Protein AF-A0AA39M6M9-F1 (afdb_monomer)

Structure (mmCIF, N/CA/C/O backbone):
data_AF-A0AA39M6M9-F1
#
_entry.id   AF-A0AA39M6M9-F1
#
loop_
_atom_site.group_PDB
_atom_site.id
_atom_site.type_symbol
_atom_site.label_atom_id
_atom_site.label_alt_id
_atom_site.label_comp_id
_atom_site.label_asym_id
_atom_site.label_entity_id
_atom_site.label_seq_id
_atom_site.pdbx_PDB_ins_code
_atom_site.Cartn_x
_atom_site.Cartn_y
_atom_site.Cartn_z
_atom_site.occupancy
_atom_site.B_iso_or_equiv
_atom_site.auth_seq_id
_atom_site.auth_comp_id
_atom_site.auth_asym_id
_atom_site.auth_atom_id
_atom_site.pdbx_PDB_model_num
ATOM 1 N N . MET A 1 1 ? -30.645 7.997 18.398 1.00 46.84 1 MET A N 1
ATOM 2 C CA . MET A 1 1 ? -29.418 7.509 17.734 1.00 46.84 1 MET A CA 1
ATOM 3 C C . MET A 1 1 ? -28.433 7.085 18.810 1.00 46.84 1 MET A C 1
ATOM 5 O O . MET A 1 1 ? -28.444 7.696 19.871 1.00 46.84 1 MET A O 1
ATOM 9 N N . ALA A 1 2 ? -27.658 6.026 18.577 1.00 54.53 2 ALA A N 1
ATOM 10 C CA . ALA A 1 2 ? -26.625 5.578 19.513 1.00 54.53 2 ALA A CA 1
ATOM 11 C C . ALA A 1 2 ? -25.405 6.506 19.424 1.00 54.53 2 ALA A C 1
ATOM 13 O O . ALA A 1 2 ? -25.050 6.920 18.324 1.00 54.53 2 ALA A O 1
ATOM 14 N N . ALA A 1 3 ? -24.766 6.817 20.552 1.00 62.41 3 ALA A N 1
ATOM 15 C CA . ALA A 1 3 ? -23.574 7.665 20.552 1.00 62.41 3 ALA A CA 1
ATOM 16 C C . ALA A 1 3 ? -22.362 6.908 19.978 1.00 62.41 3 ALA A C 1
ATOM 18 O O . ALA A 1 3 ? -22.183 5.717 20.239 1.00 62.41 3 ALA A O 1
ATOM 19 N N . PHE A 1 4 ? -21.514 7.584 19.208 1.00 70.25 4 PHE A N 1
ATOM 20 C CA . PHE A 1 4 ? -20.233 7.033 18.774 1.00 70.25 4 PHE A CA 1
ATOM 21 C C . PHE A 1 4 ? -19.168 7.297 19.842 1.00 70.25 4 PHE A C 1
ATOM 23 O O . PHE A 1 4 ? -19.018 8.433 20.293 1.00 70.25 4 PHE A O 1
ATOM 30 N N . ARG A 1 5 ? -18.420 6.264 20.245 1.00 69.81 5 ARG A N 1
ATOM 31 C CA . ARG A 1 5 ? -17.223 6.422 21.079 1.00 69.81 5 ARG A CA 1
ATOM 32 C C . ARG A 1 5 ? -15.985 6.026 20.282 1.00 69.81 5 ARG A C 1
ATOM 34 O O . ARG A 1 5 ? -15.976 5.004 19.589 1.00 69.81 5 ARG A O 1
ATOM 41 N N . GLU A 1 6 ? -14.960 6.863 20.366 1.00 63.03 6 GLU A N 1
ATOM 42 C CA . GLU A 1 6 ? -13.622 6.542 19.872 1.00 63.03 6 GLU A CA 1
ATOM 43 C C . GLU A 1 6 ? -12.970 5.532 20.814 1.00 63.03 6 GLU A C 1
ATOM 45 O O . GLU A 1 6 ? -13.107 5.631 22.040 1.00 63.03 6 GLU A O 1
ATOM 50 N N . ALA A 1 7 ? -12.284 4.537 20.254 1.00 59.06 7 ALA A N 1
ATOM 51 C CA . ALA A 1 7 ? -11.544 3.587 21.062 1.00 59.06 7 ALA A CA 1
ATOM 52 C C . ALA A 1 7 ? -10.442 4.299 21.858 1.00 59.06 7 ALA A C 1
ATOM 54 O O . ALA A 1 7 ? -9.588 4.983 21.302 1.00 59.06 7 ALA A O 1
ATOM 55 N N . LYS A 1 8 ? -10.410 4.073 23.176 1.00 61.91 8 LYS A N 1
ATOM 56 C CA . LYS A 1 8 ? -9.169 4.240 23.939 1.00 61.91 8 LYS A CA 1
ATOM 57 C C . LYS A 1 8 ? -8.275 3.035 23.615 1.00 61.91 8 LYS A C 1
ATOM 59 O O . LYS A 1 8 ? -8.735 1.915 23.882 1.00 61.91 8 LYS A O 1
ATOM 64 N N . PRO A 1 9 ? -7.062 3.230 23.058 1.00 58.12 9 PRO A N 1
ATOM 65 C CA . PRO A 1 9 ? -6.158 2.130 22.735 1.00 58.12 9 PRO A CA 1
ATOM 66 C C . PRO A 1 9 ? -5.887 1.260 23.963 1.00 58.12 9 PRO A C 1
ATOM 68 O O . PRO A 1 9 ? -5.897 1.744 25.100 1.00 58.12 9 PRO A O 1
ATOM 71 N N . LEU A 1 10 ? -5.640 -0.034 23.753 1.00 59.16 10 LEU A N 1
ATOM 72 C CA . LEU A 1 10 ? -5.148 -0.880 24.838 1.00 59.16 10 LEU A CA 1
ATOM 73 C C . LEU A 1 10 ? -3.744 -0.417 25.252 1.00 59.16 10 LEU A C 1
ATOM 75 O O . LEU A 1 10 ? -2.959 -0.029 24.386 1.00 59.16 10 LEU A O 1
ATOM 79 N N . PRO A 1 11 ? -3.379 -0.529 26.542 1.00 53.31 11 PRO A N 1
ATOM 80 C CA . PRO A 1 11 ? -2.034 -0.194 26.997 1.00 53.31 11 PRO A CA 1
ATOM 81 C C . PRO A 1 11 ? -0.955 -0.923 26.176 1.00 53.31 11 PRO A C 1
ATOM 83 O O . PRO A 1 11 ? -0.965 -2.161 26.078 1.00 53.31 11 PRO A O 1
ATOM 86 N N . GLY A 1 12 ? -0.032 -0.150 25.596 1.00 48.53 12 GLY A N 1
ATOM 87 C CA . GLY A 1 12 ? 1.031 -0.637 24.705 1.00 48.53 12 GLY A CA 1
ATOM 88 C C . GLY A 1 12 ? 0.678 -0.704 23.211 1.00 48.53 12 GLY A C 1
ATOM 89 O O . GLY A 1 12 ? 1.476 -1.232 22.447 1.00 48.53 12 GLY A O 1
ATOM 90 N N . LEU A 1 13 ? -0.492 -0.198 22.803 1.00 48.78 13 LEU A N 1
ATOM 91 C CA . LEU A 1 13 ? -0.882 0.077 21.406 1.00 48.78 13 LEU A CA 1
ATOM 92 C C . LEU A 1 13 ? -1.163 1.580 21.195 1.00 48.78 13 LEU A C 1
ATOM 94 O O . LEU A 1 13 ? -1.935 1.970 20.326 1.00 48.78 13 LEU A O 1
ATOM 98 N N . GLU A 1 14 ? -0.600 2.425 22.058 1.00 50.50 14 GLU A N 1
ATOM 99 C CA . GLU A 1 14 ? -0.768 3.877 22.012 1.00 50.50 14 GLU A CA 1
ATOM 100 C C . GLU A 1 14 ? 0.097 4.449 20.881 1.00 50.50 14 GLU A C 1
ATOM 102 O O . GLU A 1 14 ? 1.300 4.198 20.838 1.00 50.50 14 GLU A O 1
ATOM 107 N N . THR A 1 15 ? -0.508 5.200 19.962 1.00 42.78 15 THR A N 1
ATOM 108 C CA . THR A 1 15 ? 0.210 5.930 18.910 1.00 42.78 15 THR A CA 1
ATOM 109 C C . THR A 1 15 ? 0.715 7.271 19.443 1.00 42.78 15 THR A C 1
ATOM 111 O O . THR A 1 15 ? 0.054 7.899 20.279 1.00 42.78 15 THR A O 1
ATOM 114 N N . GLU A 1 16 ? 1.854 7.755 18.939 1.00 37.41 16 GLU A N 1
ATOM 115 C CA . GLU A 1 16 ? 2.239 9.154 19.148 1.00 37.41 16 GLU A CA 1
ATOM 116 C C . GLU A 1 16 ? 1.153 10.086 18.591 1.00 37.41 16 GLU A C 1
ATOM 118 O O . GLU A 1 16 ? 0.504 9.798 17.583 1.00 37.41 16 GLU A O 1
ATOM 123 N N . LYS A 1 17 ? 0.896 11.191 19.297 1.00 33.91 17 LYS A N 1
ATOM 124 C CA . LYS A 1 17 ? -0.148 12.148 18.926 1.00 33.91 17 LYS A CA 1
ATOM 125 C C . LYS A 1 17 ? 0.262 12.880 17.651 1.00 33.91 17 LYS A C 1
ATOM 127 O O . LYS A 1 17 ? 1.176 13.696 17.686 1.00 33.91 17 LYS A O 1
ATOM 132 N N . THR A 1 18 ? -0.446 12.626 16.558 1.00 37.22 18 THR A N 1
ATOM 133 C CA . THR A 1 18 ? -0.378 13.442 15.344 1.00 37.22 18 THR A CA 1
ATOM 134 C C . THR A 1 18 ? -1.276 14.675 15.489 1.00 37.22 18 THR A C 1
ATOM 136 O O . THR A 1 18 ? -2.366 14.586 16.053 1.00 37.22 18 THR A O 1
ATOM 139 N N . ASP A 1 19 ? -0.854 15.823 14.949 1.00 34.81 19 ASP A N 1
ATOM 140 C CA . ASP A 1 19 ? -1.623 17.085 14.985 1.00 34.81 19 ASP A CA 1
ATOM 141 C C . ASP A 1 19 ? -2.893 17.066 14.103 1.00 34.81 19 ASP A C 1
ATOM 143 O O . ASP A 1 19 ? -3.706 17.990 14.149 1.00 34.81 19 ASP A O 1
ATOM 147 N N . VAL A 1 20 ? -3.092 16.004 13.313 1.00 42.47 20 VAL A N 1
ATOM 148 C CA . VAL A 1 20 ? -4.277 15.781 12.473 1.00 42.47 20 VAL A CA 1
ATOM 149 C C . VAL A 1 20 ? -5.074 14.606 13.034 1.00 42.47 20 VAL A C 1
ATOM 151 O O . VAL A 1 20 ? -4.523 13.523 13.244 1.00 42.47 20 VAL A O 1
ATOM 154 N N . ALA A 1 21 ? -6.372 14.817 13.270 1.00 51.56 21 ALA A N 1
ATOM 155 C CA . ALA A 1 21 ? -7.277 13.753 13.690 1.00 51.56 21 ALA A CA 1
ATOM 156 C C . ALA A 1 21 ? -7.468 12.750 12.532 1.00 51.56 21 ALA A C 1
ATOM 158 O O . ALA A 1 21 ? -7.847 13.173 11.437 1.00 51.56 21 ALA A O 1
ATOM 159 N N . PRO A 1 22 ? -7.205 11.446 12.732 1.00 64.25 22 PRO A N 1
ATOM 160 C CA . PRO A 1 22 ? -7.399 10.447 11.687 1.00 64.25 22 PRO A CA 1
ATOM 161 C C . PRO A 1 22 ? -8.881 10.333 11.315 1.00 64.25 22 PRO A C 1
ATOM 163 O O . PRO A 1 22 ? -9.758 10.522 12.164 1.00 64.25 22 PRO A O 1
ATOM 166 N N . TYR A 1 23 ? -9.173 9.995 10.054 1.00 76.69 23 TYR A N 1
ATOM 167 C CA . TYR A 1 23 ? -10.543 9.674 9.660 1.00 76.69 23 TYR A CA 1
ATOM 168 C C . TYR A 1 23 ? -11.053 8.503 10.502 1.00 76.69 23 TYR A C 1
ATOM 170 O O . TYR A 1 23 ? -10.357 7.509 10.722 1.00 76.69 23 TYR A O 1
ATOM 178 N N . THR A 1 24 ? -12.295 8.615 10.959 1.00 81.06 24 THR A N 1
ATOM 179 C CA . THR A 1 24 ? -12.979 7.542 11.671 1.00 81.06 24 THR A CA 1
ATOM 180 C C . THR A 1 24 ? -14.303 7.260 10.987 1.00 81.06 24 THR A C 1
ATOM 182 O O . THR A 1 24 ? -14.925 8.139 10.394 1.00 81.06 24 THR A O 1
ATOM 185 N N . TRP A 1 25 ? -14.816 6.047 11.167 1.00 86.94 25 TRP A N 1
ATOM 186 C CA . TRP A 1 25 ? -16.152 5.672 10.703 1.00 86.94 25 TRP A CA 1
ATOM 187 C C . TRP A 1 25 ? -17.294 6.390 11.455 1.00 86.94 25 TRP A C 1
ATOM 189 O O . TRP A 1 25 ? -18.446 5.968 11.373 1.00 86.94 25 TRP A O 1
ATOM 199 N N . LYS A 1 26 ? -17.012 7.455 12.219 1.00 84.19 26 LYS A N 1
ATOM 200 C CA . LYS A 1 26 ? -17.992 8.185 13.030 1.00 84.19 26 LYS A CA 1
ATOM 201 C C . LYS A 1 26 ? -19.167 8.680 12.216 1.00 84.19 26 LYS A C 1
ATOM 203 O O . LYS A 1 26 ? -20.296 8.284 12.495 1.00 84.19 26 LYS A O 1
ATOM 208 N N . GLU A 1 27 ? -18.894 9.473 11.189 1.00 82.38 27 GLU A N 1
ATOM 209 C CA . GLU A 1 27 ? -19.933 10.044 10.334 1.00 82.38 27 GLU A CA 1
ATOM 210 C C . GLU A 1 27 ? -20.755 8.947 9.661 1.00 82.38 27 GLU A C 1
ATOM 212 O O . GLU A 1 27 ? -21.980 9.037 9.605 1.00 82.38 27 GLU A O 1
ATOM 217 N N . TYR A 1 28 ? -20.104 7.859 9.237 1.00 84.81 28 TYR A N 1
ATOM 218 C CA . TYR A 1 28 ? -20.789 6.690 8.698 1.00 84.81 28 TYR A CA 1
ATOM 219 C C . TYR A 1 28 ? -21.781 6.099 9.704 1.00 84.81 28 TYR A C 1
ATOM 221 O O . TYR A 1 28 ? -22.942 5.916 9.365 1.00 84.81 28 TYR A O 1
ATOM 229 N N . PHE A 1 29 ? -21.377 5.839 10.953 1.00 81.88 29 PHE A N 1
ATOM 230 C CA . PHE A 1 29 ? -22.269 5.265 11.970 1.00 81.88 29 PHE A CA 1
ATOM 231 C C . PHE A 1 29 ? -23.341 6.234 12.485 1.00 81.88 29 PHE A C 1
ATOM 233 O O . PHE A 1 29 ? -24.403 5.771 12.906 1.00 81.88 29 PHE A O 1
ATOM 240 N N . GLU A 1 30 ? -23.071 7.540 12.483 1.00 77.06 30 GLU A N 1
ATOM 241 C CA . GLU A 1 30 ? -24.024 8.582 12.887 1.00 77.06 30 GLU A CA 1
ATOM 242 C C . GLU A 1 30 ? -25.083 8.840 11.808 1.00 77.06 30 GLU A C 1
ATOM 244 O O . GLU A 1 30 ? -26.256 9.021 12.133 1.00 77.06 30 GLU A O 1
ATOM 249 N N . SER A 1 31 ? -24.687 8.807 10.532 1.00 73.75 31 SER A N 1
ATOM 250 C CA . SER A 1 31 ? -25.584 8.969 9.378 1.00 73.75 31 SER A CA 1
ATOM 251 C C . SER A 1 31 ? -26.276 7.674 8.955 1.00 73.75 31 SER A C 1
ATOM 253 O O . SER A 1 31 ? -27.260 7.718 8.211 1.00 73.75 31 SER A O 1
ATOM 255 N N . ARG A 1 32 ? -25.793 6.519 9.435 1.00 71.44 32 ARG A N 1
ATOM 256 C CA . ARG A 1 32 ? -26.362 5.212 9.117 1.00 71.44 32 ARG A CA 1
ATOM 257 C C . ARG A 1 32 ? -27.853 5.212 9.464 1.00 71.44 32 ARG A C 1
ATOM 259 O O . ARG A 1 32 ? -28.199 5.437 10.631 1.00 71.44 32 ARG A O 1
ATOM 266 N N . PRO A 1 33 ? -28.747 4.914 8.501 1.00 55.19 33 PRO A N 1
ATOM 267 C CA . PRO A 1 33 ? -30.138 4.638 8.820 1.00 55.19 33 PRO A CA 1
ATOM 268 C C . PRO A 1 33 ? -30.155 3.586 9.922 1.00 55.19 33 PRO A C 1
ATOM 270 O O . PRO A 1 33 ? -29.320 2.676 9.910 1.00 55.19 33 PRO A O 1
ATOM 273 N N . SER A 1 34 ? -31.072 3.682 10.885 1.00 53.53 34 SER A N 1
ATOM 274 C CA . SER A 1 34 ? -31.293 2.549 11.773 1.00 53.53 34 SER A CA 1
ATOM 275 C C . SER A 1 34 ? -31.643 1.365 10.877 1.00 53.53 34 SER A C 1
ATOM 277 O O . SER A 1 34 ? -32.762 1.293 10.366 1.00 53.53 34 SER A O 1
ATOM 279 N N . THR A 1 35 ? -30.686 0.459 10.656 1.00 52.62 35 THR A N 1
ATOM 280 C CA . THR A 1 35 ? -30.984 -0.885 10.171 1.00 52.62 35 THR A CA 1
ATOM 281 C C . THR A 1 35 ? -32.138 -1.397 11.008 1.00 52.62 35 THR A C 1
ATOM 283 O O . THR A 1 35 ? -32.253 -0.990 12.176 1.00 52.62 35 THR A O 1
ATOM 286 N N . SER A 1 36 ? -32.995 -2.240 10.427 1.00 47.84 36 SER A N 1
ATOM 287 C CA . SER A 1 36 ? -34.090 -2.846 11.182 1.00 47.84 36 SER A CA 1
ATOM 288 C C . SER A 1 36 ? -33.550 -3.240 12.563 1.00 47.84 36 SER A C 1
ATOM 290 O O . SER A 1 36 ? -32.442 -3.777 12.675 1.00 47.84 36 SER A O 1
ATOM 292 N N . SER A 1 37 ? -34.245 -2.873 13.640 1.00 52.94 37 SER A N 1
ATOM 293 C CA . SER A 1 37 ? -33.765 -3.110 15.011 1.00 52.94 37 SER A CA 1
ATOM 294 C C . SER A 1 37 ? -33.568 -4.602 15.339 1.00 52.94 37 SER A C 1
ATOM 296 O O . SER A 1 37 ? -33.252 -4.942 16.478 1.00 52.94 37 SER A O 1
ATOM 298 N N . GLU A 1 38 ? -33.793 -5.474 14.357 1.00 59.00 38 GLU A N 1
ATOM 299 C CA . GLU A 1 38 ? -33.753 -6.926 14.403 1.00 59.00 38 GLU A CA 1
ATOM 300 C C . GLU A 1 38 ? -32.433 -7.506 13.856 1.00 59.00 38 GLU A C 1
ATOM 302 O O . GLU A 1 38 ? -32.040 -8.596 14.275 1.00 59.00 38 GLU A O 1
ATOM 307 N N . ASP A 1 39 ? -31.692 -6.781 13.005 1.00 77.62 39 ASP A N 1
ATOM 308 C CA . ASP A 1 39 ? -30.465 -7.301 12.386 1.00 77.62 39 ASP A CA 1
ATOM 309 C C . ASP A 1 39 ? -29.252 -7.192 13.321 1.00 77.62 39 ASP A C 1
ATOM 311 O O . ASP A 1 39 ? -28.638 -6.132 13.485 1.00 77.62 39 ASP A O 1
ATOM 315 N N . PHE A 1 40 ? -28.866 -8.322 13.922 1.00 86.50 40 PHE A N 1
ATOM 316 C CA . PHE A 1 40 ? -27.695 -8.402 14.804 1.00 86.50 40 PHE A CA 1
ATOM 317 C C . PHE A 1 40 ? -26.377 -8.103 14.076 1.00 86.50 40 PHE A C 1
ATOM 319 O O . PHE A 1 40 ? -25.459 -7.543 14.671 1.00 86.50 40 PHE A O 1
ATOM 326 N N . CYS A 1 41 ? -26.266 -8.444 12.793 1.00 87.88 41 CYS A N 1
ATOM 327 C CA . CYS A 1 41 ? -25.110 -8.116 11.963 1.00 87.88 41 CYS A CA 1
ATOM 328 C C . CYS A 1 41 ? -25.506 -7.078 10.918 1.00 87.88 41 CYS A C 1
ATOM 330 O O . CYS A 1 41 ? -26.504 -7.241 10.229 1.00 87.88 41 CYS A O 1
ATOM 332 N N . ALA A 1 42 ? -24.705 -6.023 10.804 1.00 87.81 42 ALA A N 1
ATOM 333 C CA . ALA A 1 42 ? -24.836 -5.001 9.780 1.00 87.81 42 ALA A CA 1
ATOM 334 C C . ALA A 1 42 ? -24.763 -5.615 8.365 1.00 87.81 42 ALA A C 1
ATOM 336 O O . ALA A 1 42 ? -23.695 -6.105 8.005 1.00 87.81 42 ALA A O 1
ATOM 337 N N . PRO A 1 43 ? -25.844 -5.594 7.560 1.00 87.12 43 PRO A N 1
ATOM 338 C CA . PRO A 1 43 ? -25.828 -6.175 6.211 1.00 87.12 43 PRO A CA 1
ATOM 339 C C . PRO A 1 43 ? -24.959 -5.376 5.223 1.00 87.12 43 PRO A C 1
ATOM 341 O O . PRO A 1 43 ? -24.510 -5.896 4.210 1.00 87.12 43 PRO A O 1
ATOM 344 N N . ASP A 1 44 ? -24.714 -4.110 5.540 1.00 91.06 44 ASP A N 1
ATOM 345 C CA . ASP A 1 44 ? -23.916 -3.127 4.813 1.00 91.06 44 ASP A CA 1
ATOM 346 C C . ASP A 1 44 ? -22.439 -3.105 5.239 1.00 91.06 44 ASP A C 1
ATOM 348 O O . ASP A 1 44 ? -21.693 -2.239 4.797 1.00 91.06 44 ASP A O 1
ATOM 352 N N . VAL A 1 45 ? -21.987 -4.032 6.090 1.00 94.62 45 VAL A N 1
ATOM 353 C CA . VAL A 1 45 ? -20.581 -4.135 6.512 1.00 94.62 45 VAL A CA 1
ATOM 354 C C . VAL A 1 45 ? -20.117 -5.577 6.386 1.00 94.62 45 VAL A C 1
ATOM 356 O O . VAL A 1 45 ? -20.799 -6.498 6.834 1.00 94.62 45 VAL A O 1
ATOM 359 N N . VAL A 1 46 ? -18.932 -5.783 5.813 1.00 97.12 46 VAL A N 1
ATOM 360 C CA . VAL A 1 46 ? -18.372 -7.128 5.662 1.00 97.12 46 VAL A CA 1
ATOM 361 C C . VAL A 1 46 ? -18.050 -7.718 7.049 1.00 97.12 46 VAL A C 1
ATOM 363 O O . VAL A 1 46 ? -17.324 -7.094 7.833 1.00 97.12 46 VAL A O 1
ATOM 366 N N . PRO A 1 47 ? -18.570 -8.913 7.396 1.00 95.38 47 PRO A N 1
ATOM 367 C CA . PRO A 1 47 ? -18.283 -9.558 8.676 1.00 95.38 47 PRO A CA 1
ATOM 368 C C . PRO A 1 47 ? -16.797 -9.892 8.849 1.00 95.38 47 PRO A C 1
ATOM 370 O O . PRO A 1 47 ? -16.144 -10.340 7.911 1.00 95.38 47 PRO A O 1
ATOM 373 N N . VAL A 1 48 ? -16.262 -9.771 10.071 1.00 95.50 48 VAL A N 1
ATOM 374 C CA . VAL A 1 48 ? -14.852 -10.115 10.371 1.00 95.50 48 VAL A CA 1
ATOM 375 C C . VAL A 1 48 ? -14.521 -11.563 9.997 1.00 95.50 48 VAL A C 1
ATOM 377 O O . VAL A 1 48 ? -13.399 -11.871 9.597 1.00 95.50 48 VAL A O 1
ATOM 380 N N . ASP A 1 49 ? -15.494 -12.471 10.082 1.00 93.69 49 ASP A N 1
ATOM 381 C CA . ASP A 1 49 ? -15.298 -13.879 9.755 1.00 93.69 49 ASP A CA 1
ATOM 382 C C . ASP A 1 49 ? -15.335 -14.228 8.261 1.00 93.69 49 ASP A C 1
ATOM 384 O O . ASP A 1 49 ? -15.168 -15.394 7.891 1.00 93.69 49 ASP A O 1
ATOM 388 N N . SER A 1 50 ? -15.476 -13.217 7.406 1.00 95.19 50 SER A N 1
ATOM 389 C CA . SER A 1 50 ? -15.262 -13.322 5.963 1.00 95.19 50 SER A CA 1
ATOM 390 C C . SER A 1 50 ? -13.782 -13.263 5.571 1.00 95.19 50 SER A C 1
ATOM 392 O O . SER A 1 50 ? -13.417 -13.813 4.532 1.00 95.19 50 SER A O 1
ATOM 394 N N . PHE A 1 51 ? -12.943 -12.655 6.414 1.00 94.31 51 PHE A N 1
ATOM 395 C CA . PHE A 1 51 ? -11.515 -12.415 6.187 1.00 94.31 51 PHE A CA 1
ATOM 396 C C . PHE A 1 51 ? -10.631 -13.537 6.765 1.00 94.31 51 PHE A C 1
ATOM 398 O O . PHE A 1 51 ? -11.130 -14.564 7.239 1.00 94.31 51 PHE A O 1
ATOM 405 N N . SER A 1 52 ? -9.304 -13.350 6.714 1.00 88.00 52 SER A N 1
ATOM 406 C CA . SER A 1 52 ? -8.317 -14.325 7.197 1.00 88.00 52 SER A CA 1
ATOM 407 C C . SER A 1 52 ? -8.611 -14.788 8.634 1.00 88.00 52 SER A C 1
ATOM 409 O O . SER A 1 52 ? -8.838 -13.958 9.518 1.00 88.00 52 SER A O 1
ATOM 411 N N . PRO A 1 53 ? -8.546 -16.105 8.915 1.00 87.56 53 PRO A N 1
ATOM 412 C CA . PRO A 1 53 ? -8.767 -16.630 10.257 1.00 87.56 53 PRO A CA 1
ATOM 413 C C . PRO A 1 53 ? -7.647 -16.287 11.246 1.00 87.56 53 PRO A C 1
ATOM 415 O O . PRO A 1 53 ? -7.796 -16.561 12.436 1.00 87.56 53 PRO A O 1
ATOM 418 N N . ALA A 1 54 ? -6.537 -15.720 10.761 1.00 84.69 54 ALA A N 1
ATOM 419 C CA . ALA A 1 54 ? -5.438 -15.219 11.581 1.00 84.69 54 ALA A CA 1
ATOM 420 C C . ALA A 1 54 ? -5.740 -13.853 12.221 1.00 84.69 54 ALA A C 1
ATOM 422 O O . ALA A 1 54 ? -5.007 -13.420 13.107 1.00 84.69 54 ALA A O 1
ATOM 423 N N . LEU A 1 55 ? -6.803 -13.172 11.780 1.00 88.94 55 LEU A N 1
ATOM 424 C CA . LEU A 1 55 ? -7.206 -11.894 12.348 1.00 88.94 55 LEU A CA 1
ATOM 425 C C . LEU A 1 55 ? -7.735 -12.048 13.789 1.00 88.94 55 LEU A C 1
ATOM 427 O O . LEU A 1 55 ? -8.404 -13.041 14.102 1.00 88.94 55 LEU A O 1
ATOM 431 N N . PRO A 1 56 ? -7.481 -11.061 14.668 1.00 89.62 56 PRO A N 1
ATOM 432 C CA . PRO A 1 56 ? -7.952 -11.097 16.048 1.00 89.62 56 PRO A CA 1
ATOM 433 C C . PRO A 1 56 ? -9.484 -11.104 16.106 1.00 89.62 56 PRO A C 1
ATOM 435 O O . PRO A 1 56 ? -10.174 -10.590 15.230 1.00 89.62 56 PRO A O 1
ATOM 438 N N . PHE A 1 57 ? -10.036 -11.710 17.150 1.00 91.19 57 PHE A N 1
ATOM 439 C CA . PHE A 1 57 ? -11.469 -11.877 17.409 1.00 91.19 57 PHE A CA 1
ATOM 440 C C . PHE A 1 57 ? -12.253 -12.665 16.346 1.00 91.19 57 PHE A C 1
ATOM 442 O O . PHE A 1 57 ? -13.467 -12.842 16.499 1.00 91.19 57 PHE A O 1
ATOM 449 N N . HIS A 1 58 ? -11.600 -13.216 15.317 1.00 91.94 58 HIS A N 1
ATOM 450 C CA . HIS A 1 58 ? -12.252 -13.947 14.227 1.00 91.94 58 HIS A CA 1
ATOM 451 C C . HIS A 1 58 ? -13.183 -15.062 14.736 1.00 91.94 58 HIS A C 1
ATOM 453 O O . HIS A 1 58 ? -14.353 -15.156 14.349 1.00 91.94 58 HIS A O 1
ATOM 459 N N . ARG A 1 59 ? -12.699 -15.896 15.668 1.00 89.69 59 ARG A N 1
ATOM 460 C CA . ARG A 1 59 ? -13.470 -17.032 16.209 1.00 89.69 59 ARG A CA 1
ATOM 461 C C . ARG A 1 59 ? -14.615 -16.581 17.111 1.00 89.69 59 ARG A C 1
ATOM 463 O O . ARG A 1 59 ? -15.680 -17.204 17.090 1.00 89.69 59 ARG A O 1
ATOM 470 N N . VAL A 1 60 ? -14.400 -15.538 17.911 1.00 90.06 60 VAL A N 1
ATOM 471 C CA . VAL A 1 60 ? -15.417 -14.975 18.812 1.00 90.06 60 VAL A CA 1
ATOM 472 C C . VAL A 1 60 ? -16.563 -14.385 17.996 1.00 90.06 60 VAL A C 1
ATOM 474 O O . VAL A 1 60 ? -17.720 -14.748 18.212 1.00 90.06 60 VAL A O 1
ATOM 477 N N . LEU A 1 61 ? -16.247 -13.548 17.007 1.00 92.38 61 LEU A N 1
ATOM 478 C CA . LEU A 1 61 ? -17.249 -12.857 16.198 1.00 92.38 61 LEU A CA 1
ATOM 479 C C . LEU A 1 61 ? -18.038 -13.809 15.311 1.00 92.38 61 LEU A C 1
ATOM 481 O O . LEU A 1 61 ? -19.262 -13.694 15.244 1.00 92.38 61 LEU A O 1
ATOM 485 N N . ARG A 1 62 ? -17.381 -14.826 14.746 1.00 92.44 62 ARG A N 1
ATOM 486 C CA . ARG A 1 62 ? -18.066 -15.910 14.036 1.00 92.44 62 ARG A CA 1
ATOM 487 C C . ARG A 1 62 ? -19.114 -16.601 14.907 1.00 92.44 62 ARG A C 1
ATOM 489 O O . ARG A 1 62 ? -20.244 -16.804 14.468 1.00 92.44 62 ARG A O 1
ATOM 496 N N . LYS A 1 63 ? -18.767 -16.961 16.149 1.00 90.56 63 LYS A N 1
ATOM 497 C CA . LYS A 1 63 ? -19.703 -17.635 17.068 1.00 90.56 63 LYS A CA 1
ATOM 498 C C . LYS A 1 63 ? -20.899 -16.755 17.426 1.00 90.56 63 LYS A C 1
ATOM 500 O O . LYS A 1 63 ? -22.011 -17.274 17.506 1.00 90.56 63 LYS A O 1
ATOM 505 N N . LEU A 1 64 ? -20.674 -15.455 17.633 1.00 90.00 64 LEU A N 1
ATOM 506 C CA . LEU A 1 64 ? -21.741 -14.492 17.918 1.00 90.00 64 LEU A CA 1
ATOM 507 C C . LEU A 1 64 ? -22.659 -14.293 16.714 1.00 90.00 64 LEU A C 1
ATOM 509 O O . LEU A 1 64 ? -23.873 -14.316 16.882 1.00 90.00 64 LEU A O 1
ATOM 513 N N . ARG A 1 65 ? -22.094 -14.172 15.507 1.00 89.31 65 ARG A N 1
ATOM 514 C CA . ARG A 1 65 ? -22.864 -14.091 14.259 1.00 89.31 65 ARG A CA 1
ATOM 515 C C . ARG A 1 65 ? -23.741 -15.325 14.051 1.00 89.31 65 ARG A C 1
ATOM 517 O O . ARG A 1 65 ? -24.905 -15.192 13.702 1.00 89.31 65 ARG A O 1
ATOM 524 N N . GLN A 1 66 ? -23.202 -16.517 14.310 1.00 90.00 66 GLN A N 1
ATOM 525 C CA . GLN A 1 66 ? -23.937 -17.780 14.181 1.00 90.00 66 GLN A CA 1
ATOM 526 C C . GLN A 1 66 ? -25.008 -17.980 15.263 1.00 90.00 66 GLN A C 1
ATOM 528 O O . GLN A 1 66 ? -25.940 -18.750 15.055 1.00 90.00 66 GLN A O 1
ATOM 533 N N . ASN A 1 67 ? -24.885 -17.314 16.416 1.00 88.25 67 ASN A N 1
ATOM 534 C CA . ASN A 1 67 ? -25.821 -17.445 17.532 1.00 88.25 67 ASN A CA 1
ATOM 535 C C . ASN A 1 67 ? -26.120 -16.079 18.188 1.00 88.25 67 ASN A C 1
ATOM 537 O O . ASN A 1 67 ? -25.733 -15.856 19.341 1.00 88.25 67 ASN A O 1
ATOM 541 N N . PRO A 1 68 ? -26.844 -15.166 17.510 1.00 83.56 68 PRO A N 1
ATOM 542 C CA . PRO A 1 68 ? -27.139 -13.822 18.027 1.00 83.56 68 PRO A CA 1
ATOM 543 C C . PRO A 1 68 ? -27.847 -13.815 19.391 1.00 83.56 68 PRO A C 1
ATOM 545 O O . PRO A 1 68 ? -27.676 -12.908 20.210 1.00 83.56 68 PRO A O 1
ATOM 548 N N . SER A 1 69 ? -28.625 -14.866 19.669 1.00 79.50 69 SER A N 1
ATOM 549 C CA . SER A 1 69 ? -29.365 -15.053 20.920 1.00 79.50 69 SER A CA 1
ATOM 550 C C . SER A 1 69 ? -28.471 -15.250 22.150 1.00 79.50 69 SER A C 1
ATOM 552 O O . SER A 1 69 ? -28.945 -14.999 23.262 1.00 79.50 69 SER A O 1
ATOM 554 N N . LEU A 1 70 ? -27.188 -15.618 21.976 1.00 76.62 70 LEU A N 1
ATOM 555 C CA . LEU A 1 70 ? -26.203 -15.713 23.067 1.00 76.62 70 LEU A CA 1
ATOM 556 C C . LEU A 1 70 ? -26.145 -14.418 23.876 1.00 76.62 70 LEU A C 1
ATOM 558 O O . LEU A 1 70 ? -26.054 -14.467 25.102 1.00 76.62 70 LEU A O 1
ATOM 562 N N . GLY A 1 71 ? -26.228 -13.271 23.188 1.00 73.00 71 GLY A N 1
ATOM 563 C CA . GLY A 1 71 ? -26.331 -11.968 23.826 1.00 73.00 71 GLY A CA 1
ATOM 564 C C . GLY A 1 71 ? -25.184 -11.680 24.791 1.00 73.00 71 GLY A C 1
ATOM 565 O O . GLY A 1 71 ? -25.444 -11.469 25.974 1.00 73.00 71 GLY A O 1
ATOM 566 N N . LEU A 1 72 ? -23.948 -11.708 24.277 1.00 89.56 72 LEU A N 1
ATOM 567 C CA . LEU A 1 72 ? -22.719 -11.609 25.065 1.00 89.56 72 LEU A CA 1
ATOM 568 C C . LEU A 1 72 ? -22.726 -10.382 25.980 1.00 89.56 72 LEU A C 1
ATOM 570 O O . LEU A 1 72 ? -22.951 -9.259 25.521 1.00 89.56 72 LEU A O 1
ATOM 574 N N . ILE A 1 73 ? -22.451 -10.614 27.260 1.00 90.88 73 ILE A N 1
ATOM 575 C CA . ILE A 1 73 ? -22.303 -9.563 28.262 1.00 90.88 73 ILE A CA 1
ATOM 576 C C . ILE A 1 73 ? -20.820 -9.272 28.477 1.00 90.88 73 ILE A C 1
ATOM 578 O O . ILE A 1 73 ? -20.002 -10.185 28.627 1.00 90.88 73 ILE A O 1
ATOM 582 N N . VAL A 1 74 ? -20.502 -7.982 28.503 1.00 91.75 74 VAL A N 1
ATOM 583 C CA . VAL A 1 74 ? -19.161 -7.438 28.725 1.00 91.75 74 VAL A CA 1
ATOM 584 C C . VAL A 1 74 ? -19.204 -6.370 29.810 1.00 91.75 74 VAL A C 1
ATOM 586 O O . VAL A 1 74 ? -20.264 -5.817 30.126 1.00 91.75 74 VAL A O 1
ATOM 589 N N . GLU A 1 75 ? -18.046 -6.076 30.383 1.00 89.44 75 GLU A N 1
ATOM 590 C CA . GLU A 1 75 ? -17.852 -4.926 31.258 1.00 89.44 75 GLU A CA 1
ATOM 591 C C . GLU A 1 75 ? -17.365 -3.730 30.429 1.00 89.44 75 GLU A C 1
ATOM 593 O O . GLU A 1 75 ? -16.447 -3.864 29.621 1.00 89.44 75 GLU A O 1
ATOM 598 N N . THR A 1 76 ? -17.994 -2.569 30.617 1.00 88.12 76 THR A N 1
ATOM 599 C CA . THR A 1 76 ? -17.764 -1.354 29.822 1.00 88.12 76 THR A CA 1
ATOM 600 C C . THR A 1 76 ? -17.598 -0.118 30.703 1.00 88.12 76 THR A C 1
ATOM 602 O O . THR A 1 76 ? -18.061 -0.098 31.851 1.00 88.12 76 THR A O 1
ATOM 605 N N . SER A 1 77 ? -16.951 0.927 30.182 1.00 81.75 77 SER A N 1
ATOM 606 C CA . SER A 1 77 ? -16.765 2.185 30.900 1.00 81.75 77 SER A CA 1
ATOM 607 C C . SER A 1 77 ? -18.005 3.080 30.802 1.00 81.75 77 SER A C 1
ATOM 609 O O . SER A 1 77 ? -18.644 3.211 29.757 1.00 81.75 77 SER A O 1
ATOM 611 N N . LEU A 1 78 ? -18.351 3.751 31.901 1.00 76.69 78 LEU A N 1
ATOM 612 C CA . LEU A 1 78 ? -19.465 4.708 31.971 1.00 76.69 78 LEU A CA 1
ATOM 613 C C . LEU A 1 78 ? -19.013 6.173 31.841 1.00 76.69 78 LEU A C 1
ATOM 615 O O . LEU A 1 78 ? -19.746 7.077 32.239 1.00 76.69 78 LEU A O 1
ATOM 619 N N . ASP A 1 79 ? -17.789 6.419 31.376 1.00 62.41 79 ASP A N 1
ATOM 620 C CA . ASP A 1 79 ? -17.082 7.674 31.637 1.00 62.41 79 ASP A CA 1
ATOM 621 C C . ASP A 1 79 ? -17.542 8.854 30.760 1.00 62.41 79 ASP A C 1
ATOM 623 O O . ASP A 1 79 ? -16.873 9.254 29.815 1.00 62.41 79 ASP A O 1
ATOM 627 N N . GLU A 1 80 ? -18.684 9.443 31.119 1.00 52.53 80 GLU A N 1
ATOM 628 C CA . GLU A 1 80 ? -19.131 10.761 30.640 1.00 52.53 80 GLU A CA 1
ATOM 629 C C . GLU A 1 80 ? -18.620 11.913 31.538 1.00 52.53 80 GLU A C 1
ATOM 631 O O . GLU A 1 80 ? -18.884 13.077 31.254 1.00 52.53 80 GLU A O 1
ATOM 636 N N . ALA A 1 81 ? -17.887 11.627 32.633 1.00 41.22 81 ALA A N 1
ATOM 637 C CA . ALA A 1 81 ? -17.469 12.653 33.606 1.00 41.22 81 ALA A CA 1
ATOM 638 C C . ALA A 1 81 ? -16.239 12.309 34.494 1.00 41.22 81 ALA A C 1
ATOM 640 O O . ALA A 1 81 ? -16.186 12.744 35.648 1.00 41.22 81 ALA A O 1
ATOM 641 N N . GLY A 1 82 ? -15.272 11.517 34.016 1.00 46.56 82 GLY A N 1
ATOM 642 C CA . GLY A 1 82 ? -13.962 11.326 34.671 1.00 46.56 82 GLY A CA 1
ATOM 643 C C . GLY A 1 82 ? -13.986 10.650 36.050 1.00 46.56 82 GLY A C 1
ATOM 644 O O . GLY A 1 82 ? -13.254 11.058 36.950 1.00 46.56 82 GLY A O 1
ATOM 645 N N . LYS A 1 83 ? -14.846 9.643 36.263 1.00 52.84 83 LYS A N 1
ATOM 646 C CA . LYS A 1 83 ? -15.011 8.963 37.571 1.00 52.84 83 LYS A CA 1
ATOM 647 C C . LYS A 1 83 ? -14.661 7.473 37.577 1.00 52.84 83 LYS A C 1
ATOM 649 O O . LYS A 1 83 ? -14.987 6.812 38.563 1.00 52.84 83 LYS A O 1
ATOM 654 N N . ASN A 1 84 ? -14.016 6.937 36.534 1.00 69.50 84 ASN A N 1
ATOM 655 C CA . ASN A 1 84 ? -13.514 5.550 36.510 1.00 69.50 84 ASN A CA 1
ATOM 656 C C . ASN A 1 84 ? -14.581 4.507 36.931 1.00 69.50 84 ASN A C 1
ATOM 658 O O . ASN A 1 84 ? -14.316 3.556 37.673 1.00 69.50 84 ASN A O 1
ATOM 662 N N . LYS A 1 85 ? -15.831 4.709 36.492 1.00 78.88 85 LYS A N 1
ATOM 663 C CA . LYS A 1 85 ? -16.960 3.813 36.787 1.00 78.88 85 LYS A CA 1
ATOM 664 C C . LYS A 1 85 ? -17.198 2.848 35.640 1.00 78.88 85 LYS A C 1
ATOM 666 O O . LYS A 1 85 ? -17.100 3.232 34.478 1.00 78.88 85 LYS A O 1
ATOM 671 N N . ARG A 1 86 ? -17.591 1.625 35.984 1.00 83.44 86 ARG A N 1
ATOM 672 C CA . ARG A 1 86 ? -17.899 0.570 35.016 1.00 83.44 86 ARG A CA 1
ATOM 673 C C . ARG A 1 86 ? -19.262 -0.038 35.263 1.00 83.44 86 ARG A C 1
ATOM 675 O O . ARG A 1 86 ? -19.771 -0.005 36.389 1.00 83.44 86 ARG A O 1
ATOM 682 N N . TRP A 1 87 ? -19.823 -0.609 34.208 1.00 88.44 87 TRP A N 1
ATOM 683 C CA . TRP A 1 87 ? -21.080 -1.339 34.258 1.00 88.44 87 TRP A CA 1
ATOM 684 C C . TRP A 1 87 ? -21.136 -2.442 33.209 1.00 88.44 87 TRP A C 1
ATOM 686 O O . TRP A 1 87 ? -20.246 -2.570 32.374 1.00 88.44 87 TRP A O 1
ATOM 696 N N . PHE A 1 88 ? -22.195 -3.242 33.260 1.00 89.75 88 PHE A N 1
ATOM 697 C CA . PHE A 1 88 ? -22.421 -4.313 32.306 1.00 89.75 88 PHE A CA 1
ATOM 698 C C . PHE A 1 88 ? -23.193 -3.815 31.091 1.00 89.75 88 PHE A C 1
ATOM 700 O O . PHE A 1 88 ? -24.188 -3.090 31.213 1.00 89.75 88 PHE A O 1
ATOM 707 N N . ALA A 1 89 ? -22.762 -4.268 29.922 1.00 90.81 89 ALA A N 1
ATOM 708 C CA . ALA A 1 89 ? -23.449 -4.037 28.669 1.00 90.81 89 ALA A CA 1
ATOM 709 C C . ALA A 1 89 ? -23.619 -5.336 27.891 1.00 90.81 89 ALA A C 1
ATOM 711 O O . ALA A 1 89 ? -22.794 -6.244 27.968 1.00 90.81 89 ALA A O 1
ATOM 712 N N . LYS A 1 90 ? -24.702 -5.404 27.123 1.00 91.31 90 LYS A N 1
ATOM 713 C CA . LYS A 1 90 ? -24.960 -6.470 26.163 1.00 91.31 90 LYS A CA 1
ATOM 714 C C . LYS A 1 90 ? -24.506 -6.022 24.779 1.00 91.31 90 LYS A C 1
ATOM 716 O O . LYS A 1 90 ? -24.850 -4.918 24.358 1.00 91.31 90 LYS A O 1
ATOM 721 N N . VAL A 1 91 ? -23.817 -6.895 24.052 1.00 91.94 91 VAL A N 1
ATOM 722 C CA . VAL A 1 91 ? -23.595 -6.722 22.612 1.00 91.94 91 VAL A CA 1
ATOM 723 C C . VAL A 1 91 ? -24.923 -6.940 21.889 1.00 91.94 91 VAL A C 1
ATOM 725 O O . VAL A 1 91 ? -25.514 -8.019 21.985 1.00 91.94 91 VAL A O 1
ATOM 728 N N . VAL A 1 92 ? -25.411 -5.913 21.194 1.00 89.38 92 VAL A N 1
ATOM 729 C CA . VAL A 1 92 ? -26.708 -5.952 20.494 1.00 89.38 92 VAL A CA 1
ATOM 730 C C . VAL A 1 92 ? -26.588 -5.858 18.979 1.00 89.38 92 VAL A C 1
ATOM 732 O O . VAL A 1 92 ? -27.533 -6.229 18.293 1.00 89.38 92 VAL A O 1
ATOM 735 N N . GLN A 1 93 ? -25.448 -5.396 18.458 1.00 90.06 93 GLN A N 1
ATOM 736 C CA . GLN A 1 93 ? -25.197 -5.332 17.020 1.00 90.06 93 GLN A CA 1
ATOM 737 C C . GLN A 1 93 ? -23.696 -5.425 16.713 1.00 90.06 93 GLN A C 1
ATOM 739 O O . GLN A 1 93 ? -22.879 -4.957 17.510 1.00 90.06 93 GLN A O 1
ATOM 744 N N . LEU A 1 94 ? -23.340 -5.984 15.555 1.00 91.81 94 LEU A N 1
ATOM 745 C CA . LEU A 1 94 ? -21.980 -6.105 15.021 1.00 91.81 94 LEU A CA 1
ATOM 746 C C . LEU A 1 94 ? -21.852 -5.395 13.667 1.00 91.81 94 LEU A C 1
ATOM 748 O O . LEU A 1 94 ? -22.755 -5.483 12.835 1.00 91.81 94 LEU A O 1
ATOM 752 N N . ALA A 1 95 ? -20.718 -4.734 13.444 1.00 92.94 95 ALA A N 1
ATOM 753 C CA . ALA A 1 95 ? -20.339 -4.088 12.190 1.00 92.94 95 ALA A CA 1
ATOM 754 C C . ALA A 1 95 ? -18.803 -4.066 12.079 1.00 92.94 95 ALA A C 1
ATOM 756 O O . ALA A 1 95 ? -18.154 -3.199 12.663 1.00 92.94 95 ALA A O 1
ATOM 757 N N . GLY A 1 96 ? -18.215 -5.046 11.384 1.00 94.31 96 GLY A N 1
ATOM 758 C CA . GLY A 1 96 ? -16.760 -5.239 11.380 1.00 94.31 96 GLY A CA 1
ATOM 759 C C . GLY A 1 96 ? -16.221 -5.444 12.804 1.00 94.31 96 GLY A C 1
ATOM 760 O O . GLY A 1 96 ? -16.787 -6.217 13.582 1.00 94.31 96 GLY A O 1
ATOM 761 N N . TYR A 1 97 ? -15.165 -4.715 13.164 1.00 94.00 97 TYR A N 1
ATOM 762 C CA . TYR A 1 97 ? -14.619 -4.649 14.524 1.00 94.00 97 TYR A CA 1
ATOM 763 C C . TYR A 1 97 ? -15.378 -3.719 15.465 1.00 94.00 97 TYR A C 1
ATOM 765 O O . TYR A 1 97 ? -15.004 -3.598 16.632 1.00 94.00 97 TYR A O 1
ATOM 773 N N . ARG A 1 98 ? -16.468 -3.093 15.023 1.00 92.25 98 ARG A N 1
ATOM 774 C CA . ARG A 1 98 ? -17.333 -2.320 15.910 1.00 92.25 98 ARG A CA 1
ATOM 775 C C . ARG A 1 98 ? -18.518 -3.138 16.393 1.00 92.25 98 ARG A C 1
ATOM 777 O O . ARG A 1 98 ? -19.114 -3.933 15.664 1.00 92.25 98 ARG A O 1
ATOM 784 N N . CYS A 1 99 ? -18.885 -2.920 17.648 1.00 91.44 99 CYS A N 1
ATOM 785 C CA . CYS A 1 99 ? -20.100 -3.456 18.231 1.00 91.44 99 CYS A CA 1
ATOM 786 C C . CYS A 1 99 ? -20.907 -2.360 18.916 1.00 91.44 99 CYS A C 1
ATOM 788 O O . CYS A 1 99 ? -20.367 -1.409 19.483 1.00 91.44 99 CYS A O 1
ATOM 790 N N . LYS A 1 100 ? -22.230 -2.492 18.843 1.00 89.56 100 LYS A N 1
ATOM 791 C CA . LYS A 1 100 ? -23.142 -1.649 19.602 1.00 89.56 100 LYS A CA 1
ATOM 792 C C . LYS A 1 100 ? -23.375 -2.306 20.951 1.00 89.56 100 LYS A C 1
ATOM 794 O O . LYS A 1 100 ? -23.859 -3.441 21.024 1.00 89.56 100 LYS A O 1
ATOM 799 N N . LEU A 1 101 ? -23.041 -1.580 22.006 1.00 90.31 101 LEU A N 1
ATOM 800 C CA . LEU A 1 101 ? -23.293 -1.972 23.381 1.00 90.31 101 LEU A CA 1
ATOM 801 C C . LEU A 1 101 ? -24.585 -1.327 23.868 1.00 90.31 101 LEU A C 1
ATOM 803 O O . LEU A 1 101 ? -24.812 -0.144 23.634 1.00 90.31 101 LEU A O 1
ATOM 807 N N . ARG A 1 102 ? -25.412 -2.101 24.575 1.00 88.88 102 ARG A N 1
ATOM 808 C CA . ARG A 1 102 ? -26.579 -1.616 25.321 1.00 88.88 102 ARG A CA 1
ATOM 809 C C . ARG A 1 102 ? -26.350 -1.844 26.808 1.00 88.88 102 ARG A C 1
ATOM 811 O O . ARG A 1 102 ? -26.188 -2.991 27.229 1.00 88.88 102 ARG A O 1
ATOM 818 N N . LEU A 1 103 ? -26.360 -0.778 27.605 1.00 87.88 103 LEU A N 1
ATOM 819 C CA . LEU A 1 103 ? -26.218 -0.895 29.061 1.00 87.88 103 LEU A CA 1
ATOM 820 C C . LEU A 1 103 ? -27.374 -1.709 29.665 1.00 87.88 103 LEU A C 1
ATOM 822 O O . LEU A 1 103 ? -28.533 -1.553 29.277 1.00 87.88 103 LEU A O 1
ATOM 826 N N . LEU A 1 104 ? -27.065 -2.576 30.631 1.00 87.06 104 LEU A N 1
ATOM 827 C CA . LEU A 1 104 ? -28.069 -3.416 31.286 1.00 87.06 104 LEU A CA 1
ATOM 828 C C . LEU A 1 104 ? -28.861 -2.649 32.361 1.00 87.06 104 LEU A C 1
ATOM 830 O O . LEU A 1 104 ? -28.268 -2.001 33.225 1.00 87.06 104 LEU A O 1
ATOM 834 N N . LEU A 1 105 ? -30.195 -2.803 32.330 1.00 76.56 105 LEU A N 1
ATOM 835 C CA . LEU A 1 105 ? -31.180 -2.305 33.312 1.00 76.56 105 LEU A CA 1
ATOM 836 C C . LEU A 1 105 ? -31.085 -0.800 33.623 1.00 76.56 105 LEU A C 1
ATOM 838 O O . LEU A 1 105 ? -30.960 -0.390 34.778 1.00 76.56 105 LEU A O 1
ATOM 842 N N . VAL A 1 106 ? -31.192 0.032 32.584 1.00 65.81 106 VAL A N 1
ATOM 843 C CA . VAL A 1 106 ? -31.229 1.502 32.722 1.00 65.81 106 VAL A CA 1
ATOM 844 C C . VAL A 1 106 ? -32.657 2.049 32.925 1.00 65.81 106 VAL A C 1
ATOM 846 O O . VAL A 1 106 ? -32.844 3.254 33.046 1.00 65.81 106 VAL A O 1
ATOM 849 N N . GLU A 1 107 ? -33.678 1.197 33.035 1.00 67.31 107 GLU A N 1
ATOM 850 C CA . GLU A 1 107 ? -35.067 1.632 33.250 1.00 67.31 107 GLU A CA 1
ATOM 851 C C . GLU A 1 107 ? -35.207 2.511 34.515 1.00 67.31 107 GLU A C 1
ATOM 853 O O . GLU A 1 107 ? -34.549 2.247 35.533 1.00 67.31 107 GLU A O 1
ATOM 858 N N . PRO A 1 108 ? -36.027 3.582 34.489 1.00 57.69 108 PRO A N 1
ATOM 859 C CA . PRO A 1 108 ? -36.968 3.993 33.437 1.00 57.69 108 PRO A CA 1
ATOM 860 C C . PRO A 1 108 ? -36.360 4.874 32.323 1.00 57.69 108 PRO A C 1
ATOM 862 O O . PRO A 1 108 ? -37.105 5.510 31.580 1.00 57.69 108 PRO A O 1
ATOM 865 N N . LEU A 1 109 ? -35.031 4.972 32.207 1.00 64.25 109 LEU A N 1
ATOM 866 C CA . LEU A 1 109 ? -34.400 5.742 31.132 1.00 64.25 109 LEU A CA 1
ATOM 867 C C . LEU A 1 109 ? -34.515 4.995 29.799 1.00 64.25 109 LEU A C 1
ATOM 869 O O . LEU A 1 109 ? -34.559 3.763 29.758 1.00 64.25 109 LEU A O 1
ATOM 873 N N . ALA A 1 110 ? -34.530 5.757 28.703 1.00 72.38 110 ALA A N 1
ATOM 874 C CA . ALA A 1 110 ? -34.390 5.192 27.368 1.00 72.38 110 ALA A CA 1
ATOM 875 C C . ALA A 1 110 ? -33.125 4.309 27.295 1.00 72.38 110 ALA A C 1
ATOM 877 O O . ALA A 1 110 ? -32.131 4.620 27.965 1.00 72.38 110 ALA A O 1
ATOM 878 N N . PRO A 1 111 ? -33.133 3.218 26.504 1.00 79.44 111 PRO A N 1
ATOM 879 C CA . PRO A 1 111 ? -31.961 2.371 26.333 1.00 79.44 111 PRO A CA 1
ATOM 880 C C . PRO A 1 111 ? -30.732 3.201 25.956 1.00 79.44 111 PRO A C 1
ATOM 882 O O . PRO A 1 111 ? -30.744 3.930 24.965 1.00 79.44 111 PRO A O 1
ATOM 885 N N . VAL A 1 112 ? -29.672 3.084 26.754 1.00 83.81 112 VAL A N 1
ATOM 886 C CA . VAL A 1 112 ? -28.395 3.740 26.469 1.00 83.81 112 VAL A CA 1
ATOM 887 C C . VAL A 1 112 ? -27.579 2.803 25.595 1.00 83.81 112 VAL A C 1
ATOM 889 O O . VAL A 1 112 ? -27.154 1.733 26.045 1.00 83.81 112 VAL A O 1
ATOM 892 N N . GLU A 1 113 ? -27.393 3.214 24.344 1.00 86.12 113 GLU A N 1
ATOM 893 C CA . GLU A 1 113 ? -26.652 2.474 23.330 1.00 86.12 113 GLU A CA 1
ATOM 894 C C . GLU A 1 113 ? -25.527 3.313 22.744 1.00 86.12 113 GLU A C 1
ATOM 896 O O . GLU A 1 113 ? -25.703 4.503 22.467 1.00 86.12 113 GLU A O 1
ATOM 901 N N . PHE A 1 114 ? -24.384 2.680 22.508 1.00 85.06 114 PHE A N 1
ATOM 902 C CA . PHE A 1 114 ? -23.237 3.335 21.894 1.00 85.06 114 PHE A CA 1
ATOM 903 C C . PHE A 1 114 ? -22.369 2.338 21.123 1.00 85.06 114 PHE A C 1
ATOM 905 O O . PHE A 1 114 ? -22.320 1.151 21.453 1.00 85.06 114 PHE A O 1
ATOM 912 N N . TRP A 1 115 ? -21.722 2.819 20.063 1.00 87.69 115 TRP A N 1
ATOM 913 C CA . TRP A 1 115 ? -20.788 2.035 19.255 1.00 87.69 115 TRP A CA 1
ATOM 914 C C . TRP A 1 115 ? -19.377 2.133 19.825 1.00 87.69 115 TRP A C 1
ATOM 916 O O . TRP A 1 115 ? -18.898 3.237 20.083 1.00 87.69 115 TRP A O 1
ATOM 926 N N . VAL A 1 116 ? -18.715 0.985 19.960 1.00 89.50 116 VAL A N 1
ATOM 927 C CA . VAL A 1 116 ? -17.317 0.863 20.398 1.00 89.50 116 VAL A CA 1
ATOM 928 C C . VAL A 1 116 ? -16.564 -0.116 19.509 1.00 89.50 116 VAL A C 1
ATOM 930 O O . VAL A 1 116 ? -17.176 -0.956 18.847 1.00 89.50 116 VAL A O 1
ATOM 933 N N . ASN A 1 117 ? -15.238 -0.038 19.524 1.00 90.50 117 ASN A N 1
ATOM 934 C CA . ASN A 1 117 ? -14.376 -1.045 18.915 1.00 90.50 117 ASN A CA 1
ATOM 935 C C . ASN A 1 117 ? -14.190 -2.254 19.858 1.00 90.50 117 ASN A C 1
ATOM 937 O O . ASN A 1 117 ? -14.105 -2.089 21.079 1.00 90.50 117 ASN A O 1
ATOM 941 N N . TRP A 1 118 ? -14.106 -3.465 19.305 1.00 88.06 118 TRP A N 1
ATOM 942 C CA . TRP A 1 118 ? -13.894 -4.713 20.048 1.00 88.06 118 TRP A CA 1
ATOM 943 C C . TRP A 1 118 ? -12.596 -4.738 20.851 1.00 88.06 118 TRP A C 1
ATOM 945 O O . TRP A 1 118 ? -12.573 -5.290 21.948 1.00 88.06 118 TRP A O 1
ATOM 955 N N . ALA A 1 119 ? -11.538 -4.114 20.339 1.00 83.88 119 ALA A N 1
ATOM 956 C CA . ALA A 1 119 ? -10.249 -4.038 21.014 1.00 83.88 119 ALA A CA 1
ATOM 957 C C . ALA A 1 119 ? -10.134 -2.826 21.955 1.00 83.88 119 ALA A C 1
ATOM 959 O O . ALA A 1 119 ? -9.030 -2.389 22.258 1.00 83.88 119 ALA A O 1
ATOM 960 N N . SER A 1 120 ? -11.249 -2.252 22.412 1.00 84.81 120 SER A N 1
ATOM 961 C CA . SER A 1 120 ? -11.237 -1.079 23.292 1.00 84.81 120 SER A CA 1
ATOM 962 C C . SER A 1 120 ? -11.365 -1.437 24.775 1.00 84.81 120 SER A C 1
ATOM 964 O O . SER A 1 120 ? -11.827 -2.512 25.171 1.00 84.81 120 SER A O 1
ATOM 966 N N . MET A 1 121 ? -11.043 -0.466 25.631 1.00 79.94 121 MET A N 1
ATOM 967 C CA . MET A 1 121 ? -11.291 -0.547 27.077 1.00 79.94 121 MET A CA 1
ATOM 968 C C . MET A 1 121 ? -12.781 -0.649 27.456 1.00 79.94 121 MET A C 1
ATOM 970 O O . MET A 1 121 ? -13.088 -0.935 28.614 1.00 79.94 121 MET A O 1
ATOM 974 N N . ASP A 1 122 ? -13.697 -0.443 26.506 1.00 85.50 122 ASP A N 1
ATOM 975 C CA . ASP A 1 122 ? -15.143 -0.574 26.700 1.00 85.50 122 ASP A CA 1
ATOM 976 C C . ASP A 1 122 ? -15.664 -2.004 26.499 1.00 85.50 122 ASP A C 1
ATOM 978 O O . ASP A 1 122 ? -16.820 -2.273 26.828 1.00 85.50 122 ASP A O 1
ATOM 982 N N . VAL A 1 123 ? -14.834 -2.916 25.986 1.00 88.69 123 VAL A N 1
ATOM 983 C CA . VAL A 1 123 ? -15.169 -4.332 25.799 1.00 88.69 123 VAL A CA 1
ATOM 984 C C . VAL A 1 123 ? -14.208 -5.170 26.625 1.00 88.69 123 VAL A C 1
ATOM 986 O O . VAL A 1 123 ? -13.129 -5.541 26.173 1.00 88.69 123 VAL A O 1
ATOM 989 N N . GLN A 1 124 ? -14.577 -5.445 27.874 1.00 87.62 124 GLN A N 1
ATOM 990 C CA . GLN A 1 124 ? -13.725 -6.191 28.797 1.00 87.62 124 GLN A CA 1
ATOM 991 C C . GLN A 1 124 ? -14.427 -7.442 29.341 1.00 87.62 124 GLN A C 1
ATOM 993 O O . GLN A 1 124 ? -15.657 -7.461 29.470 1.00 87.62 124 GLN A O 1
ATOM 998 N N . PRO A 1 125 ? -13.664 -8.501 29.670 1.00 88.94 125 PRO A N 1
ATOM 999 C CA . PRO A 1 125 ? -14.210 -9.668 30.345 1.00 88.94 125 PRO A CA 1
ATOM 1000 C C . PRO A 1 125 ? -14.689 -9.308 31.756 1.00 88.94 125 PRO A C 1
ATOM 1002 O O . PRO A 1 125 ? -14.168 -8.396 32.402 1.00 88.94 125 PRO A O 1
ATOM 1005 N N . ILE A 1 126 ? -15.694 -10.042 32.230 1.00 84.19 126 ILE A N 1
ATOM 1006 C CA . ILE A 1 126 ? -16.297 -9.817 33.548 1.00 84.19 126 ILE A CA 1
ATOM 1007 C C . ILE A 1 126 ? -15.270 -10.128 34.645 1.00 84.19 126 ILE A C 1
ATOM 1009 O O . ILE A 1 126 ? -14.717 -11.227 34.668 1.00 84.19 126 ILE A O 1
ATOM 1013 N N . GLY A 1 127 ? -15.050 -9.188 35.572 1.00 73.75 127 GLY A N 1
ATOM 1014 C CA . GLY A 1 127 ? -14.227 -9.410 36.773 1.00 73.75 127 GLY A CA 1
ATOM 1015 C C . GLY A 1 127 ? -12.737 -9.077 36.634 1.00 73.75 127 GLY A C 1
ATOM 1016 O O . GLY A 1 127 ? -11.985 -9.253 37.586 1.00 73.75 127 GLY A O 1
ATOM 1017 N N . LYS A 1 128 ? -12.291 -8.546 35.490 1.00 66.25 128 LYS A N 1
ATOM 1018 C CA . LYS A 1 128 ? -10.871 -8.233 35.227 1.00 66.25 128 LYS A CA 1
ATOM 1019 C C . LYS A 1 128 ? -10.265 -7.141 36.119 1.00 66.25 128 LYS A C 1
ATOM 1021 O O . LYS A 1 128 ? -9.049 -7.057 36.243 1.00 66.25 128 LYS A O 1
ATOM 1026 N N . PHE A 1 129 ? -11.080 -6.265 36.706 1.00 58.97 129 PHE A N 1
ATOM 1027 C CA . PHE A 1 129 ? -10.603 -5.017 37.319 1.00 58.97 129 PHE A CA 1
ATOM 1028 C C . PHE A 1 129 ? -10.727 -4.954 38.840 1.00 58.97 129 PHE A C 1
ATOM 1030 O O . PHE A 1 129 ? -10.735 -3.860 39.402 1.00 58.97 129 PHE A O 1
ATOM 1037 N N . GLU A 1 130 ? -10.755 -6.098 39.525 1.00 52.75 130 GLU A N 1
ATOM 1038 C CA . GLU A 1 130 ? -10.723 -6.120 40.994 1.00 52.75 130 GLU A CA 1
ATOM 1039 C C . GLU A 1 130 ? -9.436 -5.491 41.592 1.00 52.75 130 GLU A C 1
ATOM 1041 O O . GLU A 1 130 ? -9.421 -5.169 42.778 1.00 52.75 130 GLU A O 1
ATOM 1046 N N . GLU A 1 131 ? -8.395 -5.209 40.788 1.00 50.91 131 GLU A N 1
ATOM 1047 C CA . GLU A 1 131 ? -7.056 -4.814 41.270 1.00 50.91 131 GLU A CA 1
ATOM 1048 C C . GLU A 1 131 ? -6.613 -3.341 41.037 1.00 50.91 131 GLU A C 1
ATOM 1050 O O . GLU A 1 131 ? -5.547 -2.959 41.518 1.00 50.91 131 GLU A O 1
ATOM 1055 N N . ARG A 1 132 ? -7.381 -2.453 40.369 1.00 49.91 132 ARG A N 1
ATOM 1056 C CA . ARG A 1 132 ? -7.032 -1.003 40.243 1.00 49.91 132 ARG A CA 1
ATOM 1057 C C . ARG A 1 132 ? -8.257 -0.081 40.237 1.00 49.91 132 ARG A C 1
ATOM 1059 O O . ARG A 1 132 ? -9.152 -0.340 39.442 1.00 49.91 132 ARG A O 1
ATOM 1066 N N . GLU A 1 133 ? -8.228 0.985 41.064 1.00 57.50 133 GLU A N 1
ATOM 1067 C CA . GLU A 1 133 ? -8.995 2.272 41.171 1.00 57.50 133 GLU A CA 1
ATOM 1068 C C . GLU A 1 133 ? -10.379 2.480 40.492 1.00 57.50 133 GLU A C 1
ATOM 1070 O O . GLU A 1 133 ? -10.944 3.573 40.539 1.00 57.50 133 GLU A O 1
ATOM 1075 N N . THR A 1 134 ? -10.979 1.466 39.881 1.00 63.34 134 THR A N 1
ATOM 1076 C CA . THR A 1 134 ? -12.231 1.533 39.129 1.00 63.34 134 THR A CA 1
ATOM 1077 C C . THR A 1 134 ? -13.333 0.836 39.911 1.00 63.34 134 THR A C 1
ATOM 1079 O O . THR A 1 134 ? -13.112 -0.183 40.561 1.00 63.34 134 THR A O 1
ATOM 1082 N N . LYS A 1 135 ? -14.536 1.415 39.902 1.00 75.25 135 LYS A N 1
ATOM 1083 C CA . LYS A 1 135 ? -15.648 0.951 40.741 1.00 75.25 135 LYS A CA 1
ATOM 1084 C C . LYS A 1 135 ? -16.832 0.537 39.882 1.00 75.25 135 LYS A C 1
ATOM 1086 O O . LYS A 1 135 ? -17.392 1.364 39.159 1.00 75.25 135 LYS A O 1
ATOM 1091 N N . LEU A 1 136 ? -17.262 -0.717 40.028 1.00 80.38 136 LEU A N 1
ATOM 1092 C CA . LEU A 1 136 ? -18.527 -1.188 39.471 1.00 80.38 136 LEU A CA 1
ATOM 1093 C C . LEU A 1 136 ? -19.678 -0.390 40.100 1.00 80.38 136 LEU A C 1
ATOM 1095 O O . LEU A 1 136 ? -19.853 -0.385 41.325 1.00 80.38 136 LEU A O 1
ATOM 1099 N N . ALA A 1 137 ? -20.438 0.328 39.276 1.00 81.62 137 ALA A N 1
ATOM 1100 C CA . ALA A 1 137 ? -21.499 1.209 39.743 1.00 81.62 137 ALA A CA 1
ATOM 1101 C C . ALA A 1 137 ? -22.631 1.301 38.711 1.00 81.62 137 ALA A C 1
ATOM 1103 O O . ALA A 1 137 ? -22.340 1.497 37.531 1.00 81.62 137 ALA A O 1
ATOM 1104 N N . PRO A 1 138 ? -23.908 1.230 39.136 1.00 82.06 138 PRO A N 1
ATOM 1105 C CA . PRO A 1 138 ? -25.030 1.435 38.229 1.00 82.06 138 PRO A CA 1
ATOM 1106 C C . PRO A 1 138 ? -24.954 2.797 37.515 1.00 82.06 138 PRO A C 1
ATOM 1108 O O . PRO A 1 138 ? -24.485 3.770 38.125 1.00 82.06 138 PRO A O 1
ATOM 1111 N N . PRO A 1 139 ? -25.459 2.906 36.270 1.00 80.88 139 PRO A N 1
ATOM 1112 C CA . PRO A 1 139 ? -25.541 4.173 35.553 1.00 80.88 139 PRO A CA 1
ATOM 1113 C C . PRO A 1 139 ? -26.306 5.223 36.362 1.00 80.88 139 PRO A C 1
ATOM 1115 O O . PRO A 1 139 ? -27.321 4.917 37.001 1.00 80.88 139 PRO A O 1
ATOM 1118 N N . VAL A 1 140 ? -25.820 6.467 36.346 1.00 78.31 140 VAL A N 1
ATOM 1119 C CA . VAL A 1 140 ? -26.451 7.580 37.070 1.00 78.31 140 VAL A CA 1
ATOM 1120 C C . VAL A 1 140 ? -27.876 7.780 36.545 1.00 78.31 140 VAL A C 1
ATOM 1122 O O . VAL A 1 140 ? -28.106 7.757 35.344 1.00 78.31 140 VAL A O 1
ATOM 1125 N N . GLY A 1 141 ? -28.844 7.939 37.450 1.00 76.06 141 GLY A N 1
ATOM 1126 C CA . GLY A 1 141 ? -30.256 8.124 37.091 1.00 76.06 141 GLY A CA 1
ATOM 1127 C C . GLY A 1 141 ? -31.053 6.833 36.859 1.00 76.06 141 GLY A C 1
ATOM 1128 O O . GLY A 1 141 ? -32.280 6.898 36.826 1.00 76.06 141 GLY A O 1
ATOM 1129 N N . SER A 1 142 ? -30.404 5.664 36.781 1.00 79.25 142 SER A N 1
ATOM 1130 C CA . SER A 1 142 ? -31.100 4.367 36.694 1.00 79.25 142 SER A CA 1
ATOM 1131 C C . SER A 1 142 ? -31.866 4.025 37.981 1.00 79.25 142 SER A C 1
ATOM 1133 O O . SER A 1 142 ? -31.503 4.472 39.076 1.00 79.25 142 SER A O 1
ATOM 1135 N N . ALA A 1 143 ? -32.893 3.168 37.893 1.00 80.38 143 ALA A N 1
ATOM 1136 C CA . ALA A 1 143 ? -33.579 2.649 39.082 1.00 80.38 143 ALA A CA 1
ATOM 1137 C C . ALA A 1 143 ? -32.621 1.914 40.041 1.00 80.38 143 ALA A C 1
ATOM 1139 O O . ALA A 1 143 ? -32.777 1.994 41.259 1.00 80.38 143 ALA A O 1
ATOM 1140 N N . LEU A 1 144 ? -31.591 1.249 39.505 1.00 82.69 144 LEU A N 1
ATOM 1141 C CA . LEU A 1 144 ? -30.563 0.552 40.284 1.00 82.69 144 LEU A CA 1
ATOM 1142 C C . LEU A 1 144 ? -29.682 1.498 41.105 1.00 82.69 144 LEU A C 1
ATOM 1144 O O . LEU A 1 144 ? -29.263 1.128 42.199 1.00 82.69 144 LEU A O 1
ATOM 1148 N N . ALA A 1 145 ? -29.435 2.722 40.631 1.00 82.50 145 ALA A N 1
ATOM 1149 C CA . ALA A 1 145 ? -28.645 3.709 41.368 1.00 82.50 145 ALA A CA 1
ATOM 1150 C C . ALA A 1 145 ? -29.311 4.167 42.682 1.00 82.50 145 ALA A C 1
ATOM 1152 O O . ALA A 1 145 ? -28.631 4.717 43.545 1.00 82.50 145 ALA A O 1
ATOM 1153 N N . LYS A 1 146 ? -30.623 3.930 42.842 1.00 84.00 146 LYS A N 1
ATOM 1154 C CA . LYS A 1 146 ? -31.399 4.241 44.056 1.00 84.00 146 LYS A CA 1
ATOM 1155 C C . LYS A 1 146 ? -31.461 3.077 45.057 1.00 84.00 146 LYS A C 1
ATOM 1157 O O . LYS A 1 146 ? -31.967 3.267 46.158 1.00 84.00 146 LYS A O 1
ATOM 1162 N N . LYS A 1 147 ? -30.985 1.883 44.682 1.00 85.44 147 LYS A N 1
ATOM 1163 C CA . LYS A 1 147 ? -31.037 0.675 45.519 1.00 85.44 147 LYS A CA 1
ATOM 1164 C C . LYS A 1 147 ? -29.828 0.564 46.453 1.00 85.44 147 LYS A C 1
ATOM 1166 O O . LYS A 1 147 ? -28.768 1.147 46.219 1.00 85.44 147 LYS A O 1
ATOM 1171 N N . THR A 1 148 ? -29.966 -0.233 47.509 1.00 87.94 148 THR A N 1
ATOM 1172 C CA . THR A 1 148 ? -28.864 -0.583 48.415 1.00 87.94 148 THR A CA 1
ATOM 1173 C C . THR A 1 148 ? -27.823 -1.469 47.720 1.00 87.94 148 THR A C 1
ATOM 1175 O O . THR A 1 148 ? -28.106 -2.154 46.737 1.00 87.94 148 THR A O 1
ATOM 1178 N N . LYS A 1 149 ? -26.595 -1.526 48.259 1.00 83.81 149 LYS A N 1
ATOM 1179 C CA . LYS A 1 149 ? -25.521 -2.381 47.711 1.00 83.81 149 LYS A CA 1
ATOM 1180 C C . LYS A 1 149 ? -25.927 -3.857 47.603 1.00 83.81 149 LYS A C 1
ATOM 1182 O O . LYS A 1 149 ? -25.542 -4.519 46.644 1.00 83.81 149 LYS A O 1
ATOM 1187 N N . THR A 1 150 ? -26.675 -4.374 48.577 1.00 86.06 150 THR A N 1
ATOM 1188 C CA . THR A 1 150 ? -27.114 -5.778 48.613 1.00 86.06 150 THR A CA 1
ATOM 1189 C C . THR A 1 150 ? -28.133 -6.070 47.516 1.00 86.06 150 THR A C 1
ATOM 1191 O O . THR A 1 150 ? -28.018 -7.076 46.819 1.00 86.06 150 THR A O 1
ATOM 1194 N N . GLU A 1 151 ? -29.084 -5.163 47.303 1.00 87.06 151 GLU A N 1
ATOM 1195 C CA . GLU A 1 151 ? -30.065 -5.282 46.223 1.00 87.06 151 GLU A CA 1
ATOM 1196 C C . GLU A 1 151 ? -29.398 -5.189 44.849 1.00 87.06 151 GLU A C 1
ATOM 1198 O O . GLU A 1 151 ? -29.681 -6.009 43.983 1.00 87.06 151 GLU A O 1
ATOM 1203 N N . VAL A 1 152 ? -28.456 -4.256 44.658 1.00 84.38 152 VAL A N 1
ATOM 1204 C CA . VAL A 1 152 ? -27.681 -4.153 43.409 1.00 84.38 152 VAL A CA 1
ATOM 1205 C C . VAL A 1 152 ? -26.919 -5.450 43.129 1.00 84.38 152 VAL A C 1
ATOM 1207 O O . VAL A 1 152 ? -26.964 -5.943 42.007 1.00 84.38 152 VAL A O 1
ATOM 1210 N N . LYS A 1 153 ? -26.275 -6.052 44.140 1.00 84.44 153 LYS A N 1
ATOM 1211 C CA . LYS A 1 153 ? -25.619 -7.363 43.992 1.00 84.44 153 LYS A CA 1
ATOM 1212 C C . LYS A 1 153 ? -26.601 -8.454 43.556 1.00 84.44 153 LYS A C 1
ATOM 1214 O O . LYS A 1 153 ? -26.279 -9.221 42.655 1.00 84.44 153 LYS A O 1
ATOM 1219 N N . SER A 1 154 ? -27.789 -8.513 44.161 1.00 86.75 154 SER A N 1
ATOM 1220 C CA . SER A 1 154 ? -28.825 -9.482 43.779 1.00 86.75 154 SER A CA 1
ATOM 1221 C C . SER A 1 154 ? -29.268 -9.304 42.323 1.00 86.75 154 SER A C 1
ATOM 1223 O O . SER A 1 154 ? -29.376 -10.283 41.589 1.00 86.75 154 SER A O 1
ATOM 1225 N N . GLU A 1 155 ? -29.462 -8.062 41.876 1.00 86.44 155 GLU A N 1
ATOM 1226 C CA . GLU A 1 155 ? -29.828 -7.765 40.486 1.00 86.44 155 GLU A CA 1
ATOM 1227 C C . GLU A 1 155 ? -28.703 -8.099 39.497 1.00 86.44 155 GLU A C 1
ATOM 1229 O O . GLU A 1 155 ? -28.973 -8.647 38.432 1.00 86.44 155 GLU A O 1
ATOM 1234 N N . ILE A 1 156 ? -27.437 -7.865 39.857 1.00 85.94 156 ILE A N 1
ATOM 1235 C CA . ILE A 1 156 ? -26.285 -8.274 39.036 1.00 85.94 156 ILE A CA 1
ATOM 1236 C C . ILE A 1 156 ? -26.255 -9.795 38.847 1.00 85.94 156 ILE A C 1
ATOM 1238 O O . ILE A 1 156 ? -26.049 -10.269 37.732 1.00 85.94 156 ILE A O 1
ATOM 1242 N N . VAL A 1 157 ? -26.507 -10.577 39.901 1.00 86.38 157 VAL A N 1
ATOM 1243 C CA . VAL A 1 157 ? -26.571 -12.044 39.778 1.00 86.38 157 VAL A CA 1
ATOM 1244 C C . VAL A 1 157 ? -27.666 -12.453 38.793 1.00 86.38 157 VAL A C 1
ATOM 1246 O O . VAL A 1 157 ? -27.414 -13.270 37.912 1.00 86.38 157 VAL A O 1
ATOM 1249 N N . LYS A 1 158 ? -28.856 -11.842 38.873 1.00 85.12 158 LYS A N 1
ATOM 1250 C CA . LYS A 1 158 ? -29.951 -12.098 37.918 1.00 85.12 158 LYS A CA 1
ATOM 1251 C C . LYS A 1 158 ? -29.588 -11.700 36.485 1.00 85.12 158 LYS A C 1
ATOM 1253 O O . LYS A 1 158 ? -30.036 -12.350 35.545 1.00 85.12 158 LYS A O 1
ATOM 1258 N N . LEU A 1 159 ? -28.791 -10.645 36.315 1.00 82.38 159 LEU A N 1
ATOM 1259 C CA . LEU A 1 159 ? -28.326 -10.188 35.008 1.00 82.38 159 LEU A CA 1
ATOM 1260 C C . LEU A 1 159 ? -27.346 -11.155 34.344 1.00 82.38 159 LEU A C 1
ATOM 1262 O O . LEU A 1 159 ? -27.367 -11.275 33.122 1.00 82.38 159 LEU A O 1
ATOM 1266 N N . LEU A 1 160 ? -26.486 -11.806 35.128 1.00 85.25 160 LEU A N 1
ATOM 1267 C CA . LEU A 1 160 ? -25.385 -12.623 34.612 1.00 85.25 160 LEU A CA 1
ATOM 1268 C C . LEU A 1 160 ? -25.699 -14.125 34.590 1.00 85.25 160 LEU A C 1
ATOM 1270 O O . LEU A 1 160 ? -25.102 -14.861 33.803 1.00 85.25 160 LEU A O 1
ATOM 1274 N N . ILE A 1 161 ? -26.628 -14.601 35.425 1.00 85.19 161 ILE A N 1
ATOM 1275 C CA . ILE A 1 161 ? -26.945 -16.029 35.518 1.00 85.19 161 ILE A CA 1
ATOM 1276 C C . ILE A 1 161 ? -27.454 -16.576 34.176 1.00 85.19 161 ILE A C 1
ATOM 1278 O O . ILE A 1 161 ? -28.333 -15.996 33.538 1.00 85.19 161 ILE A O 1
ATOM 1282 N N . ASN A 1 162 ? -26.893 -17.709 33.741 1.00 83.25 162 ASN A N 1
ATOM 1283 C CA . ASN A 1 162 ? -27.210 -18.372 32.468 1.00 83.25 162 ASN A CA 1
ATOM 1284 C C . ASN A 1 162 ? -27.036 -17.487 31.215 1.00 83.25 162 ASN A C 1
ATOM 1286 O O . ASN A 1 162 ? -27.652 -17.753 30.181 1.00 83.25 162 ASN A O 1
ATOM 1290 N N . ARG A 1 163 ? -26.213 -16.432 31.283 1.00 84.56 163 ARG A N 1
ATOM 1291 C CA . ARG A 1 163 ? -25.865 -15.589 30.131 1.00 84.56 163 ARG A CA 1
ATOM 1292 C C . ARG A 1 163 ? -24.453 -15.882 29.645 1.00 84.56 163 ARG A C 1
ATOM 1294 O O . ARG A 1 163 ? -23.570 -16.224 30.427 1.00 84.56 163 ARG A O 1
ATOM 1301 N N . ALA A 1 164 ? -24.238 -15.722 28.343 1.00 87.75 164 ALA A N 1
ATOM 1302 C CA . ALA A 1 164 ? -22.902 -15.787 27.775 1.00 87.75 164 ALA A CA 1
ATOM 1303 C C . ALA A 1 164 ? -22.103 -14.543 28.190 1.00 87.75 164 ALA A C 1
ATOM 1305 O O . ALA A 1 164 ? -22.573 -13.416 28.029 1.00 87.75 164 ALA A O 1
ATOM 1306 N N . VAL A 1 165 ? -20.886 -14.749 28.688 1.00 87.69 165 VAL A N 1
ATOM 1307 C CA . VAL A 1 165 ? -19.961 -13.680 29.085 1.00 87.69 165 VAL A CA 1
ATOM 1308 C C . VAL A 1 165 ? -18.641 -13.824 28.341 1.00 87.69 165 VAL A C 1
ATOM 1310 O O . VAL A 1 165 ? -18.235 -14.937 27.994 1.00 87.69 165 VAL A O 1
ATOM 1313 N N . LEU A 1 166 ? -17.960 -12.705 28.102 1.00 86.44 166 LEU A N 1
ATOM 1314 C CA . LEU A 1 166 ? -16.588 -12.730 27.607 1.00 86.44 166 LEU A CA 1
ATOM 1315 C C . LEU A 1 166 ? -15.667 -13.198 28.739 1.00 86.44 166 LEU A C 1
ATOM 1317 O O . LEU A 1 166 ? -15.578 -12.539 29.775 1.00 86.44 166 LEU A O 1
ATOM 1321 N N . SER A 1 167 ? -15.024 -14.354 28.571 1.00 84.62 167 SER A N 1
ATOM 1322 C CA . SER A 1 167 ? -14.104 -14.889 29.576 1.00 84.62 167 SER A CA 1
ATOM 1323 C C . SER A 1 167 ? -12.715 -14.269 29.442 1.00 84.62 167 SER A C 1
ATOM 1325 O O . SER A 1 167 ? -12.285 -13.907 28.347 1.00 84.62 167 SER A O 1
ATOM 1327 N N . GLN A 1 168 ? -11.998 -14.191 30.565 1.00 86.88 16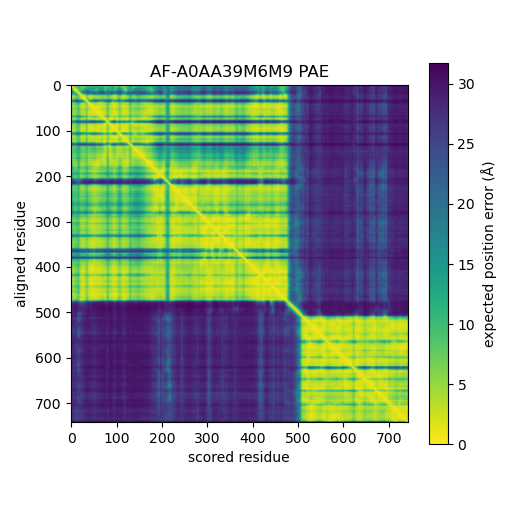8 GLN A N 1
ATOM 1328 C CA . GLN A 1 168 ? -10.636 -13.658 30.615 1.00 86.88 168 GLN A CA 1
ATOM 1329 C C . GLN A 1 168 ? -9.686 -14.427 29.683 1.00 86.88 168 GLN A C 1
ATOM 1331 O O . GLN A 1 168 ? -9.000 -13.812 28.879 1.00 86.88 168 GLN A O 1
ATOM 1336 N N . ALA A 1 169 ? -9.727 -15.764 29.710 1.00 87.44 169 ALA A N 1
ATOM 1337 C CA . ALA A 1 169 ? -8.865 -16.605 28.877 1.00 87.44 169 ALA A CA 1
ATOM 1338 C C . ALA A 1 169 ? -9.070 -16.371 27.370 1.00 87.44 169 ALA A C 1
ATOM 1340 O O . ALA A 1 169 ? -8.101 -16.222 26.635 1.00 87.44 169 ALA A O 1
ATOM 1341 N N . VAL A 1 170 ? -10.328 -16.289 26.914 1.00 85.88 170 VAL A N 1
ATOM 1342 C CA . VAL A 1 170 ? -10.626 -16.011 25.498 1.00 85.88 170 VAL A CA 1
ATOM 1343 C C . VAL A 1 170 ? -10.142 -14.615 25.121 1.00 85.88 170 VAL A C 1
ATOM 1345 O O . VAL A 1 170 ? -9.553 -14.444 24.063 1.00 85.88 170 VAL A O 1
ATOM 1348 N N . TYR A 1 171 ? -10.366 -13.622 25.982 1.00 86.50 171 TYR A N 1
ATOM 1349 C CA . TYR A 1 171 ? -9.892 -12.265 25.737 1.00 86.50 171 TYR A CA 1
ATOM 1350 C C . TYR A 1 171 ? -8.361 -12.208 25.624 1.00 86.50 171 TYR A C 1
ATOM 1352 O O . TYR A 1 171 ? -7.844 -11.610 24.686 1.00 86.50 171 TYR A O 1
ATOM 1360 N N . ASP A 1 172 ? -7.635 -12.850 26.540 1.00 87.25 172 ASP A N 1
ATOM 1361 C CA . ASP A 1 172 ? -6.169 -12.836 26.556 1.00 87.25 172 ASP A CA 1
ATOM 1362 C C . ASP A 1 172 ? -5.561 -13.519 25.325 1.00 87.25 172 ASP A C 1
ATOM 1364 O O . ASP A 1 172 ? -4.581 -13.011 24.775 1.00 87.25 172 ASP A O 1
ATOM 1368 N N . ASP A 1 173 ? -6.167 -14.610 24.847 1.00 88.44 173 ASP A N 1
ATOM 1369 C CA . ASP A 1 173 ? -5.770 -15.259 23.595 1.00 88.44 173 ASP A CA 1
ATOM 1370 C C . ASP A 1 173 ? -5.924 -14.309 22.394 1.00 88.44 173 ASP A C 1
ATOM 1372 O O . ASP A 1 173 ? -5.005 -14.184 21.585 1.00 88.44 173 ASP A O 1
ATOM 1376 N N . GLU A 1 174 ? -7.043 -13.586 22.292 1.00 88.88 174 GLU A N 1
ATOM 1377 C CA . GLU A 1 174 ? -7.283 -12.643 21.189 1.00 88.88 174 GLU A CA 1
ATOM 1378 C C . GLU A 1 174 ? -6.360 -11.412 21.268 1.00 88.88 174 GLU A C 1
ATOM 1380 O O . GLU A 1 174 ? -5.835 -10.955 20.251 1.00 88.88 174 GLU A O 1
ATOM 1385 N N . ILE A 1 175 ? -6.068 -10.908 22.475 1.00 84.75 175 ILE A N 1
ATOM 1386 C CA . ILE A 1 175 ? -5.072 -9.840 22.665 1.00 84.75 175 ILE A CA 1
ATOM 1387 C C . ILE A 1 175 ? -3.666 -10.318 22.304 1.00 84.75 175 ILE A C 1
ATOM 1389 O O . ILE A 1 175 ? -2.872 -9.549 21.757 1.00 84.75 175 ILE A O 1
ATOM 1393 N N . LYS A 1 176 ? -3.336 -11.581 22.581 1.00 87.00 176 LYS A N 1
ATOM 1394 C CA . LYS A 1 176 ? -2.064 -12.165 22.157 1.00 87.00 176 LYS A CA 1
ATOM 1395 C C . LYS A 1 176 ? -1.966 -12.216 20.634 1.00 87.00 176 LYS A C 1
ATOM 1397 O O . LYS A 1 176 ? -0.913 -11.859 20.112 1.00 87.00 176 LYS A O 1
ATOM 1402 N N . VAL A 1 177 ? -3.033 -12.606 19.931 1.00 86.62 177 VAL A N 1
ATOM 1403 C CA . VAL A 1 177 ? -3.084 -12.565 18.457 1.00 86.62 177 VAL A CA 1
ATOM 1404 C C . VAL A 1 177 ? -2.841 -11.141 17.958 1.00 86.62 177 VAL A C 1
ATOM 1406 O O . VAL A 1 177 ? -1.937 -10.939 17.156 1.00 86.62 177 VAL A O 1
ATOM 1409 N N . LEU A 1 178 ? -3.550 -10.148 18.508 1.00 83.50 178 LEU A N 1
ATOM 1410 C CA . LEU A 1 178 ? -3.398 -8.733 18.143 1.00 83.50 178 LEU A CA 1
ATOM 1411 C C . LEU A 1 178 ? -1.959 -8.210 18.318 1.00 83.50 178 LEU A C 1
ATOM 1413 O O . LEU A 1 178 ? -1.488 -7.413 17.514 1.00 83.50 178 LEU A O 1
ATOM 1417 N N . LYS A 1 179 ? -1.249 -8.656 19.362 1.00 80.81 179 LYS A N 1
ATOM 1418 C CA . LYS A 1 179 ? 0.135 -8.236 19.654 1.00 80.81 179 LYS A CA 1
ATOM 1419 C C . LYS A 1 179 ? 1.203 -9.035 18.905 1.00 80.81 179 LYS A C 1
ATOM 1421 O O . LYS A 1 179 ? 2.370 -8.647 18.913 1.00 80.81 179 LYS A O 1
ATOM 1426 N N . THR A 1 180 ? 0.846 -10.168 18.306 1.00 82.38 180 THR A N 1
ATOM 1427 C CA . THR A 1 180 ? 1.814 -11.042 17.640 1.00 82.38 180 THR A CA 1
ATOM 1428 C C . THR A 1 180 ? 2.027 -10.566 16.209 1.00 82.38 180 THR A C 1
ATOM 1430 O O . THR A 1 180 ? 1.150 -10.712 15.364 1.00 82.38 180 THR A O 1
ATOM 1433 N N . ARG A 1 181 ? 3.218 -10.035 15.914 1.00 77.25 181 ARG A N 1
ATOM 1434 C CA . ARG A 1 181 ? 3.636 -9.762 14.534 1.00 77.25 181 ARG A CA 1
ATOM 1435 C C . ARG A 1 181 ? 4.224 -11.021 13.891 1.00 77.25 181 ARG A C 1
ATOM 1437 O O . ARG A 1 181 ? 4.893 -11.815 14.553 1.00 77.25 181 ARG A O 1
ATOM 1444 N N . ARG A 1 182 ? 3.982 -11.189 12.588 1.00 82.31 182 ARG A N 1
ATOM 1445 C CA . ARG A 1 182 ? 4.534 -12.294 11.785 1.00 82.31 182 ARG A CA 1
ATOM 1446 C C . ARG A 1 182 ? 6.039 -12.136 11.549 1.00 82.31 182 ARG A C 1
ATOM 1448 O O . ARG A 1 182 ? 6.793 -13.099 11.698 1.00 82.31 182 ARG A O 1
ATOM 1455 N N . LEU A 1 183 ? 6.449 -10.912 11.227 1.00 86.88 183 LEU A N 1
ATOM 1456 C CA . LEU A 1 183 ? 7.838 -10.470 11.175 1.00 86.88 183 LEU A CA 1
ATOM 1457 C C . LEU A 1 183 ? 8.120 -9.554 12.365 1.00 86.88 183 LEU A C 1
ATOM 1459 O O . LEU A 1 183 ? 7.234 -8.843 12.840 1.00 86.88 183 LEU A O 1
ATOM 1463 N N . ARG A 1 184 ? 9.335 -9.643 12.904 1.00 85.75 184 ARG A N 1
ATOM 1464 C CA . ARG A 1 184 ? 9.794 -8.734 13.958 1.00 85.75 184 ARG A CA 1
ATOM 1465 C C . ARG A 1 184 ? 10.477 -7.532 13.320 1.00 85.75 184 ARG A C 1
ATOM 1467 O O . ARG A 1 184 ? 11.207 -7.700 12.352 1.00 85.75 184 ARG A O 1
ATOM 1474 N N . ILE A 1 185 ? 10.367 -6.375 13.966 1.00 83.19 185 ILE A N 1
ATOM 1475 C CA . ILE A 1 185 ? 11.185 -5.210 13.620 1.00 83.19 185 ILE A CA 1
ATOM 1476 C C . ILE A 1 185 ? 12.669 -5.618 13.638 1.00 83.19 185 ILE A C 1
ATOM 1478 O O . ILE A 1 185 ? 13.109 -6.380 14.506 1.00 83.19 185 ILE A O 1
ATOM 1482 N N . ASN A 1 186 ? 13.422 -5.112 12.669 1.00 84.50 186 ASN A N 1
ATOM 1483 C CA . ASN A 1 186 ? 14.797 -5.449 12.319 1.00 84.50 186 ASN A CA 1
ATOM 1484 C C . ASN A 1 186 ? 15.011 -6.863 11.755 1.00 84.50 186 ASN A C 1
ATOM 1486 O O . ASN A 1 186 ? 16.158 -7.296 11.607 1.00 84.50 186 ASN A O 1
ATOM 1490 N N . GLN A 1 187 ? 13.944 -7.598 11.423 1.00 90.00 187 GLN A N 1
ATOM 1491 C CA . GLN A 1 187 ? 14.070 -8.907 10.792 1.00 90.00 187 GLN A CA 1
ATOM 1492 C C . GLN A 1 187 ? 14.383 -8.762 9.295 1.00 90.00 187 GLN A C 1
ATOM 1494 O O . GLN A 1 187 ? 13.734 -8.024 8.562 1.00 90.00 187 GLN A O 1
ATOM 1499 N N . ARG A 1 188 ? 15.402 -9.483 8.837 1.00 93.19 188 ARG A N 1
ATOM 1500 C CA . ARG A 1 188 ? 15.908 -9.516 7.470 1.00 93.19 188 ARG A CA 1
ATOM 1501 C C . ARG A 1 188 ? 15.115 -10.504 6.621 1.00 93.19 188 ARG A C 1
ATOM 1503 O O . ARG A 1 188 ? 14.950 -11.661 7.003 1.00 93.19 188 ARG A O 1
ATOM 1510 N N . VAL A 1 189 ? 14.684 -10.056 5.451 1.00 94.38 189 VAL A N 1
ATOM 1511 C CA . VAL A 1 189 ? 13.971 -10.825 4.420 1.00 94.38 189 VAL A CA 1
ATOM 1512 C C . VAL A 1 189 ? 14.661 -10.632 3.068 1.00 94.38 189 VAL A C 1
ATOM 1514 O O . VAL A 1 189 ? 15.485 -9.732 2.909 1.00 94.38 189 VAL A O 1
ATOM 1517 N N . GLU A 1 190 ? 14.316 -11.446 2.079 1.00 94.81 190 GLU A N 1
ATOM 1518 C CA . GLU A 1 190 ? 14.601 -11.171 0.669 1.00 94.81 190 GLU A CA 1
ATOM 1519 C C . GLU A 1 190 ? 13.323 -10.641 0.004 1.00 94.81 190 GLU A C 1
ATOM 1521 O O . GLU A 1 190 ? 12.240 -11.165 0.245 1.00 94.81 190 GLU A O 1
ATOM 1526 N N . ILE A 1 191 ? 13.418 -9.610 -0.832 1.00 92.69 191 ILE A N 1
ATOM 1527 C CA . ILE A 1 191 ? 12.278 -9.070 -1.588 1.00 92.69 191 ILE A CA 1
ATOM 1528 C C . ILE A 1 191 ? 12.604 -8.994 -3.072 1.00 92.69 191 ILE A C 1
ATOM 1530 O O . ILE A 1 191 ? 13.760 -8.774 -3.442 1.00 92.69 191 ILE A O 1
ATOM 1534 N N . LEU A 1 192 ? 11.596 -9.149 -3.932 1.00 91.38 192 LEU A N 1
ATOM 1535 C CA . LEU A 1 192 ? 11.781 -8.968 -5.373 1.00 91.38 192 LEU A CA 1
ATOM 1536 C C . LEU A 1 192 ? 12.325 -7.564 -5.673 1.00 91.38 192 LEU A C 1
ATOM 1538 O O . LEU A 1 192 ? 11.799 -6.567 -5.176 1.00 91.38 192 LEU A O 1
ATOM 1542 N N . ASN A 1 193 ? 13.379 -7.474 -6.486 1.00 85.12 193 ASN A N 1
ATOM 1543 C CA . ASN A 1 193 ? 13.897 -6.183 -6.910 1.00 85.12 193 ASN A CA 1
ATOM 1544 C C . ASN A 1 193 ? 12.975 -5.601 -7.992 1.00 85.12 193 ASN A C 1
ATOM 1546 O O . ASN A 1 193 ? 12.988 -6.038 -9.139 1.00 85.12 193 ASN A O 1
ATOM 1550 N N . THR A 1 194 ? 12.184 -4.587 -7.650 1.00 75.25 194 THR A N 1
ATOM 1551 C CA . THR A 1 194 ? 11.268 -3.939 -8.602 1.00 75.25 194 THR A CA 1
ATOM 1552 C C . THR A 1 194 ? 11.999 -3.218 -9.739 1.00 75.25 194 THR A C 1
ATOM 1554 O O . THR A 1 194 ? 11.448 -3.086 -10.826 1.00 75.25 194 THR A O 1
ATOM 1557 N N . ALA A 1 195 ? 13.267 -2.827 -9.548 1.00 74.69 195 ALA A N 1
ATOM 1558 C CA . ALA A 1 195 ? 14.101 -2.274 -10.619 1.00 74.69 195 ALA A CA 1
ATOM 1559 C C . ALA A 1 195 ? 14.631 -3.349 -11.589 1.00 74.69 195 ALA A C 1
ATOM 1561 O O . ALA A 1 195 ? 15.058 -3.028 -12.698 1.00 74.69 195 ALA A O 1
ATOM 1562 N N . SER A 1 196 ? 14.636 -4.620 -11.175 1.00 83.69 196 SER A N 1
ATOM 1563 C CA . SER A 1 196 ? 15.126 -5.753 -11.961 1.00 83.69 196 SER A CA 1
ATOM 1564 C C . SER A 1 196 ? 14.449 -7.042 -11.499 1.00 83.69 196 SER A C 1
ATOM 1566 O O . SER A 1 196 ? 14.917 -7.729 -10.595 1.00 83.69 196 SER A O 1
ATOM 1568 N N . THR A 1 197 ? 13.333 -7.406 -12.134 1.00 89.25 197 THR A N 1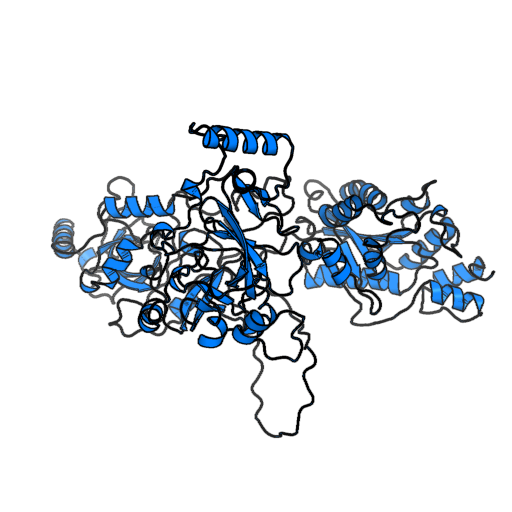
ATOM 1569 C CA . THR A 1 197 ? 12.506 -8.540 -11.674 1.00 89.25 197 THR A CA 1
ATOM 1570 C C . THR A 1 197 ? 13.174 -9.918 -11.808 1.00 89.25 197 THR A C 1
ATOM 1572 O O . THR A 1 197 ? 12.634 -10.922 -11.358 1.00 89.25 197 THR A O 1
ATOM 1575 N N . THR A 1 198 ? 14.374 -9.995 -12.392 1.00 92.25 198 THR A N 1
ATOM 1576 C CA . THR A 1 198 ? 15.183 -11.224 -12.482 1.00 92.25 198 THR A CA 1
ATOM 1577 C C . THR A 1 198 ? 16.000 -11.530 -11.226 1.00 92.25 198 THR A C 1
ATOM 1579 O O . THR A 1 198 ? 16.714 -12.534 -11.194 1.00 92.25 198 THR A O 1
ATOM 1582 N N . GLU A 1 199 ? 15.936 -10.675 -10.208 1.00 93.19 199 GLU A N 1
ATOM 1583 C CA . GLU A 1 199 ? 16.681 -10.834 -8.962 1.00 93.19 199 GLU A CA 1
ATOM 1584 C C . GLU A 1 199 ? 15.877 -10.377 -7.739 1.00 93.19 199 GLU A C 1
ATOM 1586 O O . GLU A 1 199 ? 14.950 -9.573 -7.833 1.00 93.19 199 GLU A O 1
ATOM 1591 N N . VAL A 1 200 ? 16.250 -10.890 -6.570 1.00 93.56 200 VAL A N 1
ATOM 1592 C CA . VAL A 1 200 ? 15.793 -10.386 -5.270 1.00 93.56 200 VAL A CA 1
ATOM 1593 C C . VAL A 1 200 ? 16.920 -9.625 -4.576 1.00 93.56 200 VAL A C 1
ATOM 1595 O O . VAL A 1 200 ? 18.086 -9.724 -4.957 1.00 93.56 200 VAL A O 1
ATOM 1598 N N . ARG A 1 201 ? 16.595 -8.873 -3.530 1.00 91.75 201 ARG A N 1
ATOM 1599 C CA . ARG A 1 201 ? 17.564 -8.159 -2.692 1.00 91.75 201 ARG A CA 1
ATOM 1600 C C . ARG A 1 201 ? 17.213 -8.307 -1.210 1.00 91.75 201 ARG A C 1
ATOM 1602 O O . ARG A 1 201 ? 16.028 -8.429 -0.896 1.00 91.75 201 ARG A O 1
ATOM 1609 N N . PRO A 1 202 ? 18.193 -8.272 -0.293 1.00 91.31 202 PRO A N 1
ATOM 1610 C CA . PRO A 1 202 ? 17.903 -8.218 1.130 1.00 91.31 202 PRO A CA 1
ATOM 1611 C C . PRO A 1 202 ? 17.164 -6.922 1.486 1.00 91.31 202 PRO A C 1
ATOM 1613 O O . PRO A 1 202 ? 17.445 -5.851 0.940 1.00 91.31 202 PRO A O 1
ATOM 1616 N N . ALA A 1 203 ? 16.240 -7.031 2.431 1.00 89.31 203 ALA A N 1
ATOM 1617 C CA . ALA A 1 203 ? 15.535 -5.925 3.061 1.00 89.31 203 ALA A CA 1
ATOM 1618 C C . ALA A 1 203 ? 15.356 -6.209 4.556 1.00 89.31 203 ALA A C 1
ATOM 1620 O O . ALA A 1 203 ? 15.506 -7.347 5.005 1.00 89.31 203 ALA A O 1
ATOM 1621 N N . ILE A 1 204 ? 15.069 -5.166 5.326 1.00 86.12 204 ILE A N 1
ATOM 1622 C CA . ILE A 1 204 ? 14.861 -5.239 6.771 1.00 86.12 204 ILE A CA 1
ATOM 1623 C C . ILE A 1 204 ? 13.447 -4.734 7.056 1.00 86.12 204 ILE A C 1
ATOM 1625 O O . ILE A 1 204 ? 13.056 -3.693 6.533 1.00 86.12 204 ILE A O 1
ATOM 1629 N N . ASP A 1 205 ? 12.689 -5.486 7.851 1.00 81.12 205 ASP A N 1
ATOM 1630 C CA . ASP A 1 205 ? 11.408 -5.049 8.405 1.00 81.12 205 ASP A CA 1
ATOM 1631 C C . ASP A 1 205 ? 11.664 -3.915 9.402 1.00 81.12 205 ASP A C 1
ATOM 1633 O O . ASP A 1 205 ? 12.357 -4.116 10.397 1.00 81.12 205 ASP A O 1
ATOM 1637 N N . MET A 1 206 ? 11.157 -2.719 9.128 1.00 71.50 206 MET A N 1
ATOM 1638 C CA . MET A 1 206 ? 11.370 -1.532 9.963 1.00 71.50 206 MET A CA 1
ATOM 1639 C C . MET A 1 206 ? 10.068 -1.153 10.662 1.00 71.50 206 MET A C 1
ATOM 1641 O O . MET A 1 206 ? 8.984 -1.418 10.144 1.00 71.50 206 MET A O 1
ATOM 1645 N N . ASP A 1 207 ? 10.157 -0.527 11.839 1.00 59.94 207 ASP A N 1
ATOM 1646 C CA . ASP A 1 207 ? 8.952 -0.007 12.481 1.00 59.94 207 ASP A CA 1
ATOM 1647 C C . ASP A 1 207 ? 8.475 1.240 11.724 1.00 59.94 207 ASP A C 1
ATOM 1649 O O . ASP A 1 207 ? 9.252 2.187 11.591 1.00 59.94 207 ASP A O 1
ATOM 1653 N N . PRO A 1 208 ? 7.219 1.295 11.249 1.00 51.41 208 PRO A N 1
ATOM 1654 C CA . PRO A 1 208 ? 6.694 2.472 10.555 1.00 51.41 208 PRO A CA 1
ATOM 1655 C C . PRO A 1 208 ? 6.646 3.756 11.410 1.00 51.41 208 PRO A C 1
ATOM 1657 O O . PRO A 1 208 ? 6.346 4.818 10.873 1.00 51.41 208 PRO A O 1
ATOM 1660 N N . LEU A 1 209 ? 6.927 3.679 12.719 1.00 42.47 209 LEU A N 1
ATOM 1661 C CA . LEU A 1 209 ? 6.885 4.799 13.669 1.00 42.47 209 LEU A CA 1
ATOM 1662 C C . LEU A 1 209 ? 8.261 5.410 13.999 1.00 42.47 209 LEU A C 1
ATOM 1664 O O . LEU A 1 209 ? 8.306 6.468 14.622 1.00 42.47 209 LEU A O 1
ATOM 1668 N N . ASP A 1 210 ? 9.379 4.794 13.597 1.00 39.03 210 ASP A N 1
ATOM 1669 C CA . ASP A 1 210 ? 10.718 5.313 13.917 1.00 39.03 210 ASP A CA 1
ATOM 1670 C C . ASP A 1 210 ? 11.264 6.177 12.767 1.00 39.03 210 ASP A C 1
ATOM 1672 O O . ASP A 1 210 ? 12.002 5.724 11.892 1.00 39.03 210 ASP A O 1
ATOM 1676 N N . ALA A 1 211 ? 10.858 7.449 12.750 1.00 37.22 211 ALA A N 1
ATOM 1677 C CA . ALA A 1 211 ? 11.260 8.442 11.747 1.00 37.22 211 ALA A CA 1
ATOM 1678 C C . ALA A 1 211 ? 12.680 9.018 11.964 1.00 37.22 211 ALA A C 1
ATOM 1680 O O . ALA A 1 211 ? 13.062 9.977 11.292 1.00 37.22 211 ALA A O 1
ATOM 1681 N N . SER A 1 212 ? 13.450 8.489 12.925 1.00 34.41 212 SER A N 1
ATOM 1682 C CA . SER A 1 212 ? 14.709 9.091 13.385 1.00 34.41 212 SER A CA 1
ATOM 1683 C C . SER A 1 212 ? 15.971 8.579 12.679 1.00 34.41 212 SER A C 1
ATOM 1685 O O . SER A 1 212 ? 17.028 9.209 12.788 1.00 34.41 212 SER A O 1
ATOM 1687 N N . ASP A 1 213 ? 15.883 7.483 11.918 1.00 31.58 213 ASP A N 1
ATOM 1688 C CA . ASP A 1 213 ? 17.044 6.926 11.219 1.00 31.58 213 ASP A CA 1
ATOM 1689 C C . ASP A 1 213 ? 17.193 7.494 9.797 1.00 31.58 213 ASP A C 1
ATOM 1691 O O . ASP A 1 213 ? 16.440 7.200 8.870 1.00 31.58 213 ASP A O 1
ATOM 1695 N N . SER A 1 214 ? 18.219 8.321 9.620 1.00 33.50 214 SER A N 1
ATOM 1696 C CA . SER A 1 214 ? 18.553 9.041 8.386 1.00 33.50 214 SER A CA 1
ATOM 1697 C C . SER A 1 214 ? 19.285 8.192 7.330 1.00 33.50 214 SER A C 1
ATOM 1699 O O . SER A 1 214 ? 19.749 8.731 6.326 1.00 33.50 214 SER A O 1
ATOM 1701 N N . GLN A 1 215 ? 19.374 6.865 7.503 1.00 31.38 215 GLN A N 1
ATOM 1702 C CA . GLN A 1 215 ? 19.928 5.933 6.501 1.00 31.38 215 GLN A CA 1
ATOM 1703 C C . GLN A 1 215 ? 18.900 5.449 5.448 1.00 31.38 215 GLN A C 1
ATOM 1705 O O . GLN A 1 215 ? 19.212 4.601 4.607 1.00 31.38 215 GLN A O 1
ATOM 1710 N N . LEU A 1 216 ? 17.677 5.991 5.463 1.00 37.38 216 LEU A N 1
ATOM 1711 C CA . LEU A 1 216 ? 16.541 5.588 4.628 1.00 37.38 216 LEU A CA 1
ATOM 1712 C C . LEU A 1 216 ? 16.636 6.096 3.175 1.00 37.38 216 LEU A C 1
ATOM 1714 O O . LEU A 1 216 ? 16.144 7.168 2.833 1.00 37.38 216 LEU A O 1
ATOM 1718 N N . ILE A 1 217 ? 17.183 5.275 2.277 1.00 34.31 217 ILE A N 1
ATOM 1719 C CA . ILE A 1 217 ? 16.932 5.388 0.831 1.00 34.31 217 ILE A CA 1
ATOM 1720 C C . ILE A 1 217 ? 15.785 4.422 0.471 1.00 34.31 217 ILE A C 1
ATOM 1722 O O . ILE A 1 217 ? 16.023 3.231 0.295 1.00 34.31 217 ILE A O 1
ATOM 1726 N N . GLY A 1 218 ? 14.545 4.915 0.355 1.00 51.78 218 GLY A N 1
ATOM 1727 C CA . GLY A 1 218 ? 13.449 4.244 -0.375 1.00 51.78 218 GLY A CA 1
ATOM 1728 C C . GLY A 1 218 ? 12.933 2.899 0.174 1.00 51.78 218 GLY A C 1
ATOM 1729 O O . GLY A 1 218 ? 13.129 1.852 -0.449 1.00 51.78 218 GLY A O 1
ATOM 1730 N N . GLY A 1 219 ? 12.215 2.921 1.303 1.00 56.31 219 GLY A N 1
ATOM 1731 C CA . GLY A 1 219 ? 11.424 1.773 1.777 1.00 56.31 219 GLY A CA 1
ATOM 1732 C C . GLY A 1 219 ? 10.200 1.481 0.889 1.00 56.31 219 GLY A C 1
ATOM 1733 O O . GLY A 1 219 ? 9.706 2.371 0.202 1.00 56.31 219 GLY A O 1
ATOM 1734 N N . ILE A 1 220 ? 9.714 0.234 0.899 1.00 66.69 220 ILE A N 1
ATOM 1735 C CA . ILE A 1 220 ? 8.468 -0.194 0.232 1.00 66.69 220 ILE A CA 1
ATOM 1736 C C . ILE A 1 220 ? 7.570 -0.821 1.295 1.00 66.69 220 ILE A C 1
ATOM 1738 O O . ILE A 1 220 ? 8.043 -1.640 2.085 1.00 66.69 220 ILE A O 1
ATOM 1742 N N . TYR A 1 221 ? 6.287 -0.469 1.295 1.00 75.19 221 TYR A N 1
ATOM 1743 C CA . TYR A 1 221 ? 5.304 -1.081 2.181 1.00 75.19 221 TYR A CA 1
ATOM 1744 C C . TYR A 1 221 ? 4.773 -2.370 1.560 1.00 75.19 221 TYR A C 1
ATOM 1746 O O . TYR A 1 221 ? 4.383 -2.404 0.393 1.00 75.19 221 TYR A O 1
ATOM 1754 N N . PHE A 1 222 ? 4.751 -3.438 2.350 1.00 79.25 222 PHE A N 1
ATOM 1755 C CA . PHE A 1 222 ? 4.127 -4.701 1.989 1.00 79.25 222 PHE A CA 1
ATOM 1756 C C . PHE A 1 222 ? 3.396 -5.271 3.191 1.00 79.25 222 PHE A C 1
ATOM 1758 O O . PHE A 1 222 ? 3.863 -5.185 4.326 1.00 79.25 222 PHE A O 1
ATOM 1765 N N . ASN A 1 223 ? 2.294 -5.959 2.922 1.00 85.44 223 ASN A N 1
ATOM 1766 C CA . ASN A 1 223 ? 1.777 -6.918 3.876 1.00 85.44 223 ASN A CA 1
ATOM 1767 C C . ASN A 1 223 ? 2.819 -8.030 4.095 1.00 85.44 223 ASN A C 1
ATOM 1769 O O . ASN A 1 223 ? 3.429 -8.503 3.135 1.00 85.44 223 ASN A O 1
ATOM 1773 N N . ALA A 1 224 ? 3.000 -8.498 5.333 1.00 85.06 224 ALA A N 1
ATOM 1774 C CA . ALA A 1 224 ? 3.940 -9.581 5.654 1.00 85.06 224 ALA A CA 1
ATOM 1775 C C . ALA A 1 224 ? 3.605 -10.918 4.952 1.00 85.06 224 ALA A C 1
ATOM 1777 O O . ALA A 1 224 ? 4.404 -11.855 4.967 1.00 85.06 224 ALA A O 1
ATOM 1778 N N . GLU A 1 225 ? 2.415 -11.022 4.357 1.00 87.25 225 GLU A N 1
ATOM 1779 C CA . GLU A 1 225 ? 1.973 -12.154 3.539 1.00 87.25 225 GLU A CA 1
ATOM 1780 C C . GLU A 1 225 ? 2.133 -11.935 2.028 1.00 87.25 225 GLU A C 1
ATOM 1782 O O . GLU A 1 225 ? 1.716 -12.790 1.244 1.00 87.25 225 GLU A O 1
ATOM 1787 N N . SER A 1 226 ? 2.714 -10.805 1.615 1.00 89.75 226 SER A N 1
ATOM 1788 C CA . SER A 1 226 ? 2.933 -10.474 0.209 1.00 89.75 226 SER A CA 1
ATOM 1789 C C . SER A 1 226 ? 3.679 -11.605 -0.509 1.00 89.75 226 SER A C 1
ATOM 1791 O O . SER A 1 226 ? 4.682 -12.110 0.008 1.00 89.75 226 SER A O 1
ATOM 1793 N N . PRO A 1 227 ? 3.257 -11.986 -1.732 1.00 91.56 227 PRO A N 1
ATOM 1794 C CA . PRO A 1 227 ? 3.943 -13.011 -2.515 1.00 91.56 227 PRO A CA 1
ATOM 1795 C C . PRO A 1 227 ? 5.347 -12.585 -2.976 1.00 91.56 227 PRO A C 1
ATOM 1797 O O . PRO A 1 227 ? 6.045 -13.394 -3.579 1.00 91.56 227 PRO A O 1
ATOM 1800 N N . LEU A 1 228 ? 5.742 -11.332 -2.719 1.00 92.12 228 LEU A N 1
ATOM 1801 C CA . LEU A 1 228 ? 7.020 -10.740 -3.115 1.00 92.12 228 LEU A CA 1
ATOM 1802 C C . LEU A 1 228 ? 8.076 -10.747 -1.998 1.00 92.12 228 LEU A C 1
ATOM 1804 O O . LEU A 1 228 ? 9.174 -10.228 -2.214 1.00 92.12 228 LEU A O 1
ATOM 1808 N N . ILE A 1 229 ? 7.749 -11.311 -0.828 1.00 92.81 229 ILE A N 1
ATOM 1809 C CA . ILE A 1 229 ? 8.654 -11.468 0.317 1.00 92.81 229 ILE A CA 1
ATOM 1810 C C . ILE A 1 229 ? 9.079 -12.937 0.434 1.00 92.81 229 ILE A C 1
ATOM 1812 O O . ILE A 1 229 ? 8.250 -13.849 0.438 1.00 92.81 229 ILE A O 1
ATOM 1816 N N . TYR A 1 230 ? 10.380 -13.162 0.582 1.00 94.38 230 TYR A N 1
ATOM 1817 C CA . TYR A 1 230 ? 11.020 -14.472 0.617 1.00 94.38 230 TYR A CA 1
ATOM 1818 C C . TYR A 1 230 ? 11.922 -14.622 1.854 1.00 94.38 230 TYR A C 1
ATOM 1820 O O . TYR A 1 230 ? 12.453 -13.632 2.369 1.00 94.38 230 TYR A O 1
ATOM 1828 N N . PRO A 1 231 ? 12.103 -15.854 2.369 1.00 94.50 231 PRO A N 1
ATOM 1829 C CA . PRO A 1 231 ? 13.007 -16.100 3.488 1.00 94.50 231 PRO A CA 1
ATOM 1830 C C . PRO A 1 231 ? 14.469 -15.928 3.077 1.00 94.50 231 PRO A C 1
ATOM 1832 O O . PRO A 1 231 ? 14.822 -16.055 1.907 1.00 94.50 231 PRO A O 1
ATOM 1835 N N . VAL A 1 232 ? 15.338 -15.685 4.055 1.00 95.88 232 VAL A N 1
ATOM 1836 C CA . VAL A 1 232 ? 16.778 -15.531 3.802 1.00 95.88 232 VAL A CA 1
ATOM 1837 C C . VAL A 1 232 ? 17.364 -16.830 3.241 1.00 95.88 232 VAL A C 1
ATOM 1839 O O . VAL A 1 232 ? 17.114 -17.917 3.767 1.00 95.88 232 VAL A O 1
ATOM 1842 N N . GLY A 1 233 ? 18.143 -16.719 2.163 1.00 94.62 233 GLY A N 1
ATOM 1843 C CA . GLY A 1 233 ? 18.713 -17.844 1.423 1.00 94.62 233 GLY A CA 1
ATOM 1844 C C . GLY A 1 233 ? 17.805 -18.399 0.320 1.00 94.62 233 GLY A C 1
ATOM 1845 O O . GLY A 1 233 ? 18.221 -19.314 -0.400 1.00 94.62 233 GLY A O 1
ATOM 1846 N N . TRP A 1 234 ? 16.591 -17.861 0.149 1.00 95.94 234 TRP A N 1
ATOM 1847 C CA . TRP A 1 234 ? 15.630 -18.340 -0.846 1.00 95.94 234 TRP A CA 1
ATOM 1848 C C . TRP A 1 234 ? 16.179 -18.245 -2.270 1.00 95.94 234 TRP A C 1
ATOM 1850 O O . TRP A 1 234 ? 16.135 -19.238 -3.000 1.00 95.94 234 TRP A O 1
ATOM 1860 N N . ALA A 1 235 ? 16.761 -17.105 -2.656 1.00 94.94 235 ALA A N 1
ATOM 1861 C CA . ALA A 1 235 ? 17.286 -16.907 -4.007 1.00 94.94 235 ALA A CA 1
ATOM 1862 C C . ALA A 1 235 ? 18.328 -17.964 -4.370 1.00 94.94 235 ALA A C 1
ATOM 1864 O O . ALA A 1 235 ? 18.269 -18.580 -5.436 1.00 94.94 235 ALA A O 1
ATOM 1865 N N . PHE A 1 236 ? 19.250 -18.227 -3.442 1.00 91.88 236 PHE A N 1
ATOM 1866 C CA . PHE A 1 236 ? 20.314 -19.202 -3.636 1.00 91.88 236 PHE A CA 1
ATOM 1867 C C . PHE A 1 236 ? 19.748 -20.621 -3.759 1.00 91.88 236 PHE A C 1
ATOM 1869 O O . PHE A 1 236 ? 20.134 -21.361 -4.666 1.00 91.88 236 PHE A O 1
ATOM 1876 N N . LYS A 1 237 ? 18.772 -20.976 -2.909 1.00 92.62 237 LYS A N 1
ATOM 1877 C CA . LYS A 1 237 ? 18.078 -22.270 -2.958 1.00 92.62 237 LYS A CA 1
ATOM 1878 C C . LYS A 1 237 ? 17.334 -22.491 -4.276 1.00 92.62 237 LYS A C 1
ATOM 1880 O O . LYS A 1 237 ? 17.382 -23.587 -4.834 1.00 92.62 237 LYS A O 1
ATOM 1885 N N . MET A 1 238 ? 16.674 -21.456 -4.792 1.00 93.69 238 MET A N 1
ATOM 1886 C CA . MET A 1 238 ? 15.913 -21.521 -6.045 1.00 93.69 238 MET A CA 1
ATOM 1887 C C . MET A 1 238 ? 16.784 -21.378 -7.302 1.00 93.69 238 MET A C 1
ATOM 1889 O O . MET A 1 238 ? 16.314 -21.633 -8.417 1.00 93.69 238 MET A O 1
ATOM 1893 N N . GLY A 1 239 ? 18.052 -20.983 -7.145 1.00 93.44 239 GLY A N 1
ATOM 1894 C CA . GLY A 1 239 ? 18.917 -20.591 -8.256 1.00 93.44 239 GLY A CA 1
ATOM 1895 C C . GLY A 1 239 ? 18.388 -19.353 -8.986 1.00 93.44 239 GLY A C 1
ATOM 1896 O O . GLY A 1 239 ? 18.410 -19.317 -10.218 1.00 93.44 239 GLY A O 1
ATOM 1897 N N . PHE A 1 240 ? 17.849 -18.396 -8.228 1.00 94.56 240 PHE A N 1
ATOM 1898 C CA . PHE A 1 240 ? 17.345 -17.105 -8.687 1.00 94.56 240 PHE A CA 1
ATOM 1899 C C . PHE A 1 240 ? 18.397 -16.004 -8.467 1.00 94.56 240 PHE A C 1
ATOM 1901 O O . PHE A 1 240 ? 19.316 -16.174 -7.663 1.00 94.56 240 PHE A O 1
ATOM 1908 N N . GLY A 1 241 ? 18.297 -14.889 -9.198 1.00 93.62 241 GLY A N 1
ATOM 1909 C CA . GLY A 1 241 ? 19.241 -13.776 -9.064 1.00 93.62 241 GLY A CA 1
ATOM 1910 C C . GLY A 1 241 ? 19.175 -13.126 -7.680 1.00 93.62 241 GLY A C 1
ATOM 1911 O O . GLY A 1 241 ? 18.101 -13.049 -7.083 1.00 93.62 241 GLY A O 1
ATOM 1912 N N . ILE A 1 242 ? 20.312 -12.641 -7.179 1.00 93.12 242 ILE A N 1
ATOM 1913 C CA . ILE A 1 242 ? 20.400 -11.918 -5.907 1.00 93.12 242 ILE A CA 1
ATOM 1914 C C . ILE A 1 242 ? 21.321 -10.700 -6.037 1.00 93.12 242 ILE A C 1
ATOM 1916 O O . ILE A 1 242 ? 22.489 -10.832 -6.401 1.00 93.12 242 ILE A O 1
ATOM 1920 N N . ALA A 1 243 ? 20.800 -9.522 -5.704 1.00 91.44 243 ALA A N 1
ATOM 1921 C CA . ALA A 1 243 ? 21.543 -8.270 -5.627 1.00 91.44 243 ALA A CA 1
ATOM 1922 C C . ALA A 1 243 ? 21.893 -7.967 -4.166 1.00 91.44 243 ALA A C 1
ATOM 1924 O O . ALA A 1 243 ? 21.111 -7.367 -3.428 1.00 91.44 243 ALA A O 1
ATOM 1925 N N . ALA A 1 244 ? 23.071 -8.414 -3.730 1.00 89.56 244 ALA A N 1
ATOM 1926 C CA . ALA A 1 244 ? 23.568 -8.212 -2.373 1.00 89.56 244 ALA A CA 1
ATOM 1927 C C . ALA A 1 244 ? 25.101 -8.142 -2.342 1.00 89.56 244 ALA A C 1
ATOM 1929 O O . ALA A 1 244 ? 25.767 -8.465 -3.323 1.00 89.56 244 ALA A O 1
ATOM 1930 N N . ASN A 1 245 ? 25.665 -7.733 -1.203 1.00 87.56 245 ASN A N 1
ATOM 1931 C CA . ASN A 1 245 ? 27.113 -7.760 -0.997 1.00 87.56 245 ASN A CA 1
ATOM 1932 C C . ASN A 1 245 ? 27.643 -9.196 -0.804 1.00 87.56 245 ASN A C 1
ATOM 1934 O O . ASN A 1 245 ? 26.898 -10.109 -0.440 1.00 87.56 245 ASN A O 1
ATOM 1938 N N . ASP A 1 246 ? 28.952 -9.377 -0.988 1.00 90.44 246 ASP A N 1
ATOM 1939 C CA . ASP A 1 246 ? 29.607 -10.692 -0.922 1.00 90.44 246 ASP A CA 1
ATOM 1940 C C . ASP A 1 246 ? 29.402 -11.409 0.419 1.00 90.44 246 ASP A C 1
ATOM 1942 O O . ASP A 1 246 ? 29.274 -12.632 0.458 1.00 90.44 246 ASP A O 1
ATOM 1946 N N . SER A 1 247 ? 29.334 -10.652 1.519 1.00 91.81 247 SER A N 1
ATOM 1947 C CA . SER A 1 247 ? 29.112 -11.199 2.862 1.00 91.81 247 SER A CA 1
ATOM 1948 C C . SER A 1 247 ? 27.737 -11.865 2.973 1.00 91.81 247 SER A C 1
ATOM 1950 O O . SER A 1 247 ? 27.626 -13.018 3.390 1.00 91.81 247 SER A O 1
ATOM 1952 N N . TYR A 1 248 ? 26.686 -11.180 2.518 1.00 92.69 248 TYR A N 1
ATOM 1953 C CA . TYR A 1 248 ? 25.331 -11.724 2.526 1.00 92.69 248 TYR A CA 1
ATOM 1954 C C . TYR A 1 248 ? 25.181 -12.907 1.564 1.00 92.69 248 TYR A C 1
ATOM 1956 O O . TYR A 1 248 ? 24.547 -13.908 1.901 1.00 92.69 248 TYR A O 1
ATOM 1964 N N . VAL A 1 249 ? 25.810 -12.835 0.387 1.00 92.75 249 VAL A N 1
ATOM 1965 C CA . VAL A 1 249 ? 25.821 -13.949 -0.573 1.00 92.75 249 VAL A CA 1
ATOM 1966 C C . VAL A 1 249 ? 26.517 -15.180 0.022 1.00 92.75 249 VAL A C 1
ATOM 1968 O O . VAL A 1 249 ? 26.020 -16.299 -0.128 1.00 92.75 249 VAL A O 1
ATOM 1971 N N . ALA A 1 250 ? 27.633 -14.999 0.735 1.00 93.44 250 ALA A N 1
ATOM 1972 C CA . ALA A 1 250 ? 28.328 -16.084 1.425 1.00 93.44 250 ALA A CA 1
ATOM 1973 C C . ALA A 1 250 ? 27.461 -16.722 2.524 1.00 93.44 250 ALA A C 1
ATOM 1975 O O . ALA A 1 250 ? 27.413 -17.950 2.618 1.00 93.44 250 ALA A O 1
ATOM 1976 N N . HIS A 1 251 ? 26.732 -15.905 3.291 1.00 95.31 251 HIS A N 1
ATOM 1977 C CA . HIS A 1 251 ? 25.777 -16.366 4.303 1.00 95.31 251 HIS A CA 1
ATOM 1978 C C . HIS A 1 251 ? 24.646 -17.212 3.700 1.00 95.31 251 HIS A C 1
ATOM 1980 O O . HIS A 1 251 ? 24.422 -18.351 4.109 1.00 95.31 251 HIS A O 1
ATOM 1986 N N . CYS A 1 252 ? 24.000 -16.720 2.638 1.00 94.94 252 CYS A N 1
ATOM 1987 C CA . CYS A 1 252 ? 22.950 -17.460 1.927 1.00 94.94 252 CYS A CA 1
ATOM 1988 C C . CYS A 1 252 ? 23.460 -18.802 1.378 1.00 94.94 252 CYS A C 1
ATOM 1990 O O . CYS A 1 252 ? 22.778 -19.827 1.454 1.00 94.94 252 CYS A O 1
ATOM 1992 N N . LYS A 1 253 ? 24.692 -18.814 0.855 1.00 93.69 253 LYS A N 1
ATOM 1993 C CA . LYS A 1 253 ? 25.348 -20.034 0.377 1.00 93.69 253 LYS A CA 1
ATOM 1994 C C . LYS A 1 253 ? 25.609 -21.030 1.508 1.00 93.69 253 LYS A C 1
ATOM 1996 O O . LYS A 1 253 ? 25.442 -22.229 1.293 1.00 93.69 253 LYS A O 1
ATOM 2001 N N . GLN A 1 254 ? 26.014 -20.564 2.690 1.00 94.81 254 GLN A N 1
ATOM 2002 C CA . GLN A 1 254 ? 26.198 -21.426 3.859 1.00 94.81 254 GLN A CA 1
ATOM 2003 C C . GLN A 1 254 ? 24.882 -22.100 4.257 1.00 94.81 254 GLN A C 1
ATOM 2005 O O . GLN A 1 254 ? 24.860 -23.325 4.374 1.00 94.81 254 GLN A O 1
ATOM 2010 N N . ILE A 1 255 ? 23.799 -21.323 4.388 1.00 94.12 255 ILE A N 1
ATOM 2011 C CA . ILE A 1 255 ? 22.456 -21.830 4.718 1.00 94.12 255 ILE A CA 1
ATOM 2012 C C . ILE A 1 255 ? 22.058 -22.953 3.753 1.00 94.12 255 ILE A C 1
ATOM 2014 O O . ILE A 1 255 ? 21.706 -24.056 4.177 1.00 94.12 255 ILE A O 1
ATOM 2018 N N . PHE A 1 256 ? 22.180 -22.701 2.448 1.00 92.44 256 PHE A N 1
ATOM 2019 C CA . PHE A 1 256 ? 21.837 -23.679 1.419 1.00 92.44 256 PHE A CA 1
ATOM 2020 C C . PHE A 1 256 ? 22.698 -24.952 1.481 1.00 92.44 256 PHE A C 1
ATOM 2022 O O . PHE A 1 256 ? 22.186 -26.063 1.344 1.00 92.44 256 PHE A O 1
ATOM 2029 N N . GLU A 1 257 ? 24.011 -24.824 1.690 1.00 92.69 257 GLU A N 1
ATOM 2030 C CA . GLU A 1 257 ? 24.914 -25.978 1.775 1.00 92.69 257 GLU A CA 1
ATOM 2031 C C . GLU A 1 257 ? 24.686 -26.825 3.035 1.00 92.69 257 GLU A C 1
ATOM 2033 O O . GLU A 1 257 ? 24.896 -28.041 3.005 1.00 92.69 257 GLU A O 1
ATOM 2038 N N . GLU A 1 258 ? 24.262 -26.218 4.145 1.00 92.88 258 GLU A N 1
ATOM 2039 C CA . GLU A 1 258 ? 23.859 -26.947 5.350 1.00 92.88 258 GLU A CA 1
ATOM 2040 C C . GLU A 1 258 ? 22.556 -27.717 5.128 1.00 92.88 258 GLU A C 1
ATOM 2042 O O . GLU A 1 258 ? 22.517 -28.922 5.403 1.00 92.88 258 GLU A O 1
ATOM 2047 N N . GLU A 1 259 ? 21.545 -27.071 4.538 1.00 89.75 259 GLU A N 1
ATOM 2048 C CA . GLU A 1 259 ? 20.267 -27.705 4.194 1.00 89.75 259 GLU A CA 1
ATOM 2049 C C . GLU A 1 259 ? 20.474 -28.887 3.236 1.00 89.75 259 GLU A C 1
ATOM 2051 O O . GLU A 1 259 ? 19.989 -29.995 3.474 1.00 89.75 259 GLU A O 1
ATOM 2056 N N . LYS A 1 260 ? 21.289 -28.699 2.191 1.00 90.06 260 LYS A N 1
ATOM 2057 C CA . LYS A 1 260 ? 21.641 -29.744 1.217 1.00 90.06 260 LYS A CA 1
ATOM 2058 C C . LYS A 1 260 ? 22.339 -30.951 1.856 1.00 90.06 260 LYS A C 1
ATOM 2060 O O . LYS A 1 260 ? 22.220 -32.067 1.352 1.00 90.06 260 LYS A O 1
ATOM 2065 N N . LYS A 1 261 ? 23.063 -30.749 2.962 1.00 93.75 261 LYS A N 1
ATOM 2066 C CA . LYS A 1 261 ? 23.705 -31.816 3.754 1.00 93.75 261 LYS A CA 1
ATOM 2067 C C . LYS A 1 261 ? 22.762 -32.448 4.785 1.00 93.75 261 LYS A C 1
ATOM 2069 O O . LYS A 1 261 ? 23.214 -33.292 5.558 1.00 93.75 261 LYS A O 1
ATOM 2074 N N . GLY A 1 262 ? 21.491 -32.043 4.827 1.00 90.19 262 GLY A N 1
ATOM 2075 C CA . GLY A 1 262 ? 20.510 -32.492 5.816 1.00 90.19 262 GLY A CA 1
ATOM 2076 C C . GLY A 1 262 ? 20.792 -31.984 7.232 1.00 90.19 262 GLY A C 1
ATOM 2077 O O . GLY A 1 262 ? 20.338 -32.591 8.200 1.00 90.19 262 GLY A O 1
ATOM 2078 N N . ARG A 1 263 ? 21.584 -30.913 7.373 1.00 91.88 263 ARG A N 1
ATOM 2079 C CA . ARG A 1 263 ? 21.854 -30.258 8.659 1.00 91.88 263 ARG A CA 1
ATOM 2080 C C . ARG A 1 263 ? 20.851 -29.130 8.873 1.00 91.88 263 ARG A C 1
ATOM 2082 O O . ARG A 1 263 ? 20.316 -28.584 7.915 1.00 91.88 263 ARG A O 1
ATOM 2089 N N . VAL A 1 264 ? 20.621 -28.774 10.134 1.00 88.44 264 VAL A N 1
ATOM 2090 C CA . VAL A 1 264 ? 19.833 -27.585 10.479 1.00 88.44 264 VAL A CA 1
ATOM 2091 C C . VAL A 1 264 ? 20.633 -26.350 10.053 1.00 88.44 264 VAL A C 1
ATOM 2093 O O . VAL A 1 264 ? 21.745 -26.191 10.561 1.00 88.44 264 VAL A O 1
ATOM 2096 N N . PRO A 1 265 ? 20.118 -25.505 9.141 1.00 90.44 265 PRO A N 1
ATOM 2097 C CA . PRO A 1 265 ? 20.853 -24.331 8.695 1.00 90.44 265 PRO A CA 1
ATOM 2098 C C . PRO A 1 265 ? 21.046 -23.316 9.824 1.00 90.44 265 PRO A C 1
ATOM 2100 O O . PRO A 1 265 ? 20.133 -23.057 10.617 1.00 90.44 265 PRO A O 1
ATOM 2103 N N . SER A 1 266 ? 22.233 -22.723 9.880 1.00 91.00 266 SER A N 1
ATOM 2104 C CA . SER A 1 266 ? 22.590 -21.671 10.824 1.00 91.00 266 SER A CA 1
ATOM 2105 C C . SER A 1 266 ? 22.151 -20.308 10.292 1.00 91.00 266 SER A C 1
ATOM 2107 O O . SER A 1 266 ? 22.888 -19.634 9.578 1.00 91.00 266 SER A O 1
ATOM 2109 N N . TYR A 1 267 ? 20.941 -19.899 10.662 1.00 93.38 267 TYR A N 1
ATOM 2110 C CA . TYR A 1 267 ? 20.417 -18.556 10.407 1.00 93.38 267 TYR A CA 1
ATOM 2111 C C . TYR A 1 267 ? 20.969 -17.528 11.403 1.00 93.38 267 TYR A C 1
ATOM 2113 O O . TYR A 1 267 ? 21.117 -17.838 12.590 1.00 93.38 267 TYR A O 1
ATOM 2121 N N . ASP A 1 268 ? 21.177 -16.288 10.952 1.00 92.75 268 ASP A N 1
ATOM 2122 C CA . ASP A 1 268 ? 21.458 -15.172 11.858 1.00 92.75 268 ASP A CA 1
ATOM 2123 C C . ASP A 1 268 ? 20.226 -14.871 12.726 1.00 92.75 268 ASP A C 1
ATOM 2125 O O . ASP A 1 268 ? 19.084 -15.178 12.368 1.00 92.75 268 ASP A O 1
ATOM 2129 N N . ALA A 1 269 ? 20.434 -14.227 13.880 1.00 89.88 269 ALA A N 1
ATOM 2130 C CA . ALA A 1 269 ? 19.364 -13.937 14.844 1.00 89.88 269 ALA A CA 1
ATOM 2131 C C . ALA A 1 269 ? 18.182 -13.155 14.235 1.00 89.88 269 ALA A C 1
ATOM 2133 O O . ALA A 1 269 ? 17.027 -13.347 14.633 1.00 89.88 269 ALA A O 1
ATOM 2134 N N . ASN A 1 270 ? 18.484 -12.306 13.253 1.00 92.06 270 ASN A N 1
ATOM 2135 C CA . ASN A 1 270 ? 17.522 -11.458 12.567 1.00 92.06 270 ASN A CA 1
ATOM 2136 C C . ASN A 1 270 ? 17.041 -12.044 11.237 1.00 92.06 270 ASN A C 1
ATOM 2138 O O . ASN A 1 270 ? 16.320 -11.358 10.537 1.00 92.06 270 ASN A O 1
ATOM 2142 N N . ASP A 1 271 ? 17.375 -13.273 10.854 1.00 94.31 271 ASP A N 1
ATOM 2143 C CA . ASP A 1 271 ? 16.875 -13.817 9.587 1.00 94.31 271 ASP A CA 1
ATOM 2144 C C . ASP A 1 271 ? 15.422 -14.271 9.675 1.00 94.31 271 ASP A C 1
ATOM 2146 O O . ASP A 1 271 ? 15.008 -14.955 10.618 1.00 94.31 271 ASP A O 1
ATOM 2150 N N . ALA A 1 272 ? 14.636 -13.918 8.660 1.00 93.69 272 ALA A N 1
ATOM 2151 C CA . ALA A 1 272 ? 13.336 -14.517 8.420 1.00 93.69 272 ALA A CA 1
ATOM 2152 C C . ALA A 1 272 ? 13.497 -15.941 7.896 1.00 93.69 272 ALA A C 1
ATOM 2154 O O . ALA A 1 272 ? 14.162 -16.194 6.887 1.00 93.69 272 ALA A O 1
ATOM 2155 N N . ARG A 1 273 ? 12.845 -16.869 8.596 1.00 91.38 273 ARG A N 1
ATOM 2156 C CA . ARG A 1 273 ? 12.858 -18.294 8.268 1.00 91.38 273 ARG A CA 1
ATOM 2157 C C . ARG A 1 273 ? 11.664 -18.673 7.387 1.00 91.38 273 ARG A C 1
ATOM 2159 O O . ARG A 1 273 ? 10.625 -18.009 7.471 1.00 91.38 273 ARG A O 1
ATOM 2166 N N . PRO A 1 274 ? 11.755 -19.750 6.585 1.00 88.50 274 PRO A N 1
ATOM 2167 C CA . PRO A 1 274 ? 10.656 -20.190 5.722 1.00 88.50 274 PRO A CA 1
ATOM 2168 C C . PRO A 1 274 ? 9.320 -20.395 6.454 1.00 88.50 274 PRO A C 1
ATOM 2170 O O . PRO A 1 274 ? 8.260 -20.039 5.933 1.00 88.50 274 PRO A O 1
ATOM 2173 N N . GLU A 1 275 ? 9.351 -20.897 7.691 1.00 85.69 275 GLU A N 1
ATOM 2174 C CA . GLU A 1 275 ? 8.142 -21.166 8.478 1.00 85.69 275 GLU A CA 1
ATOM 2175 C C . GLU A 1 275 ? 7.398 -19.881 8.867 1.00 85.69 275 GLU A C 1
ATOM 2177 O O . GLU A 1 275 ? 6.188 -19.911 9.073 1.00 85.69 275 GLU A O 1
ATOM 2182 N N . GLN A 1 276 ? 8.100 -18.744 8.939 1.00 86.62 276 GLN A N 1
ATOM 2183 C CA . GLN A 1 276 ? 7.502 -17.446 9.260 1.00 86.62 276 GLN A CA 1
ATOM 2184 C C . GLN A 1 276 ? 6.834 -16.783 8.054 1.00 86.62 276 GLN A C 1
ATOM 2186 O O . GLN A 1 276 ? 5.977 -15.923 8.230 1.00 86.62 276 GLN A O 1
ATOM 2191 N N . LEU A 1 277 ? 7.233 -17.144 6.833 1.00 86.44 277 LEU A N 1
ATOM 2192 C CA . LEU A 1 277 ? 6.802 -16.475 5.602 1.00 86.44 277 LEU A CA 1
ATOM 2193 C C . LEU A 1 277 ? 5.825 -17.300 4.761 1.00 86.44 277 LEU A C 1
ATOM 2195 O O . LEU A 1 277 ? 5.403 -16.849 3.701 1.00 86.44 277 LEU A O 1
ATOM 2199 N N . THR A 1 278 ? 5.381 -18.455 5.249 1.00 75.25 278 THR A N 1
ATOM 2200 C CA . THR A 1 278 ? 4.331 -19.239 4.585 1.00 75.25 278 THR A CA 1
ATOM 2201 C C . THR A 1 278 ? 2.969 -18.534 4.717 1.00 75.25 278 THR A C 1
ATOM 2203 O O . THR A 1 278 ? 2.499 -18.376 5.843 1.00 75.25 278 THR A O 1
ATOM 2206 N N . PRO A 1 279 ? 2.307 -18.098 3.619 1.00 70.31 279 PRO A N 1
ATOM 2207 C CA . PRO A 1 279 ? 1.013 -17.409 3.690 1.00 70.31 279 PRO A CA 1
ATOM 2208 C C . PRO A 1 279 ? -0.065 -18.230 4.405 1.00 70.31 279 PRO A C 1
ATOM 2210 O O . PRO A 1 279 ? -0.134 -19.457 4.243 1.00 70.31 279 PRO A O 1
ATOM 2213 N N . HIS A 1 280 ? -0.939 -17.561 5.160 1.00 65.94 280 HIS A N 1
ATOM 2214 C CA . HIS A 1 280 ? -2.065 -18.223 5.810 1.00 65.94 280 HIS A CA 1
ATOM 2215 C C . HIS A 1 280 ? -2.997 -18.827 4.748 1.00 65.94 280 HIS A C 1
ATOM 2217 O O . HIS A 1 280 ? -3.227 -18.260 3.682 1.00 65.94 280 HIS A O 1
ATOM 2223 N N . GLY A 1 281 ? -3.495 -20.041 4.994 1.00 62.94 281 GLY A N 1
ATOM 2224 C CA . GLY A 1 281 ? -4.303 -20.775 4.014 1.00 62.94 281 GLY A CA 1
ATOM 2225 C C . GLY A 1 281 ? -3.516 -21.354 2.826 1.00 62.94 281 GLY A C 1
ATOM 2226 O O . GLY A 1 281 ? -4.113 -21.940 1.919 1.00 62.94 281 GLY A O 1
ATOM 2227 N N . SER A 1 282 ? -2.178 -21.253 2.808 1.00 63.28 282 SER A N 1
ATOM 2228 C CA . SER A 1 282 ? -1.332 -22.039 1.892 1.00 63.28 282 SER A CA 1
ATOM 2229 C C . SER A 1 282 ? -1.408 -23.541 2.208 1.00 63.28 282 SER A C 1
ATOM 2231 O O . SER A 1 282 ? -1.392 -24.370 1.303 1.00 63.28 282 SER A O 1
ATOM 2233 N N . SER A 1 283 ? -1.596 -23.907 3.481 1.00 62.47 283 SER A N 1
ATOM 2234 C CA . SER A 1 283 ? -1.851 -25.289 3.917 1.00 62.47 283 SER A CA 1
ATOM 2235 C C . SER A 1 283 ? -3.146 -25.882 3.360 1.00 62.47 283 SER A C 1
ATOM 2237 O O . SER A 1 283 ? -3.237 -27.098 3.173 1.00 62.47 283 SER A O 1
ATOM 2239 N N . ASP A 1 284 ? -4.138 -25.027 3.111 1.00 75.19 284 ASP A N 1
ATOM 2240 C CA . ASP A 1 284 ? -5.515 -25.427 2.810 1.00 75.19 284 ASP A CA 1
ATOM 2241 C C . ASP A 1 284 ? -5.695 -25.790 1.334 1.00 75.19 284 ASP A C 1
ATOM 2243 O O . ASP A 1 284 ? -6.664 -26.451 0.958 1.00 75.19 284 ASP A O 1
ATOM 2247 N N . PHE A 1 285 ? -4.742 -25.392 0.490 1.00 87.25 285 PHE A N 1
ATOM 2248 C CA . PHE A 1 285 ? -4.735 -25.704 -0.928 1.00 87.25 285 PHE A CA 1
ATOM 2249 C C . PHE A 1 285 ? -3.442 -26.413 -1.326 1.00 87.25 285 PHE A C 1
ATOM 2251 O O . PHE A 1 285 ? -2.353 -25.852 -1.260 1.00 87.25 285 PHE A O 1
ATOM 2258 N N . LYS A 1 286 ? -3.580 -27.649 -1.813 1.00 89.06 286 LYS A N 1
ATOM 2259 C CA . LYS A 1 286 ? -2.482 -28.427 -2.392 1.00 89.06 286 LYS A CA 1
ATOM 2260 C C . LYS A 1 286 ? -2.779 -28.687 -3.870 1.00 89.06 286 LYS A C 1
ATOM 2262 O O . LYS A 1 286 ? -3.736 -29.413 -4.153 1.00 89.06 286 LYS A O 1
ATOM 2267 N N . PRO A 1 287 ? -1.996 -28.118 -4.806 1.00 90.62 287 PRO A N 1
ATOM 2268 C CA . PRO A 1 287 ? -2.138 -28.393 -6.229 1.00 90.62 287 PRO A CA 1
ATOM 2269 C C . PRO A 1 287 ? -2.076 -29.897 -6.506 1.00 90.62 287 PRO A C 1
ATOM 2271 O O . PRO A 1 287 ? -1.215 -30.600 -5.978 1.00 90.62 287 PRO A O 1
ATOM 2274 N N . VAL A 1 288 ? -2.981 -30.399 -7.349 1.00 91.88 288 VAL A N 1
ATOM 2275 C CA . VAL A 1 288 ? -2.991 -31.812 -7.752 1.00 91.88 288 VAL A CA 1
ATOM 2276 C C . VAL A 1 288 ? -2.447 -31.942 -9.170 1.00 91.88 288 VAL A C 1
ATOM 2278 O O . VAL A 1 288 ? -3.096 -31.545 -10.143 1.00 91.88 288 VAL A O 1
ATOM 2281 N N . GLY A 1 289 ? -1.267 -32.548 -9.275 1.00 91.88 289 GLY A N 1
ATOM 2282 C CA . GLY A 1 289 ? -0.505 -32.698 -10.513 1.00 91.88 289 GLY A CA 1
ATOM 2283 C C . GLY A 1 289 ? 0.872 -32.047 -10.393 1.00 91.88 289 GLY A C 1
ATOM 2284 O O . GLY A 1 289 ? 1.306 -31.706 -9.298 1.00 91.88 289 GLY A O 1
ATOM 2285 N N . ALA A 1 290 ? 1.547 -31.872 -11.526 1.00 94.00 290 ALA A N 1
ATOM 2286 C CA . ALA A 1 290 ? 2.826 -31.179 -11.596 1.00 94.00 290 ALA A CA 1
ATOM 2287 C C . ALA A 1 290 ? 2.752 -30.055 -12.629 1.00 94.00 290 ALA A C 1
ATOM 2289 O O . ALA A 1 290 ? 2.282 -30.269 -13.750 1.00 94.00 290 ALA A O 1
ATOM 2290 N N . TRP A 1 291 ? 3.231 -28.877 -12.238 1.00 96.31 291 TRP A N 1
ATOM 2291 C CA . TRP A 1 291 ? 3.506 -27.786 -13.162 1.00 96.31 291 TRP A CA 1
ATOM 2292 C C . TRP A 1 291 ? 4.645 -28.165 -14.106 1.00 96.31 291 TRP A C 1
ATOM 2294 O O . TRP A 1 291 ? 5.557 -28.908 -13.733 1.00 96.31 291 TRP A O 1
ATOM 2304 N N . LYS A 1 292 ? 4.623 -27.621 -15.321 1.00 95.38 292 LYS A N 1
ATOM 2305 C CA . LYS A 1 292 ? 5.721 -27.734 -16.286 1.00 95.38 292 LYS A CA 1
ATOM 2306 C C . LYS A 1 292 ? 5.970 -26.409 -16.994 1.00 95.38 292 LYS A C 1
ATOM 2308 O O . LYS A 1 292 ? 5.081 -25.572 -17.138 1.00 95.38 292 LYS A O 1
ATOM 2313 N N . ALA A 1 293 ? 7.192 -26.246 -17.493 1.00 95.19 293 ALA A N 1
ATOM 2314 C CA . ALA A 1 293 ? 7.525 -25.118 -18.350 1.00 95.19 293 ALA A CA 1
ATOM 2315 C C . ALA A 1 293 ? 6.587 -25.070 -19.573 1.00 95.19 293 ALA A C 1
ATOM 2317 O O . ALA A 1 293 ? 6.336 -26.082 -20.233 1.00 95.19 293 ALA A O 1
ATOM 2318 N N . GLY A 1 294 ? 6.073 -23.879 -19.866 1.00 94.12 294 GLY A N 1
ATOM 2319 C CA . GLY A 1 294 ? 5.100 -23.621 -20.919 1.00 94.12 294 GLY A CA 1
ATOM 2320 C C . GLY A 1 294 ? 3.636 -23.738 -20.493 1.00 94.12 294 GLY A C 1
ATOM 2321 O O . GLY A 1 294 ? 2.775 -23.425 -21.314 1.00 94.12 294 GLY A O 1
ATOM 2322 N N . ASP A 1 295 ? 3.320 -24.154 -19.263 1.00 95.75 295 ASP A N 1
ATOM 2323 C CA . ASP A 1 295 ? 1.937 -24.103 -18.776 1.00 95.75 295 ASP A CA 1
ATOM 2324 C C . ASP A 1 295 ? 1.432 -22.657 -18.769 1.00 95.75 295 ASP A C 1
ATOM 2326 O O . ASP A 1 295 ? 2.054 -21.770 -18.188 1.00 95.75 295 ASP A O 1
ATOM 2330 N N . CYS A 1 296 ? 0.322 -22.424 -19.461 1.00 95.19 296 CYS A N 1
ATOM 2331 C CA . CYS A 1 296 ? -0.320 -21.125 -19.600 1.00 95.19 296 CYS A CA 1
ATOM 2332 C C . CYS A 1 296 ? -1.204 -20.800 -18.401 1.00 95.19 296 CYS A C 1
ATOM 2334 O O . CYS A 1 296 ? -1.892 -21.674 -17.876 1.00 95.19 296 CYS A O 1
ATOM 2336 N N . LEU A 1 297 ? -1.241 -19.530 -18.018 1.00 96.94 297 LEU A N 1
ATOM 2337 C CA . LEU A 1 297 ? -2.056 -19.038 -16.916 1.00 96.94 297 LEU A CA 1
ATOM 2338 C C . LEU A 1 297 ? -2.350 -17.547 -17.070 1.00 96.94 297 LEU A C 1
ATOM 2340 O O . LEU A 1 297 ? -1.756 -16.860 -17.896 1.00 96.94 297 LEU A O 1
ATOM 2344 N N . GLU A 1 298 ? -3.282 -17.065 -16.266 1.00 97.44 298 GLU A N 1
ATOM 2345 C CA . GLU A 1 298 ? -3.581 -15.649 -16.091 1.00 97.44 298 GLU A CA 1
ATOM 2346 C C . GLU A 1 298 ? -3.143 -15.244 -14.685 1.00 97.44 298 GLU A C 1
ATOM 2348 O O . GLU A 1 298 ? -3.249 -16.038 -13.746 1.00 97.44 298 GLU A O 1
ATOM 2353 N N . VAL A 1 299 ? -2.602 -14.040 -14.539 1.00 97.62 299 VAL A N 1
ATOM 2354 C CA . VAL A 1 299 ? -2.012 -13.581 -13.279 1.00 97.62 299 VAL A CA 1
ATOM 2355 C C . VAL A 1 299 ? -2.596 -12.228 -12.913 1.00 97.62 299 VAL A C 1
ATOM 2357 O O . VAL A 1 299 ? -2.593 -11.328 -13.747 1.00 97.62 299 VAL A O 1
ATOM 2360 N N . LEU A 1 300 ? -3.085 -12.087 -11.680 1.00 97.38 300 LEU A N 1
ATOM 2361 C CA . LEU A 1 300 ? -3.277 -10.764 -11.082 1.00 97.38 300 LEU A CA 1
ATOM 2362 C C . LEU A 1 300 ? -1.889 -10.307 -10.650 1.00 97.38 300 LEU A C 1
ATOM 2364 O O . LEU A 1 300 ? -1.359 -10.838 -9.676 1.00 97.38 300 LEU A O 1
ATOM 2368 N N . ASP A 1 301 ? -1.247 -9.454 -11.435 1.00 94.38 301 ASP A N 1
ATOM 2369 C CA . ASP A 1 301 ? 0.170 -9.156 -11.248 1.00 94.38 301 ASP A CA 1
ATOM 2370 C C . ASP A 1 301 ? 0.382 -8.320 -9.975 1.00 94.38 301 ASP A C 1
ATOM 2372 O O . ASP A 1 301 ? -0.140 -7.215 -9.888 1.00 94.38 301 ASP A O 1
ATOM 2376 N N . PRO A 1 302 ? 1.113 -8.824 -8.959 1.00 92.06 302 PRO A N 1
ATOM 2377 C CA . PRO A 1 302 ? 1.392 -8.064 -7.741 1.00 92.06 302 PRO A CA 1
ATOM 2378 C C . PRO A 1 302 ? 2.306 -6.845 -7.967 1.00 92.06 302 PRO A C 1
ATOM 2380 O O . PRO A 1 302 ? 2.541 -6.097 -7.018 1.00 92.06 302 PRO A O 1
ATOM 2383 N N . LEU A 1 303 ? 2.848 -6.676 -9.179 1.00 88.44 303 LEU A N 1
ATOM 2384 C CA . LEU A 1 303 ? 3.620 -5.514 -9.624 1.00 88.44 303 LEU A CA 1
ATOM 2385 C C . LEU A 1 303 ? 2.833 -4.592 -10.570 1.00 88.44 303 LEU A C 1
ATOM 2387 O O . LEU A 1 303 ? 3.433 -3.682 -11.134 1.00 88.44 303 LEU A O 1
ATOM 2391 N N . ASP A 1 304 ? 1.544 -4.856 -10.804 1.00 89.06 304 ASP A N 1
ATOM 2392 C CA . ASP A 1 304 ? 0.704 -3.988 -11.632 1.00 89.06 304 ASP A CA 1
ATOM 2393 C C . ASP A 1 304 ? 0.577 -2.598 -10.991 1.00 89.06 304 ASP A C 1
ATOM 2395 O O . ASP A 1 304 ? 0.458 -2.481 -9.776 1.00 89.06 304 ASP A O 1
ATOM 2399 N N . ASP A 1 305 ? 0.576 -1.544 -11.802 1.00 82.38 305 ASP A N 1
ATOM 2400 C CA . ASP A 1 305 ? 0.427 -0.170 -11.313 1.00 82.38 305 ASP A CA 1
ATOM 2401 C C . ASP A 1 305 ? -1.047 0.197 -11.085 1.00 82.38 305 ASP A C 1
ATOM 2403 O O . ASP A 1 305 ? -1.332 1.245 -10.510 1.00 82.38 305 ASP A O 1
ATOM 2407 N N . ASP A 1 306 ? -2.007 -0.606 -11.567 1.00 87.19 306 ASP A N 1
ATOM 2408 C CA . ASP A 1 306 ? -3.433 -0.289 -11.423 1.00 87.19 306 ASP A CA 1
ATOM 2409 C C . ASP A 1 306 ? -4.323 -1.408 -10.874 1.00 87.19 306 ASP A C 1
ATOM 2411 O O . ASP A 1 306 ? -5.413 -1.101 -10.390 1.00 87.19 306 ASP A O 1
ATOM 2415 N N . PHE A 1 307 ? -3.881 -2.671 -10.905 1.00 93.31 307 PHE A N 1
ATOM 2416 C CA . PHE A 1 307 ? -4.629 -3.841 -10.427 1.00 93.31 307 PHE A CA 1
ATOM 2417 C C . PHE A 1 307 ? -6.032 -3.984 -11.052 1.00 93.31 307 PHE A C 1
ATOM 2419 O O . PHE A 1 307 ? -6.958 -4.515 -10.426 1.00 93.31 307 PHE A O 1
ATOM 2426 N N . LYS A 1 308 ? -6.218 -3.527 -12.297 1.00 93.94 308 LYS A N 1
ATOM 2427 C CA . LYS A 1 308 ? -7.517 -3.547 -13.007 1.00 93.94 308 LYS A CA 1
ATOM 2428 C C . LYS A 1 308 ? -7.668 -4.690 -13.987 1.00 93.94 308 LYS A C 1
ATOM 2430 O O . LYS A 1 308 ? -8.752 -4.884 -14.544 1.00 93.94 308 LYS A O 1
ATOM 2435 N N . SER A 1 309 ? -6.607 -5.446 -14.226 1.00 94.75 309 SER A N 1
ATOM 2436 C CA . SER A 1 309 ? -6.617 -6.493 -15.235 1.00 94.75 309 SER A CA 1
ATOM 2437 C C . SER A 1 309 ? -5.872 -7.738 -14.774 1.00 94.75 309 SER A C 1
ATOM 2439 O O . SER A 1 309 ? -5.097 -7.727 -13.820 1.00 94.75 309 SER A O 1
ATOM 2441 N N . LEU A 1 310 ? -6.143 -8.852 -15.449 1.00 96.56 310 LEU A N 1
ATOM 2442 C CA . LEU A 1 310 ? -5.263 -10.011 -15.398 1.00 96.56 310 LEU A CA 1
ATOM 2443 C C . LEU A 1 310 ? -4.282 -9.932 -16.561 1.00 96.56 310 LEU A C 1
ATOM 2445 O O . LEU A 1 310 ? -4.625 -9.474 -17.648 1.00 96.56 310 LEU A O 1
ATOM 2449 N N . ARG A 1 311 ? -3.077 -10.455 -16.374 1.00 94.31 311 ARG A N 1
ATOM 2450 C CA . ARG A 1 311 ? -2.060 -10.534 -17.423 1.00 94.31 311 ARG A CA 1
ATOM 2451 C C . ARG A 1 311 ? -1.939 -11.965 -17.928 1.00 94.31 311 ARG A C 1
ATOM 2453 O O . ARG A 1 311 ? -1.872 -12.915 -17.144 1.00 94.31 311 ARG A O 1
ATOM 2460 N N . ALA A 1 312 ? -1.901 -12.138 -19.248 1.00 93.81 312 ALA A N 1
ATOM 2461 C CA . ALA A 1 312 ? -1.654 -13.444 -19.852 1.00 93.81 312 ALA A CA 1
ATOM 2462 C C . ALA A 1 312 ? -0.188 -13.854 -19.639 1.00 93.81 312 ALA A C 1
ATOM 2464 O O . ALA A 1 312 ? 0.729 -13.120 -20.008 1.00 93.81 312 ALA A O 1
ATOM 2465 N N . ALA A 1 313 ? 0.045 -15.040 -19.084 1.00 95.00 313 ALA A N 1
ATOM 2466 C CA . ALA A 1 313 ? 1.368 -15.484 -18.669 1.00 95.00 313 ALA A CA 1
ATOM 2467 C C . ALA A 1 313 ? 1.619 -16.973 -18.957 1.00 95.00 313 ALA A C 1
ATOM 2469 O O . ALA A 1 313 ? 0.748 -17.724 -19.409 1.00 95.00 313 ALA A O 1
ATOM 2470 N N . TYR A 1 314 ? 2.844 -17.419 -18.700 1.00 94.69 314 TYR A N 1
ATOM 2471 C CA . TYR A 1 314 ? 3.230 -18.824 -18.762 1.00 94.69 314 TYR A CA 1
ATOM 2472 C C . TYR A 1 314 ? 4.328 -19.139 -17.747 1.00 94.69 314 TYR A C 1
ATOM 2474 O O . TYR A 1 314 ? 5.146 -18.287 -17.400 1.00 94.69 314 TYR A O 1
ATOM 2482 N N . VAL A 1 315 ? 4.390 -20.395 -17.310 1.00 96.94 315 VAL A N 1
ATOM 2483 C CA . VAL A 1 315 ? 5.494 -20.894 -16.487 1.00 96.94 315 VAL A CA 1
ATOM 2484 C C . VAL A 1 315 ? 6.758 -20.941 -17.344 1.00 96.94 315 VAL A C 1
ATOM 2486 O O . VAL A 1 315 ? 6.868 -21.756 -18.262 1.00 96.94 315 VAL A O 1
ATOM 2489 N N . LYS A 1 316 ? 7.729 -20.073 -17.064 1.00 95.00 316 LYS A N 1
ATOM 2490 C CA . LYS A 1 316 ? 9.045 -20.080 -17.714 1.00 95.00 316 LYS A CA 1
ATOM 2491 C C . LYS A 1 316 ? 9.906 -21.211 -17.159 1.00 95.00 316 LYS A C 1
ATOM 2493 O O . LYS A 1 316 ? 10.518 -21.948 -17.933 1.00 95.00 316 LYS A O 1
ATOM 2498 N N . LYS A 1 317 ? 9.904 -21.380 -15.835 1.00 95.69 317 LYS A N 1
ATOM 2499 C CA . LYS A 1 317 ? 10.653 -22.420 -15.122 1.00 95.69 317 LYS A CA 1
ATOM 2500 C C . LYS A 1 317 ? 9.883 -22.870 -13.880 1.00 95.69 317 LYS A C 1
ATOM 2502 O O . LYS A 1 317 ? 9.276 -22.058 -13.192 1.00 95.69 317 LYS A O 1
ATOM 2507 N N . VAL A 1 318 ? 9.920 -24.170 -13.599 1.00 96.44 318 VAL A N 1
ATOM 2508 C CA . VAL A 1 318 ? 9.462 -24.726 -12.318 1.00 96.44 318 VAL A CA 1
ATOM 2509 C C . VAL A 1 318 ? 10.667 -24.750 -11.383 1.00 96.44 318 VAL A C 1
ATOM 2511 O O . VAL A 1 318 ? 11.705 -25.311 -11.742 1.00 96.44 318 VAL A O 1
ATOM 2514 N N . LEU A 1 319 ? 10.552 -24.087 -10.237 1.00 94.81 319 LEU A N 1
ATOM 2515 C CA . LEU A 1 319 ? 11.596 -23.996 -9.219 1.00 94.81 319 LEU A CA 1
ATOM 2516 C C . LEU A 1 319 ? 11.358 -25.057 -8.130 1.00 94.81 319 LEU A C 1
ATOM 2518 O O . LEU A 1 319 ? 10.401 -25.835 -8.192 1.00 94.81 319 LEU A O 1
ATOM 2522 N N . ALA A 1 320 ? 12.258 -25.127 -7.149 1.00 91.00 320 ALA A N 1
ATOM 2523 C CA . ALA A 1 320 ? 12.083 -26.007 -5.998 1.00 91.00 320 ALA A CA 1
ATOM 2524 C C . ALA A 1 320 ? 10.930 -25.525 -5.094 1.00 91.00 320 ALA A C 1
ATOM 2526 O O . ALA A 1 320 ? 10.406 -24.423 -5.255 1.00 91.00 320 ALA A O 1
ATOM 2527 N N . ASP A 1 321 ? 10.514 -26.381 -4.158 1.00 89.25 321 ASP A N 1
ATOM 2528 C CA . ASP A 1 321 ? 9.532 -26.078 -3.106 1.00 89.25 321 ASP A CA 1
ATOM 2529 C C . ASP A 1 321 ? 8.224 -25.438 -3.597 1.00 89.25 321 ASP A C 1
ATOM 2531 O O . ASP A 1 321 ? 7.627 -24.618 -2.913 1.00 89.25 321 ASP A O 1
ATOM 2535 N N . GLY A 1 322 ? 7.775 -25.797 -4.803 1.00 91.25 322 GLY A N 1
ATOM 2536 C CA . GLY A 1 322 ? 6.519 -25.298 -5.360 1.00 91.25 322 GLY A CA 1
ATOM 2537 C C . GLY A 1 322 ? 6.573 -23.867 -5.903 1.00 91.25 322 GLY A C 1
ATOM 2538 O O . GLY A 1 322 ? 5.528 -23.348 -6.296 1.00 91.25 322 GLY A O 1
ATOM 2539 N N . TYR A 1 323 ? 7.742 -23.226 -5.972 1.00 94.94 323 TYR A N 1
ATOM 2540 C CA . TYR A 1 323 ? 7.892 -21.930 -6.636 1.00 94.94 323 TYR A CA 1
ATOM 2541 C C . TYR A 1 323 ? 7.892 -22.068 -8.164 1.00 94.94 323 TYR A C 1
ATOM 2543 O O . TYR A 1 323 ? 8.352 -23.056 -8.739 1.00 94.94 323 TYR A O 1
ATOM 2551 N N . LEU A 1 324 ? 7.371 -21.049 -8.837 1.00 96.62 324 LEU A N 1
ATOM 2552 C CA . LEU A 1 324 ? 7.305 -20.927 -10.287 1.00 96.62 324 LEU A CA 1
ATOM 2553 C C . LEU A 1 324 ? 7.965 -19.609 -10.688 1.00 96.62 324 LEU A C 1
ATOM 2555 O O . LEU A 1 324 ? 7.707 -18.583 -10.070 1.00 96.62 324 LEU A O 1
ATOM 2559 N N . GLU A 1 325 ? 8.777 -19.624 -11.740 1.00 96.62 325 GLU A N 1
ATOM 2560 C CA . GLU A 1 325 ? 9.192 -18.407 -12.436 1.00 96.62 325 GLU A CA 1
ATOM 2561 C C . GLU A 1 325 ? 8.207 -18.181 -13.583 1.00 96.62 325 GLU A C 1
ATOM 2563 O O . GLU A 1 325 ? 8.186 -18.941 -14.560 1.00 96.62 325 GLU A O 1
ATOM 2568 N N . ILE A 1 326 ? 7.352 -17.174 -13.447 1.00 96.56 326 ILE A N 1
ATOM 2569 C CA . ILE A 1 326 ? 6.353 -16.802 -14.447 1.00 96.56 326 ILE A CA 1
ATOM 2570 C C . ILE A 1 326 ? 6.947 -15.762 -15.391 1.00 96.56 326 ILE A C 1
ATOM 2572 O O . ILE A 1 326 ? 7.690 -14.888 -14.965 1.00 96.56 326 ILE A O 1
ATOM 2576 N N . ALA A 1 327 ? 6.603 -15.842 -16.672 1.00 94.25 327 ALA A N 1
ATOM 2577 C CA . ALA A 1 327 ? 6.859 -14.782 -17.639 1.00 94.25 327 ALA A CA 1
ATOM 2578 C C . ALA A 1 327 ? 5.558 -14.373 -18.336 1.00 94.25 327 ALA A C 1
ATOM 2580 O O . ALA A 1 327 ? 4.668 -15.202 -18.554 1.00 94.25 327 ALA A O 1
ATOM 2581 N N . PHE A 1 328 ? 5.465 -13.105 -18.724 1.00 92.06 328 PHE A N 1
ATOM 2582 C CA . PHE A 1 328 ? 4.263 -12.544 -19.336 1.00 92.06 328 PHE A CA 1
ATOM 2583 C C . PHE A 1 328 ? 4.293 -12.648 -20.862 1.00 92.06 328 PHE A C 1
ATOM 2585 O O . PHE A 1 328 ? 5.336 -12.580 -21.523 1.00 92.06 328 PHE A O 1
ATOM 2592 N N . GLU A 1 329 ? 3.128 -12.857 -21.462 1.00 88.31 329 GLU A N 1
ATOM 2593 C CA . GLU A 1 329 ? 3.000 -12.968 -22.906 1.00 88.31 329 GLU A CA 1
ATOM 2594 C C . GLU A 1 329 ? 3.249 -11.615 -23.582 1.00 88.31 329 GLU A C 1
ATOM 2596 O O . GLU A 1 329 ? 2.506 -10.657 -23.411 1.00 88.31 329 GLU A O 1
ATOM 2601 N N . GLY A 1 330 ? 4.293 -11.544 -24.414 1.00 79.75 330 GLY A N 1
ATOM 2602 C CA . GLY A 1 330 ? 4.697 -10.295 -25.075 1.00 79.75 330 GLY A CA 1
ATOM 2603 C C . GLY A 1 330 ? 5.491 -9.329 -24.191 1.00 79.75 330 GLY A C 1
ATOM 2604 O O . GLY A 1 330 ? 5.840 -8.257 -24.685 1.00 79.75 330 GLY A O 1
ATOM 2605 N N . GLY A 1 331 ? 5.788 -9.722 -22.949 1.00 79.69 331 GLY A N 1
ATOM 2606 C CA . GLY A 1 331 ? 6.730 -9.043 -22.064 1.00 79.69 331 GLY A CA 1
ATOM 2607 C C . GLY A 1 331 ? 8.188 -9.234 -22.490 1.00 79.69 331 GLY A C 1
ATOM 2608 O O . GLY A 1 331 ? 8.500 -10.006 -23.409 1.00 79.69 331 GLY A O 1
ATOM 2609 N N . SER A 1 332 ? 9.092 -8.507 -21.834 1.00 81.56 332 SER A N 1
ATOM 2610 C CA . SER A 1 332 ? 10.533 -8.643 -22.088 1.00 81.56 332 SER A CA 1
ATOM 2611 C C . SER A 1 332 ? 11.083 -9.959 -21.515 1.00 81.56 332 SER A C 1
ATOM 2613 O O . SER A 1 332 ? 10.485 -10.567 -20.632 1.00 81.56 332 SER A O 1
ATOM 2615 N N . ALA A 1 333 ? 12.251 -10.418 -21.980 1.00 75.62 333 ALA A N 1
ATOM 2616 C CA . ALA A 1 333 ? 12.878 -11.633 -21.437 1.00 75.62 333 ALA A CA 1
ATOM 2617 C C . ALA A 1 333 ? 13.257 -11.518 -19.943 1.00 75.62 333 ALA A C 1
ATOM 2619 O O . ALA A 1 333 ? 13.409 -12.544 -19.272 1.00 75.62 333 ALA A O 1
ATOM 2620 N N . ASN A 1 334 ? 13.386 -10.280 -19.455 1.00 81.44 334 ASN A N 1
ATOM 2621 C CA . ASN A 1 334 ? 13.775 -9.929 -18.091 1.00 81.44 334 ASN A CA 1
ATOM 2622 C C . ASN A 1 334 ? 12.573 -9.530 -17.222 1.00 81.44 334 ASN A C 1
ATOM 2624 O O . ASN A 1 334 ? 12.756 -9.083 -16.096 1.00 81.44 334 ASN A O 1
ATOM 2628 N N . GLU A 1 335 ? 11.356 -9.661 -17.748 1.00 88.44 335 GLU A N 1
ATOM 2629 C CA . GLU A 1 335 ? 10.118 -9.422 -17.017 1.00 88.44 335 GLU A CA 1
ATOM 2630 C C . GLU A 1 335 ? 9.595 -10.768 -16.512 1.00 88.44 335 GLU A C 1
ATOM 2632 O O . GLU A 1 335 ? 8.963 -11.533 -17.253 1.00 88.44 335 GLU A O 1
ATOM 2637 N N . VAL A 1 336 ? 9.948 -11.097 -15.269 1.00 93.56 336 VAL A N 1
ATOM 2638 C CA . VAL A 1 336 ? 9.597 -12.370 -14.639 1.00 93.56 336 VAL A CA 1
ATOM 2639 C C . VAL A 1 336 ? 9.022 -12.160 -13.249 1.00 93.56 336 VAL A C 1
ATOM 2641 O O . VAL A 1 336 ? 9.378 -11.223 -12.550 1.00 93.56 336 VAL A O 1
ATOM 2644 N N . LEU A 1 337 ? 8.150 -13.070 -12.832 1.00 95.88 337 LEU A N 1
ATOM 2645 C CA . LEU A 1 337 ? 7.540 -13.061 -11.512 1.00 95.88 337 LEU A CA 1
ATOM 2646 C C . LEU A 1 337 ? 7.805 -14.410 -10.831 1.00 95.88 337 LEU A C 1
ATOM 2648 O O . LEU A 1 337 ? 7.154 -15.404 -11.178 1.00 95.88 337 LEU A O 1
ATOM 2652 N N . PRO A 1 338 ? 8.767 -14.492 -9.897 1.00 96.00 338 PRO A N 1
ATOM 2653 C CA . PRO A 1 338 ? 8.861 -15.641 -9.012 1.00 96.00 338 PRO A CA 1
ATOM 2654 C C . PRO A 1 338 ? 7.662 -15.649 -8.060 1.00 96.00 338 PRO A C 1
ATOM 2656 O O . PRO A 1 338 ? 7.359 -14.644 -7.431 1.00 96.00 338 PRO A O 1
ATOM 2659 N N . ILE A 1 339 ? 6.946 -16.768 -7.966 1.00 95.19 339 ILE A N 1
ATOM 2660 C CA . ILE A 1 339 ? 5.775 -16.874 -7.089 1.00 95.19 339 ILE A CA 1
ATOM 2661 C C . ILE A 1 339 ? 5.468 -18.327 -6.736 1.00 95.19 339 ILE A C 1
ATOM 2663 O O . ILE A 1 339 ? 5.667 -19.239 -7.539 1.00 95.19 339 ILE A O 1
ATOM 2667 N N . HIS A 1 340 ? 4.977 -18.570 -5.524 1.00 94.50 340 HIS A N 1
ATOM 2668 C CA . HIS A 1 340 ? 4.604 -19.917 -5.103 1.00 94.50 340 HIS A CA 1
ATOM 2669 C C . HIS A 1 340 ? 3.320 -20.393 -5.805 1.00 94.50 340 HIS A C 1
ATOM 2671 O O . HIS A 1 340 ? 2.361 -19.636 -5.967 1.00 94.50 340 HIS A O 1
ATOM 2677 N N . CYS A 1 341 ? 3.258 -21.671 -6.180 1.00 93.81 341 CYS A N 1
ATOM 2678 C CA . CYS A 1 341 ? 2.141 -22.260 -6.927 1.00 93.81 341 CYS A CA 1
ATOM 2679 C C . CYS A 1 341 ? 0.792 -22.269 -6.182 1.00 93.81 341 CYS A C 1
ATOM 2681 O O . CYS A 1 341 ? -0.248 -22.487 -6.802 1.00 93.81 341 CYS A O 1
ATOM 2683 N N . THR A 1 342 ? 0.788 -22.034 -4.866 1.00 92.56 342 THR A N 1
ATOM 2684 C CA . THR A 1 342 ? -0.436 -21.868 -4.060 1.00 92.56 342 THR A CA 1
ATOM 2685 C C . THR A 1 342 ? -0.898 -20.416 -3.951 1.00 92.56 342 THR A C 1
ATOM 2687 O O . THR A 1 342 ? -1.878 -20.152 -3.251 1.00 92.56 342 THR A O 1
ATOM 2690 N N . SER A 1 343 ? -0.221 -19.472 -4.609 1.00 93.50 343 SER A N 1
ATOM 2691 C CA . SER A 1 343 ? -0.571 -18.055 -4.551 1.00 93.50 343 SER A CA 1
ATOM 2692 C C . SER A 1 343 ? -1.996 -17.788 -5.044 1.00 93.50 343 SER A C 1
ATOM 2694 O O . SER A 1 343 ? -2.483 -18.394 -6.002 1.00 93.50 343 SER A O 1
ATOM 2696 N N . THR A 1 344 ? -2.664 -16.840 -4.392 1.00 93.81 344 THR A N 1
ATOM 2697 C CA . THR A 1 344 ? -3.962 -16.292 -4.801 1.00 93.81 344 THR A CA 1
ATOM 2698 C C . THR A 1 344 ? -3.864 -15.451 -6.079 1.00 93.81 344 THR A C 1
ATOM 2700 O O . THR A 1 344 ? -4.884 -15.096 -6.657 1.00 93.81 344 THR A O 1
ATOM 2703 N N . HIS A 1 345 ? -2.676 -15.205 -6.620 1.00 96.25 345 HIS A N 1
ATOM 2704 C CA . HIS A 1 345 ? -2.513 -14.427 -7.850 1.00 96.25 345 HIS A CA 1
ATOM 2705 C C . HIS A 1 345 ? -2.629 -15.268 -9.134 1.00 96.25 345 HIS A C 1
ATOM 2707 O O . HIS A 1 345 ? -2.618 -14.706 -10.224 1.00 96.25 345 HIS A O 1
ATOM 2713 N N . LEU A 1 346 ? -2.752 -16.602 -9.040 1.00 97.19 346 LEU A N 1
ATOM 2714 C CA . LEU A 1 346 ? -2.690 -17.507 -10.201 1.00 97.19 346 LEU A CA 1
ATOM 2715 C C . LEU A 1 346 ? -4.068 -18.013 -10.648 1.00 97.19 346 LEU A C 1
ATOM 2717 O O . LEU A 1 346 ? -4.801 -18.638 -9.876 1.00 97.19 346 LEU A O 1
ATOM 2721 N N . PHE A 1 347 ? -4.405 -17.819 -11.921 1.00 97.62 347 PHE A N 1
ATOM 2722 C CA . PHE A 1 347 ? -5.710 -18.155 -12.492 1.00 97.62 347 PHE A CA 1
ATOM 2723 C C . PHE A 1 347 ? -5.578 -19.034 -13.744 1.00 97.62 347 PHE A C 1
ATOM 2725 O O . PHE A 1 347 ? -4.626 -18.888 -14.514 1.00 97.62 347 PHE A O 1
ATOM 2732 N N . PRO A 1 348 ? -6.514 -19.975 -13.972 1.00 96.94 348 PRO A N 1
ATOM 2733 C CA . PRO A 1 348 ? -6.485 -20.795 -15.175 1.00 96.94 348 PRO A CA 1
ATOM 2734 C C . PRO A 1 348 ? -6.759 -19.946 -16.429 1.00 96.94 348 PRO A C 1
ATOM 2736 O O . PRO A 1 348 ? -7.534 -18.992 -16.353 1.00 96.94 348 PRO A O 1
ATOM 2739 N N . PRO A 1 349 ? -6.216 -20.326 -17.600 1.00 95.12 349 PRO A N 1
ATOM 2740 C CA . PRO A 1 349 ? -6.579 -19.713 -18.876 1.00 95.12 349 PRO A CA 1
ATOM 2741 C C . PRO A 1 349 ? -8.100 -19.644 -19.094 1.00 95.12 349 PRO A C 1
ATOM 2743 O O . PRO A 1 349 ? -8.793 -20.654 -18.934 1.00 95.12 349 PRO A O 1
ATOM 2746 N N . GLY A 1 350 ? -8.605 -18.469 -19.475 1.00 94.00 350 GLY A N 1
ATOM 2747 C CA . GLY A 1 350 ? -10.025 -18.181 -19.695 1.00 94.00 350 GLY A CA 1
ATOM 2748 C C . GLY A 1 350 ? -10.768 -17.678 -18.452 1.00 94.00 350 GLY A C 1
ATOM 2749 O O . GLY A 1 350 ? -11.988 -17.518 -18.501 1.00 94.00 350 GLY A O 1
ATOM 2750 N N . TYR A 1 351 ? -10.079 -17.443 -17.330 1.00 97.19 351 TYR A N 1
ATOM 2751 C CA . TYR A 1 351 ? -10.706 -16.918 -16.117 1.00 97.19 351 TYR A CA 1
ATOM 2752 C C . TYR A 1 351 ? -11.233 -15.494 -16.334 1.00 97.19 351 TYR A C 1
ATOM 2754 O O . TYR A 1 351 ? -12.395 -15.223 -16.026 1.00 97.19 351 TYR A O 1
ATOM 2762 N N . ALA A 1 352 ? -10.410 -14.612 -16.902 1.00 96.44 352 ALA A N 1
ATOM 2763 C CA . ALA A 1 352 ? -10.753 -13.225 -17.180 1.00 96.44 352 ALA A CA 1
ATOM 2764 C C . ALA A 1 352 ? -11.991 -13.126 -18.077 1.00 96.44 352 ALA A C 1
ATOM 2766 O O . ALA A 1 352 ? -12.966 -12.468 -17.723 1.00 96.44 352 ALA A O 1
ATOM 2767 N N . GLU A 1 353 ? -11.999 -13.870 -19.187 1.00 94.50 353 GLU A N 1
ATOM 2768 C CA . GLU A 1 353 ? -13.135 -13.937 -20.110 1.00 94.50 353 GLU A CA 1
ATOM 2769 C C . GLU A 1 353 ? -14.406 -14.426 -19.408 1.00 94.50 353 GLU A C 1
ATOM 2771 O O . GLU A 1 353 ? -15.450 -13.782 -19.507 1.00 94.50 353 GLU A O 1
ATOM 2776 N N . LYS A 1 354 ? -14.313 -15.525 -18.643 1.00 96.25 354 LYS A N 1
ATOM 2777 C CA . LYS A 1 354 ? -15.462 -16.115 -17.943 1.00 96.25 354 LYS A CA 1
ATOM 2778 C C . LYS A 1 354 ? -16.153 -15.121 -17.007 1.00 96.25 354 LYS A C 1
ATOM 2780 O O . LYS A 1 354 ? -17.376 -15.157 -16.897 1.00 96.25 354 LYS A O 1
ATOM 2785 N N . TYR A 1 355 ? -15.389 -14.281 -16.312 1.00 97.06 355 TYR A N 1
ATOM 2786 C CA . TYR A 1 355 ? -15.932 -13.341 -15.327 1.00 97.06 355 TYR A CA 1
ATOM 2787 C C . TYR A 1 355 ? -16.027 -11.896 -15.847 1.00 97.06 355 TYR A C 1
ATOM 2789 O O . TYR A 1 355 ? -16.478 -11.005 -15.127 1.00 97.06 355 TYR A O 1
ATOM 2797 N N . GLY A 1 356 ? -15.674 -11.639 -17.108 1.00 95.44 356 GLY A N 1
ATOM 2798 C CA . GLY A 1 356 ? -15.693 -10.292 -17.681 1.00 95.44 356 GLY A CA 1
ATOM 2799 C C . GLY A 1 356 ? -14.702 -9.350 -16.993 1.00 95.44 356 GLY A C 1
ATOM 2800 O O . GLY A 1 356 ? -15.057 -8.217 -16.675 1.00 95.44 356 GLY A O 1
ATOM 2801 N N . ILE A 1 357 ? -13.500 -9.850 -16.710 1.00 96.44 357 ILE A N 1
ATOM 2802 C CA . ILE A 1 357 ? -12.336 -9.067 -16.284 1.00 96.44 357 ILE A CA 1
ATOM 2803 C C . ILE A 1 357 ? -11.503 -8.767 -17.532 1.00 96.44 357 ILE A C 1
ATOM 2805 O O . ILE A 1 357 ? -11.431 -9.587 -18.452 1.00 96.44 357 ILE A O 1
ATOM 2809 N N . GLU A 1 358 ? -10.875 -7.596 -17.582 1.00 92.88 358 GLU A N 1
ATOM 2810 C CA . GLU A 1 358 ? -9.948 -7.283 -18.662 1.00 92.88 358 GLU A CA 1
ATOM 2811 C C . GLU A 1 358 ? -8.710 -8.188 -18.590 1.00 92.88 358 GLU A C 1
ATOM 2813 O O . GLU A 1 358 ? -8.131 -8.397 -17.526 1.00 92.88 358 GLU A O 1
ATOM 2818 N N . LEU A 1 359 ? -8.314 -8.737 -19.738 1.00 92.38 359 LEU A N 1
ATOM 2819 C CA . LEU A 1 359 ? -7.063 -9.469 -19.890 1.00 92.38 359 LEU A CA 1
ATOM 2820 C C . LEU A 1 359 ? -6.097 -8.607 -20.701 1.00 92.38 359 LEU A C 1
ATOM 2822 O O . LEU A 1 359 ? -6.364 -8.338 -21.880 1.00 92.38 359 LEU A O 1
ATOM 2826 N N . GLU A 1 360 ? -4.980 -8.203 -20.098 1.00 88.81 360 GLU A N 1
ATOM 2827 C CA . GLU A 1 360 ? -3.946 -7.437 -20.781 1.00 88.81 360 GLU A CA 1
ATOM 2828 C C . GLU A 1 360 ? -3.416 -8.248 -21.970 1.00 88.81 360 GLU A C 1
ATOM 2830 O O . GLU A 1 360 ? -2.954 -9.391 -21.854 1.00 88.81 360 GLU A O 1
ATOM 2835 N N . LYS A 1 361 ? -3.528 -7.658 -23.162 1.00 73.19 361 LYS A N 1
ATOM 2836 C CA . LYS A 1 361 ? -3.189 -8.334 -24.413 1.00 73.19 361 LYS A CA 1
ATOM 2837 C C . LYS A 1 361 ? -1.702 -8.154 -24.710 1.00 73.19 361 LYS A C 1
ATOM 2839 O O . LYS A 1 361 ? -1.211 -7.026 -24.674 1.00 73.19 361 LYS A O 1
ATOM 2844 N N . PRO A 1 362 ? -0.996 -9.205 -25.162 1.00 70.19 362 PRO A N 1
ATOM 2845 C CA . PRO A 1 362 ? 0.388 -9.062 -25.603 1.00 70.19 362 PRO A CA 1
ATOM 2846 C C . PRO A 1 362 ? 0.481 -8.019 -26.724 1.00 70.19 362 PRO A C 1
ATOM 2848 O O . PRO A 1 362 ? -0.296 -8.088 -27.678 1.00 70.19 362 PRO A O 1
ATOM 2851 N N . LYS A 1 363 ? 1.461 -7.102 -26.677 1.00 65.62 363 LYS A N 1
ATOM 2852 C CA . LYS A 1 363 ? 1.615 -5.975 -27.634 1.00 65.62 363 LYS A CA 1
ATOM 2853 C C . LYS A 1 363 ? 1.532 -6.385 -29.119 1.00 65.62 363 LYS A C 1
ATOM 2855 O O . LYS A 1 363 ? 1.061 -5.614 -29.953 1.00 65.62 363 LYS A O 1
ATOM 2860 N N . LYS A 1 364 ? 1.926 -7.624 -29.444 1.00 65.38 364 LYS A N 1
ATOM 2861 C CA . LYS A 1 364 ? 1.834 -8.252 -30.780 1.00 65.38 364 LYS A CA 1
ATOM 2862 C C . LYS A 1 364 ? 0.404 -8.505 -31.298 1.00 65.38 364 LYS A C 1
ATOM 2864 O O . LYS A 1 364 ? 0.250 -8.796 -32.476 1.00 65.38 364 LYS A O 1
ATOM 2869 N N . TYR A 1 365 ? -0.626 -8.398 -30.457 1.00 62.12 365 TYR A N 1
ATOM 2870 C CA . TYR A 1 365 ? -2.043 -8.573 -30.816 1.00 62.12 365 TYR A CA 1
ATOM 2871 C C . TYR A 1 365 ? -2.796 -7.243 -30.995 1.00 62.12 365 TYR A C 1
ATOM 2873 O O . TYR A 1 365 ? -4.026 -7.225 -30.946 1.00 62.12 365 TYR A O 1
ATOM 2881 N N . ARG A 1 366 ? -2.104 -6.112 -31.207 1.00 57.75 366 ARG A N 1
ATOM 2882 C CA . ARG A 1 366 ? -2.758 -4.812 -31.451 1.00 57.75 366 ARG A CA 1
ATOM 2883 C C . ARG A 1 366 ? -3.736 -4.923 -32.635 1.00 57.75 366 ARG A C 1
ATOM 2885 O O . ARG A 1 366 ? -3.313 -5.137 -33.765 1.00 57.75 366 ARG A O 1
ATOM 2892 N N . GLY A 1 367 ? -5.041 -4.809 -32.366 1.00 61.66 367 GLY A N 1
ATOM 2893 C CA . GLY A 1 367 ? -6.109 -4.938 -33.372 1.00 61.66 367 GLY A CA 1
ATOM 2894 C C . GLY A 1 367 ? -6.599 -6.367 -33.658 1.00 61.66 367 GLY A C 1
ATOM 2895 O O . GLY A 1 367 ? -7.437 -6.552 -34.535 1.00 61.66 367 GLY A O 1
ATOM 2896 N N . MET A 1 368 ? -6.120 -7.381 -32.930 1.00 66.94 368 MET A N 1
ATOM 2897 C CA . MET A 1 368 ? -6.538 -8.781 -33.075 1.00 66.94 368 MET A CA 1
ATOM 2898 C C . MET A 1 368 ? -7.202 -9.291 -31.790 1.00 66.94 368 MET A C 1
ATOM 2900 O O . MET A 1 368 ? -6.814 -8.921 -30.683 1.00 66.94 368 MET A O 1
ATOM 2904 N N . VAL A 1 369 ? -8.191 -10.180 -31.926 1.00 71.94 369 VAL A N 1
ATOM 2905 C CA . VAL A 1 369 ? -8.789 -10.873 -30.775 1.00 71.94 369 VAL A CA 1
ATOM 2906 C C . VAL A 1 369 ? -7.778 -11.887 -30.234 1.00 71.94 369 VAL A C 1
ATOM 2908 O O . VAL A 1 369 ? -7.346 -12.789 -30.961 1.00 71.94 369 VAL A O 1
ATOM 2911 N N . PHE A 1 370 ? -7.377 -11.711 -28.975 1.00 81.88 370 PHE A N 1
ATOM 2912 C CA . PHE A 1 370 ? -6.604 -12.700 -28.231 1.00 81.88 370 PHE A CA 1
ATOM 2913 C C . PHE A 1 370 ? -7.555 -13.791 -27.736 1.00 81.88 370 PHE A C 1
ATOM 2915 O O . PHE A 1 370 ? -8.554 -13.480 -27.096 1.00 81.88 370 PHE A O 1
ATOM 2922 N N . THR A 1 371 ? -7.225 -15.050 -28.013 1.00 84.19 371 THR A N 1
ATOM 2923 C CA . THR A 1 371 ? -7.842 -16.211 -27.363 1.00 84.19 371 THR A CA 1
ATOM 2924 C C . THR A 1 371 ? -6.745 -17.189 -26.979 1.00 84.19 371 THR A C 1
ATOM 2926 O O . THR A 1 371 ? -5.741 -17.320 -27.697 1.00 84.19 371 THR A O 1
ATOM 2929 N N . TRP A 1 372 ? -6.921 -17.888 -25.860 1.00 87.19 372 TRP A N 1
ATOM 2930 C CA . TRP A 1 372 ? -5.956 -18.897 -25.429 1.00 87.19 372 TRP A CA 1
ATOM 2931 C C . TRP A 1 372 ? -5.820 -20.020 -26.455 1.00 87.19 372 TRP A C 1
ATOM 2933 O O . TRP A 1 372 ? -4.710 -20.497 -26.693 1.00 87.19 372 TRP A O 1
ATOM 2943 N N . GLU A 1 373 ? -6.905 -20.362 -27.151 1.00 84.69 373 GLU A N 1
ATOM 2944 C CA . GLU A 1 373 ? -6.916 -21.380 -28.197 1.00 84.69 373 GLU A CA 1
ATOM 2945 C C . GLU A 1 373 ? -5.985 -20.964 -29.330 1.00 84.69 373 GLU A C 1
ATOM 2947 O O . GLU A 1 373 ? -5.114 -21.735 -29.732 1.00 84.69 373 GLU A O 1
ATOM 2952 N N . ARG A 1 374 ? -6.122 -19.728 -29.828 1.00 81.06 374 ARG A N 1
ATOM 2953 C CA . ARG A 1 374 ? -5.285 -19.216 -30.915 1.00 81.06 374 ARG A CA 1
ATOM 2954 C C . ARG A 1 374 ? -3.837 -19.090 -30.475 1.00 81.06 374 ARG A C 1
ATOM 2956 O O . ARG A 1 374 ? -2.945 -19.505 -31.213 1.00 81.06 374 ARG A O 1
ATOM 2963 N N . GLN A 1 375 ? -3.608 -18.543 -29.285 1.00 80.75 375 GLN A N 1
ATOM 2964 C CA . GLN A 1 375 ? -2.278 -18.406 -28.714 1.00 80.75 375 GLN A CA 1
ATOM 2965 C C . GLN A 1 375 ? -1.596 -19.780 -28.669 1.00 80.75 375 GLN A C 1
ATOM 2967 O O . GLN A 1 375 ? -0.579 -19.980 -29.326 1.00 80.75 375 GLN A O 1
ATOM 2972 N N . ILE A 1 376 ? -2.187 -20.769 -28.003 1.00 83.00 376 ILE A N 1
ATOM 2973 C CA . ILE A 1 376 ? -1.614 -22.117 -27.882 1.00 83.00 376 ILE A CA 1
ATOM 2974 C C . ILE A 1 376 ? -1.455 -22.786 -29.256 1.00 83.00 376 ILE A C 1
ATOM 2976 O O . ILE A 1 376 ? -0.430 -23.423 -29.513 1.00 83.00 376 ILE A O 1
ATOM 2980 N N . GLN A 1 377 ? -2.400 -22.583 -30.182 1.00 79.69 377 GLN A N 1
ATOM 2981 C CA . GLN A 1 377 ? -2.287 -23.069 -31.560 1.00 79.69 377 GLN A CA 1
ATOM 2982 C C . GLN A 1 377 ? -1.094 -22.469 -32.316 1.00 79.69 377 GLN A C 1
ATOM 2984 O O . GLN A 1 377 ? -0.400 -23.204 -33.016 1.00 79.69 377 GLN A O 1
ATOM 2989 N N . MET A 1 378 ? -0.810 -21.173 -32.173 1.00 75.75 378 MET A N 1
ATOM 2990 C CA . MET A 1 378 ? 0.361 -20.548 -32.804 1.00 75.75 378 MET A CA 1
ATOM 2991 C C . MET A 1 378 ? 1.680 -21.134 -32.281 1.00 75.75 378 MET A C 1
ATOM 2993 O O . MET A 1 378 ? 2.645 -21.273 -33.031 1.00 75.75 378 MET A O 1
ATOM 2997 N N . TRP A 1 379 ? 1.718 -21.532 -31.007 1.00 73.00 379 TRP A N 1
ATOM 2998 C CA . TRP A 1 379 ? 2.894 -22.122 -30.362 1.00 73.00 379 TRP A CA 1
ATOM 2999 C C . TRP A 1 379 ? 2.956 -23.654 -30.461 1.00 73.00 379 TRP A C 1
ATOM 3001 O O . TRP A 1 379 ? 3.791 -24.264 -29.786 1.00 73.00 379 TRP A O 1
ATOM 3011 N N . LYS A 1 380 ? 2.148 -24.275 -31.344 1.00 55.34 380 LYS A N 1
ATOM 3012 C CA . LYS A 1 380 ? 2.064 -25.732 -31.619 1.00 55.34 380 LYS A CA 1
ATOM 3013 C C . LYS A 1 380 ? 3.393 -26.450 -31.907 1.00 55.34 380 LYS A C 1
ATOM 3015 O O . LYS A 1 380 ? 3.406 -27.673 -31.953 1.00 55.34 380 LYS A O 1
ATOM 3020 N N . LYS A 1 381 ? 4.529 -25.749 -31.984 1.00 61.28 381 LYS A N 1
ATOM 3021 C CA . LYS A 1 381 ? 5.878 -26.334 -31.843 1.00 61.28 381 LYS A CA 1
ATOM 3022 C C . LYS A 1 381 ? 6.233 -26.708 -30.381 1.00 61.28 381 LYS A C 1
ATOM 3024 O O . LYS A 1 381 ? 7.399 -26.638 -30.008 1.00 61.28 381 LYS A O 1
ATOM 3029 N N . GLY A 1 382 ? 5.246 -27.058 -29.546 1.00 61.28 382 GLY A N 1
ATOM 3030 C CA . GLY A 1 382 ? 5.455 -27.626 -28.206 1.00 61.28 382 GLY A CA 1
ATOM 3031 C C . GLY A 1 382 ? 5.953 -26.663 -27.121 1.00 61.28 382 GLY A C 1
ATOM 3032 O O . GLY A 1 382 ? 6.683 -27.099 -26.239 1.00 61.28 382 GLY A O 1
ATOM 3033 N N . LYS A 1 383 ? 5.602 -25.368 -27.171 1.00 80.44 383 LYS A N 1
ATOM 3034 C CA . LYS A 1 383 ? 6.093 -24.369 -26.191 1.00 80.44 383 LYS A CA 1
ATOM 3035 C C . LYS A 1 383 ? 5.056 -23.854 -25.183 1.00 80.44 383 LYS A C 1
ATOM 3037 O O . LYS A 1 383 ? 5.447 -23.194 -24.219 1.00 80.44 383 LYS A O 1
ATOM 3042 N N . ARG A 1 384 ? 3.759 -24.084 -25.416 1.00 88.50 384 ARG A N 1
ATOM 3043 C CA . ARG A 1 384 ? 2.648 -23.602 -24.576 1.00 88.50 384 ARG A CA 1
ATOM 3044 C C . ARG A 1 384 ? 1.573 -24.670 -24.416 1.00 88.50 384 ARG A C 1
ATOM 3046 O O . ARG A 1 384 ? 1.279 -25.365 -25.389 1.00 88.50 384 ARG A O 1
ATOM 3053 N N . PHE A 1 385 ? 0.988 -24.784 -23.225 1.00 89.19 385 PHE A N 1
ATOM 3054 C CA . PHE A 1 385 ? 0.026 -25.837 -22.887 1.00 89.19 385 PHE A CA 1
ATOM 3055 C C . PHE A 1 385 ? -1.078 -25.329 -21.960 1.00 89.19 385 PHE A C 1
ATOM 3057 O O . PHE A 1 385 ? -0.830 -24.465 -21.126 1.00 89.19 385 PHE A O 1
ATOM 3064 N N . TYR A 1 386 ? -2.271 -25.923 -22.053 1.00 92.56 386 TYR A N 1
ATOM 3065 C CA . TYR A 1 386 ? -3.274 -25.786 -20.998 1.00 92.56 386 TYR A CA 1
ATOM 3066 C C . TYR A 1 386 ? -2.876 -26.667 -19.802 1.00 92.56 386 TYR A C 1
ATOM 3068 O O . TYR A 1 386 ? -2.825 -27.894 -19.958 1.00 92.56 386 TYR A O 1
ATOM 3076 N N . PRO A 1 387 ? -2.609 -26.085 -18.621 1.00 94.06 387 PRO A N 1
ATOM 3077 C CA . PRO A 1 387 ? -2.414 -26.857 -17.401 1.00 94.06 387 PRO A CA 1
ATOM 3078 C C . PRO A 1 387 ? -3.708 -27.531 -16.933 1.00 94.06 387 PRO A C 1
ATOM 3080 O O . PRO A 1 387 ? -4.825 -27.148 -17.292 1.00 94.06 387 PRO A O 1
ATOM 3083 N N . SER A 1 388 ? -3.559 -28.530 -16.062 1.00 94.31 388 SER A N 1
ATOM 3084 C CA . SER A 1 388 ? -4.690 -29.102 -15.327 1.00 94.31 388 SER A CA 1
ATOM 3085 C C . SER A 1 388 ? -5.354 -28.032 -14.459 1.00 94.31 388 SER A C 1
ATOM 3087 O O . SER A 1 388 ? -4.685 -27.363 -13.675 1.00 94.31 388 SER A O 1
ATOM 3089 N N . LYS A 1 389 ? -6.690 -27.933 -14.502 1.00 93.06 389 LYS A N 1
ATOM 3090 C CA . LYS A 1 389 ? -7.455 -27.024 -13.624 1.00 93.06 389 LYS A CA 1
ATOM 3091 C C . LYS A 1 389 ? -7.219 -27.291 -12.131 1.00 93.06 389 LYS A C 1
ATOM 3093 O O . LYS A 1 389 ? -7.394 -26.389 -11.326 1.00 93.06 389 LYS A O 1
ATOM 3098 N N . ARG A 1 390 ? -6.801 -28.510 -11.762 1.00 95.12 390 ARG A N 1
ATOM 3099 C CA . ARG A 1 390 ? -6.508 -28.896 -10.369 1.00 95.12 390 ARG A CA 1
ATOM 3100 C C . ARG A 1 390 ? -5.174 -28.351 -9.842 1.00 95.12 390 ARG A C 1
ATOM 3102 O O . ARG A 1 390 ? -4.864 -28.556 -8.672 1.00 95.12 390 ARG A O 1
ATOM 3109 N N . LEU A 1 391 ? -4.390 -27.688 -10.694 1.00 96.25 391 LEU A N 1
ATOM 3110 C CA . LEU A 1 391 ? -3.192 -26.955 -10.284 1.00 96.25 391 LEU A CA 1
ATOM 3111 C C . LEU A 1 391 ? -3.516 -25.565 -9.713 1.00 96.25 391 LEU A C 1
ATOM 3113 O O . LEU A 1 391 ? -2.663 -24.975 -9.060 1.00 96.25 391 LEU A O 1
ATOM 3117 N N . PHE A 1 392 ? -4.738 -25.065 -9.921 1.00 96.06 392 PHE A N 1
ATOM 3118 C CA . PHE A 1 392 ? -5.190 -23.752 -9.458 1.00 96.06 392 PHE A CA 1
ATOM 3119 C C . PHE A 1 392 ? -6.126 -23.872 -8.261 1.00 96.06 392 PHE A C 1
ATOM 3121 O O . PHE A 1 392 ? -6.799 -24.895 -8.085 1.00 96.06 392 PHE A O 1
ATOM 3128 N N . ARG A 1 393 ? -6.213 -22.794 -7.472 1.00 94.00 393 ARG A N 1
ATOM 3129 C CA . ARG A 1 393 ? -7.195 -22.689 -6.391 1.00 94.00 393 ARG A CA 1
ATOM 3130 C C . ARG A 1 393 ? -8.613 -22.880 -6.945 1.00 94.00 393 ARG A C 1
ATOM 3132 O O . ARG A 1 393 ? -8.934 -22.317 -7.998 1.00 94.00 393 ARG A O 1
ATOM 3139 N N . PRO A 1 394 ? -9.468 -23.659 -6.259 1.00 92.94 394 PRO A N 1
ATOM 3140 C CA . PRO A 1 394 ? -10.858 -23.797 -6.662 1.00 92.94 394 PRO A CA 1
ATOM 3141 C C . PRO A 1 394 ? -11.561 -22.443 -6.561 1.00 92.94 394 PRO A C 1
ATOM 3143 O O . PRO A 1 394 ? -11.253 -21.635 -5.688 1.00 92.94 394 PRO A O 1
ATOM 3146 N N . VAL A 1 395 ? -12.522 -22.210 -7.451 1.00 94.81 395 VAL A N 1
ATOM 3147 C CA . VAL A 1 395 ? -13.400 -21.042 -7.368 1.00 94.81 395 VAL A CA 1
ATOM 3148 C C . VAL A 1 395 ? -14.634 -21.453 -6.567 1.00 94.81 395 VAL A C 1
ATOM 3150 O O . VAL A 1 395 ? -15.341 -22.357 -7.024 1.00 94.81 395 VAL A O 1
ATOM 3153 N N . PRO A 1 396 ? -14.882 -20.863 -5.384 1.00 93.19 396 PRO A N 1
ATOM 3154 C CA . PRO A 1 396 ? -16.109 -21.118 -4.638 1.00 93.19 396 PRO A CA 1
ATOM 3155 C C . PRO A 1 396 ? -17.355 -20.723 -5.451 1.00 93.19 396 PRO A C 1
ATOM 3157 O O . PRO A 1 396 ? -17.249 -19.870 -6.337 1.00 93.19 396 PRO A O 1
ATOM 3160 N N . PRO A 1 397 ? -18.533 -21.307 -5.158 1.00 95.50 397 PRO A N 1
ATOM 3161 C CA . PRO A 1 397 ? -19.797 -20.812 -5.696 1.00 95.50 397 PRO A CA 1
ATOM 3162 C C . PRO A 1 397 ? -19.988 -19.329 -5.362 1.00 95.50 397 PRO A C 1
ATOM 3164 O O . PRO A 1 397 ? -19.610 -18.884 -4.274 1.00 95.50 397 PRO A O 1
ATOM 3167 N N . GLU A 1 398 ? -20.564 -18.570 -6.291 1.00 94.19 398 GLU A N 1
ATOM 3168 C CA . GLU A 1 398 ? -20.722 -17.119 -6.153 1.00 94.19 398 GLU A CA 1
ATOM 3169 C C . GLU A 1 398 ? -21.576 -16.761 -4.933 1.00 94.19 398 GLU A C 1
ATOM 3171 O O . GLU A 1 398 ? -21.255 -15.816 -4.222 1.00 94.19 398 GLU A O 1
ATOM 3176 N N . GLU A 1 399 ? -22.581 -17.578 -4.611 1.00 95.44 399 GLU A N 1
ATOM 3177 C CA . GLU A 1 399 ? -23.471 -17.387 -3.463 1.00 95.44 399 GLU A CA 1
ATOM 3178 C C . GLU A 1 399 ? -22.708 -17.445 -2.134 1.00 95.44 399 GLU A C 1
ATOM 3180 O O . GLU A 1 399 ? -22.985 -16.675 -1.218 1.00 95.44 399 GLU A O 1
ATOM 3185 N N . VAL A 1 400 ? -21.697 -18.317 -2.045 1.00 94.38 400 VAL A N 1
ATOM 3186 C CA . VAL A 1 400 ? -20.852 -18.451 -0.848 1.00 94.38 400 VAL A CA 1
ATOM 3187 C C . VAL A 1 400 ? -19.961 -17.222 -0.673 1.00 94.38 400 VAL A C 1
ATOM 3189 O O . VAL A 1 400 ? -19.685 -16.809 0.454 1.00 94.38 400 VAL A O 1
ATOM 3192 N N . ILE A 1 401 ? -19.492 -16.631 -1.776 1.00 95.44 401 ILE A N 1
ATOM 3193 C CA . ILE A 1 401 ? -18.700 -15.399 -1.723 1.00 95.44 401 ILE A CA 1
ATOM 3194 C C . ILE A 1 401 ? -19.610 -14.211 -1.427 1.00 95.44 401 ILE A C 1
ATOM 3196 O O . ILE A 1 401 ? -19.247 -13.400 -0.587 1.00 95.44 401 ILE A O 1
ATOM 3200 N N . ALA A 1 402 ? -20.801 -14.146 -2.020 1.00 95.44 402 ALA A N 1
ATOM 3201 C CA . ALA A 1 402 ? -21.777 -13.086 -1.783 1.00 95.44 402 ALA A CA 1
ATOM 3202 C C . ALA A 1 402 ? -22.292 -13.060 -0.337 1.00 95.44 402 ALA A C 1
ATOM 3204 O O . ALA A 1 402 ? -22.506 -11.984 0.212 1.00 95.44 402 ALA A O 1
ATOM 3205 N N . GLU A 1 403 ? -22.432 -14.219 0.315 1.00 93.38 403 GLU A N 1
ATOM 3206 C CA . GLU A 1 403 ? -22.754 -14.295 1.748 1.00 93.38 403 GLU A CA 1
ATOM 3207 C C . GLU A 1 403 ? -21.632 -13.706 2.622 1.00 93.38 403 GLU A C 1
ATOM 3209 O O . GLU A 1 403 ? -21.885 -13.097 3.664 1.00 93.38 403 GLU A O 1
ATOM 3214 N N . LYS A 1 404 ? -20.372 -13.887 2.208 1.00 94.38 404 LYS A N 1
ATOM 3215 C CA . LYS A 1 404 ? -19.203 -13.368 2.926 1.00 94.38 404 LYS A CA 1
ATOM 3216 C C . LYS A 1 404 ? -18.932 -11.897 2.625 1.00 94.38 404 LYS A C 1
ATOM 3218 O O . LYS A 1 404 ? -18.608 -11.150 3.542 1.00 94.38 404 LYS A O 1
ATOM 3223 N N . PHE A 1 405 ? -19.062 -11.497 1.369 1.00 97.31 405 PHE A N 1
ATOM 3224 C CA . PHE A 1 405 ? -18.749 -10.177 0.835 1.00 97.31 405 PHE A CA 1
ATOM 3225 C C . PHE A 1 405 ? -19.954 -9.653 0.042 1.00 97.31 405 PHE A C 1
ATOM 3227 O O . PHE A 1 405 ? -19.932 -9.676 -1.192 1.00 97.31 405 PHE A O 1
ATOM 3234 N N . PRO A 1 406 ? -21.024 -9.205 0.724 1.00 96.00 406 PRO A N 1
ATOM 3235 C CA . PRO A 1 406 ? -22.190 -8.659 0.043 1.00 96.00 406 PRO A CA 1
ATOM 3236 C C . PRO A 1 406 ? -21.812 -7.435 -0.795 1.00 96.00 406 PRO A C 1
ATOM 3238 O O . PRO A 1 406 ? -21.041 -6.583 -0.354 1.00 96.00 406 PRO A O 1
ATOM 3241 N N . ILE A 1 407 ? -22.373 -7.322 -2.000 1.00 97.38 407 ILE A N 1
ATOM 3242 C CA . ILE A 1 407 ? -22.161 -6.150 -2.859 1.00 97.38 407 ILE A CA 1
ATOM 3243 C C . ILE A 1 407 ? -22.703 -4.899 -2.153 1.00 97.38 407 ILE A C 1
ATOM 3245 O O . ILE A 1 407 ? -23.813 -4.898 -1.625 1.00 97.38 407 ILE A O 1
ATOM 3249 N N . GLY A 1 408 ? -21.908 -3.833 -2.154 1.00 96.31 408 GLY A N 1
ATOM 3250 C CA . GLY A 1 408 ? -22.161 -2.572 -1.463 1.00 96.31 408 GLY A CA 1
ATOM 3251 C C . GLY A 1 408 ? -21.688 -2.544 -0.008 1.00 96.31 408 GLY A C 1
ATOM 3252 O O . GLY A 1 408 ? -21.658 -1.466 0.580 1.00 96.31 408 GLY A O 1
ATOM 3253 N N . ALA A 1 409 ? -21.299 -3.685 0.575 1.00 96.31 409 ALA A N 1
ATOM 3254 C CA . ALA A 1 409 ? -20.855 -3.729 1.963 1.00 96.31 409 ALA A CA 1
ATOM 3255 C C . ALA A 1 409 ? -19.486 -3.058 2.155 1.00 96.31 409 ALA A C 1
ATOM 3257 O O . ALA A 1 409 ? -18.585 -3.202 1.323 1.00 96.31 409 ALA A O 1
ATOM 3258 N N . LYS A 1 410 ? -19.341 -2.353 3.282 1.00 97.06 410 LYS A N 1
ATOM 3259 C CA . LYS A 1 410 ? -18.148 -1.601 3.674 1.00 97.06 410 LYS A CA 1
ATOM 3260 C C . LYS A 1 410 ? -17.055 -2.480 4.267 1.00 97.06 410 LYS A C 1
ATOM 3262 O O . LYS A 1 410 ? -17.330 -3.417 5.025 1.00 97.06 410 LYS A O 1
ATOM 3267 N N . LEU A 1 411 ? -15.818 -2.117 3.954 1.00 98.31 411 LEU A N 1
ATOM 3268 C CA . LEU A 1 411 ? -14.578 -2.679 4.478 1.00 98.31 411 LEU A CA 1
ATOM 3269 C C . LEU A 1 411 ? -13.463 -1.619 4.433 1.00 98.31 411 LEU A C 1
ATOM 3271 O O . LEU A 1 411 ? -13.676 -0.496 3.976 1.00 98.31 411 LEU A O 1
ATOM 3275 N N . GLU A 1 412 ? -12.277 -1.975 4.909 1.00 97.88 412 GLU A N 1
ATOM 3276 C CA . GLU A 1 412 ? -11.048 -1.199 4.719 1.00 97.88 412 GLU A CA 1
ATOM 3277 C C . GLU A 1 412 ? -10.161 -1.941 3.713 1.00 97.88 412 GLU A C 1
ATOM 3279 O O . GLU A 1 412 ? -9.998 -3.156 3.818 1.00 97.88 412 GLU A O 1
ATOM 3284 N N . ALA A 1 413 ? -9.616 -1.243 2.719 1.00 97.50 413 ALA A N 1
ATOM 3285 C CA . ALA A 1 413 ? -8.756 -1.845 1.701 1.00 97.50 413 ALA A CA 1
ATOM 3286 C C . ALA A 1 413 ? -7.490 -1.019 1.510 1.00 97.50 413 ALA A C 1
ATOM 3288 O O . ALA A 1 413 ? -7.544 0.211 1.475 1.00 97.50 413 ALA A O 1
ATOM 3289 N N . THR A 1 414 ? -6.363 -1.700 1.351 1.00 94.50 414 THR A N 1
ATOM 3290 C CA . THR A 1 414 ? -5.118 -1.075 0.903 1.00 94.50 414 THR A CA 1
ATOM 3291 C C . THR A 1 414 ? -5.261 -0.614 -0.545 1.00 94.50 414 THR A C 1
ATOM 3293 O O . THR A 1 414 ? -5.780 -1.356 -1.373 1.00 94.50 414 THR A O 1
ATOM 3296 N N . ASP A 1 415 ? -4.798 0.586 -0.879 1.00 91.06 415 ASP A N 1
ATOM 3297 C CA . ASP A 1 415 ? -4.536 0.981 -2.262 1.00 91.06 415 ASP A CA 1
ATOM 3298 C C . ASP A 1 415 ? -3.264 0.265 -2.736 1.00 91.06 415 ASP A C 1
ATOM 3300 O O . ASP A 1 415 ? -2.159 0.581 -2.296 1.00 91.06 415 ASP A O 1
ATOM 3304 N N . GLN A 1 416 ? -3.417 -0.757 -3.582 1.00 88.56 416 GLN A N 1
ATOM 3305 C CA . GLN A 1 416 ? -2.287 -1.575 -4.034 1.00 88.56 416 GLN A CA 1
ATOM 3306 C C . GLN A 1 416 ? -1.378 -0.830 -5.024 1.00 88.56 416 GLN A C 1
ATOM 3308 O O . GLN A 1 416 ? -0.209 -1.200 -5.149 1.00 88.56 416 GLN A O 1
ATOM 3313 N N . ALA A 1 417 ? -1.920 0.180 -5.712 1.00 82.38 417 ALA A N 1
ATOM 3314 C CA . ALA A 1 417 ? -1.230 1.016 -6.692 1.00 82.38 417 ALA A CA 1
ATOM 3315 C C . ALA A 1 417 ? -0.451 2.167 -6.037 1.00 82.38 417 ALA A C 1
ATOM 3317 O O . ALA A 1 417 ? 0.497 2.700 -6.617 1.00 82.38 417 ALA A O 1
ATOM 3318 N N . ASP A 1 418 ? -0.843 2.563 -4.825 1.00 79.50 418 ASP A N 1
ATOM 3319 C CA . ASP A 1 418 ? -0.144 3.592 -4.071 1.00 79.50 418 ASP A CA 1
ATOM 3320 C C . ASP A 1 418 ? 1.203 3.085 -3.525 1.00 79.50 418 ASP A C 1
ATOM 3322 O O . ASP A 1 418 ? 1.319 1.998 -2.954 1.00 79.50 418 ASP A O 1
ATOM 3326 N N . VAL A 1 419 ? 2.245 3.911 -3.651 1.00 64.75 419 VAL A N 1
ATOM 3327 C CA . VAL A 1 419 ? 3.616 3.562 -3.233 1.00 64.75 419 VAL A CA 1
ATOM 3328 C C . VAL A 1 419 ? 3.722 3.372 -1.715 1.00 64.75 419 VAL A C 1
ATOM 3330 O O . VAL A 1 419 ? 4.526 2.562 -1.246 1.00 64.75 419 VAL A O 1
ATOM 3333 N N . GLN A 1 420 ? 2.918 4.103 -0.939 1.00 65.12 420 GLN A N 1
ATOM 3334 C CA . GLN A 1 420 ? 2.847 3.961 0.516 1.00 65.12 420 GLN A CA 1
ATOM 3335 C C . GLN A 1 420 ? 1.845 2.884 0.944 1.00 65.12 420 GLN A C 1
ATOM 3337 O O . GLN A 1 420 ? 1.772 2.574 2.132 1.00 65.12 420 GLN A O 1
ATOM 3342 N N . ARG A 1 421 ? 1.105 2.290 -0.004 1.00 77.06 421 ARG A N 1
ATOM 3343 C CA . ARG A 1 421 ? 0.054 1.298 0.243 1.00 77.06 421 ARG A CA 1
ATOM 3344 C C . ARG A 1 421 ? -0.917 1.748 1.331 1.00 77.06 421 ARG A C 1
ATOM 3346 O O . ARG A 1 421 ? -1.215 1.006 2.272 1.00 77.06 421 ARG A O 1
ATOM 3353 N N . VAL A 1 422 ? -1.385 2.990 1.216 1.00 81.44 422 VAL A N 1
ATOM 3354 C CA . VAL A 1 422 ? -2.332 3.573 2.172 1.00 81.44 422 VAL A CA 1
ATOM 3355 C C . VAL A 1 422 ? -3.612 2.742 2.288 1.00 81.44 422 VAL A C 1
ATOM 3357 O O . VAL A 1 422 ? -4.018 2.069 1.346 1.00 81.44 422 VAL A O 1
ATOM 3360 N N . ILE A 1 423 ? -4.271 2.788 3.448 1.00 87.88 423 ILE A N 1
ATOM 3361 C CA . ILE A 1 423 ? -5.532 2.075 3.686 1.00 87.88 423 ILE A CA 1
ATOM 3362 C C . ILE A 1 423 ? -6.691 3.065 3.618 1.00 87.88 423 ILE A C 1
ATOM 3364 O O . ILE A 1 423 ? -6.656 4.114 4.265 1.00 87.88 423 ILE A O 1
ATOM 3368 N N . CYS A 1 424 ? -7.731 2.700 2.875 1.00 92.94 424 CYS A N 1
ATOM 3369 C CA . CYS A 1 424 ? -8.872 3.547 2.555 1.00 92.94 424 CYS A CA 1
ATOM 3370 C C . CYS A 1 424 ? -10.208 2.854 2.907 1.00 92.94 424 CYS A C 1
ATOM 3372 O O . CYS A 1 424 ? -10.325 1.628 2.789 1.00 92.94 424 CYS A O 1
ATOM 3374 N N . PRO A 1 425 ? -11.249 3.618 3.288 1.00 95.75 425 PRO A N 1
ATOM 3375 C CA . PRO A 1 425 ? -12.634 3.168 3.287 1.00 95.75 425 PRO A CA 1
ATOM 3376 C C . PRO A 1 425 ? -13.035 2.703 1.890 1.00 95.75 425 PRO A C 1
ATOM 3378 O O . PRO A 1 425 ? -12.826 3.410 0.900 1.00 95.75 425 PRO A O 1
ATOM 3381 N N . ALA A 1 426 ? -13.612 1.510 1.804 1.00 97.69 426 ALA A N 1
ATOM 3382 C CA . ALA A 1 426 ? -13.960 0.919 0.527 1.00 97.69 426 ALA A CA 1
ATOM 3383 C C . ALA A 1 426 ? -15.227 0.066 0.606 1.00 97.69 426 ALA A C 1
ATOM 3385 O O . ALA A 1 426 ? -15.728 -0.285 1.679 1.00 97.69 426 ALA A O 1
ATOM 3386 N N . SER A 1 427 ? -15.742 -0.278 -0.568 1.00 97.88 427 SER A N 1
ATOM 3387 C CA . SER A 1 427 ? -16.980 -1.024 -0.751 1.00 97.88 427 SER A CA 1
ATOM 3388 C C . SER A 1 427 ? -16.785 -2.167 -1.745 1.00 97.88 427 SER A C 1
ATOM 3390 O O . SER A 1 427 ? -16.121 -2.013 -2.773 1.00 97.88 427 SER A O 1
ATOM 3392 N N . VAL A 1 428 ? -17.417 -3.314 -1.486 1.00 98.56 428 VAL A N 1
ATOM 3393 C CA . VAL A 1 428 ? -17.455 -4.425 -2.452 1.00 98.56 428 VAL A CA 1
ATOM 3394 C C . VAL A 1 428 ? -18.312 -4.014 -3.650 1.00 98.56 428 VAL A C 1
ATOM 3396 O O . VAL A 1 428 ? -19.525 -3.879 -3.530 1.00 98.56 428 VAL A O 1
ATOM 3399 N N . LYS A 1 429 ? -17.714 -3.827 -4.826 1.00 98.25 429 LYS A N 1
ATOM 3400 C CA . LYS A 1 429 ? -18.434 -3.388 -6.030 1.00 98.25 429 LYS A CA 1
ATOM 3401 C C . LYS A 1 429 ? -18.961 -4.547 -6.870 1.00 98.25 429 LYS A C 1
ATOM 3403 O O . LYS A 1 429 ? -20.065 -4.462 -7.401 1.00 98.25 429 LYS A O 1
ATOM 3408 N N . ALA A 1 430 ? -18.180 -5.615 -7.022 1.00 98.25 430 ALA A N 1
ATOM 3409 C CA . ALA A 1 430 ? -18.589 -6.793 -7.786 1.00 98.25 430 ALA A CA 1
ATOM 3410 C C . ALA A 1 430 ? -17.842 -8.057 -7.348 1.00 98.25 430 ALA A C 1
ATOM 3412 O O . ALA A 1 430 ? -16.715 -7.987 -6.863 1.00 98.25 430 ALA A O 1
ATOM 3413 N N . ILE A 1 431 ? -18.453 -9.215 -7.604 1.00 98.38 431 ILE A N 1
ATOM 3414 C CA . ILE A 1 431 ? -17.857 -10.538 -7.396 1.00 98.38 431 ILE A CA 1
ATOM 3415 C C . ILE A 1 431 ? -17.556 -11.146 -8.764 1.00 98.38 431 ILE A C 1
ATOM 3417 O O . ILE A 1 431 ? -18.420 -11.212 -9.635 1.00 98.38 431 ILE A O 1
ATOM 3421 N N . LYS A 1 432 ? -16.310 -11.564 -8.972 1.00 97.75 432 LYS A N 1
ATOM 3422 C CA . LYS A 1 432 ? -15.765 -12.043 -10.246 1.00 97.75 432 LYS A CA 1
ATOM 3423 C C . LYS A 1 432 ? -15.071 -13.384 -10.037 1.00 97.75 432 LYS A C 1
ATOM 3425 O O . LYS A 1 432 ? -13.849 -13.511 -10.150 1.00 97.75 432 LYS A O 1
ATOM 3430 N N . GLY A 1 433 ? -15.860 -14.392 -9.666 1.00 96.62 433 GLY A N 1
ATOM 3431 C CA . GLY A 1 433 ? -15.344 -15.657 -9.147 1.00 96.62 433 GLY A CA 1
ATOM 3432 C C . GLY A 1 433 ? -14.723 -15.436 -7.768 1.00 96.62 433 GLY A C 1
ATOM 3433 O O . GLY A 1 433 ? -15.384 -14.900 -6.892 1.00 96.62 433 GLY A O 1
ATOM 3434 N N . ARG A 1 434 ? -13.450 -15.801 -7.581 1.00 96.12 434 ARG A N 1
ATOM 3435 C CA . ARG A 1 434 ? -12.699 -15.539 -6.339 1.00 96.12 434 ARG A CA 1
ATOM 3436 C C . ARG A 1 434 ? -12.109 -14.122 -6.244 1.00 96.12 434 ARG A C 1
ATOM 3438 O O . ARG A 1 434 ? -11.568 -13.772 -5.204 1.00 96.12 434 ARG A O 1
ATOM 3445 N N . LEU A 1 435 ? -12.215 -13.318 -7.303 1.00 98.38 435 LEU A N 1
ATOM 3446 C CA . LEU A 1 435 ? -11.808 -11.915 -7.276 1.00 98.38 435 LEU A CA 1
ATOM 3447 C C . LEU A 1 435 ? -12.982 -11.020 -6.878 1.00 98.38 435 LEU A C 1
ATOM 3449 O O . LEU A 1 435 ? -14.096 -11.199 -7.367 1.00 98.38 435 LEU A O 1
ATOM 3453 N N . LEU A 1 436 ? -12.717 -10.043 -6.024 1.00 98.62 436 LEU A N 1
ATOM 3454 C CA . LEU A 1 436 ? -13.608 -8.949 -5.673 1.00 98.62 436 LEU A CA 1
ATOM 3455 C C . LEU A 1 436 ? -13.120 -7.695 -6.397 1.00 98.62 436 LEU A C 1
ATOM 3457 O O . LEU A 1 436 ? -11.928 -7.398 -6.371 1.00 98.62 436 LEU A O 1
ATOM 3461 N N . LEU A 1 437 ? -14.034 -6.968 -7.038 1.00 98.62 437 LEU A N 1
ATOM 3462 C CA . LEU A 1 437 ? -13.777 -5.595 -7.463 1.00 98.62 437 LEU A CA 1
ATOM 3463 C C . LEU A 1 437 ? -14.123 -4.684 -6.290 1.00 98.62 437 LEU A C 1
ATOM 3465 O O . LEU A 1 437 ? -15.267 -4.699 -5.829 1.00 98.62 437 LEU A O 1
ATOM 3469 N N . ILE A 1 438 ? -13.152 -3.917 -5.815 1.00 98.62 438 ILE A N 1
ATOM 3470 C CA . ILE A 1 438 ? -13.292 -3.027 -4.666 1.00 98.62 438 ILE A CA 1
ATOM 3471 C C . ILE A 1 438 ? -13.286 -1.584 -5.155 1.00 98.62 438 ILE A C 1
ATOM 3473 O O . ILE A 1 438 ? -12.432 -1.212 -5.954 1.00 98.62 438 ILE A O 1
ATOM 3477 N N . ALA A 1 439 ? -14.254 -0.796 -4.692 1.00 97.94 439 ALA A N 1
ATOM 3478 C CA . ALA A 1 439 ? -14.355 0.631 -4.975 1.00 97.94 439 ALA A CA 1
ATOM 3479 C C . ALA A 1 439 ? -13.997 1.443 -3.732 1.00 97.94 439 ALA A C 1
ATOM 3481 O O . ALA A 1 439 ? -14.497 1.145 -2.647 1.00 97.94 439 ALA A O 1
ATOM 3482 N N . TYR A 1 440 ? -13.169 2.470 -3.898 1.00 95.94 440 TYR A N 1
ATOM 3483 C CA . TYR A 1 440 ? -12.768 3.364 -2.814 1.00 95.94 440 TYR A CA 1
ATOM 3484 C C . TYR A 1 440 ? -13.784 4.493 -2.644 1.00 95.94 440 TYR A C 1
ATOM 3486 O O . TYR A 1 440 ? -14.181 5.140 -3.615 1.00 95.94 440 TYR A O 1
ATOM 3494 N N . ASP A 1 441 ? -14.221 4.728 -1.410 1.00 91.19 441 ASP A N 1
ATOM 3495 C CA . ASP A 1 441 ? -15.279 5.695 -1.128 1.00 91.19 441 ASP A CA 1
ATOM 3496 C C . ASP A 1 441 ? -14.833 7.128 -1.488 1.00 91.19 441 ASP A C 1
ATOM 3498 O O . ASP A 1 441 ? -13.716 7.545 -1.184 1.00 91.19 441 ASP A O 1
ATOM 3502 N N . GLY A 1 442 ? -15.706 7.891 -2.153 1.00 86.69 442 GLY A N 1
ATOM 3503 C CA . GLY A 1 442 ? -15.413 9.252 -2.632 1.00 86.69 442 GLY A CA 1
ATOM 3504 C C . GLY A 1 442 ? -14.586 9.315 -3.924 1.00 86.69 442 GLY A C 1
ATOM 3505 O O . GLY A 1 442 ? -14.509 10.368 -4.556 1.00 86.69 442 GLY A O 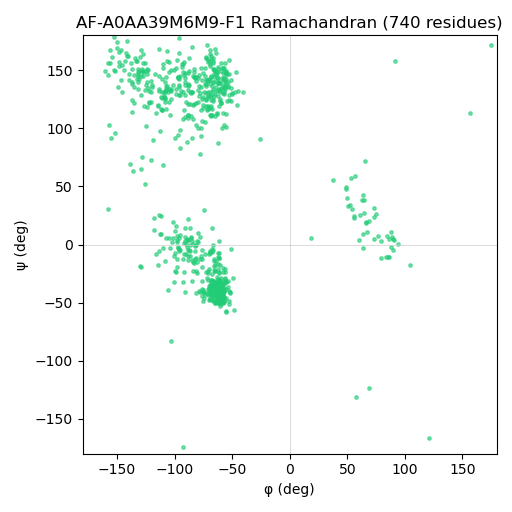1
ATOM 3506 N N . TRP A 1 443 ? -14.014 8.196 -4.376 1.00 86.50 443 TRP A N 1
ATOM 3507 C CA . TRP A 1 443 ? -13.220 8.134 -5.601 1.00 86.50 443 TRP A CA 1
ATOM 3508 C C . TRP A 1 443 ? -14.035 7.610 -6.784 1.00 86.50 443 TRP A C 1
ATOM 3510 O O . TRP A 1 443 ? -14.991 6.847 -6.649 1.00 86.50 443 TRP A O 1
ATOM 3520 N N . THR A 1 444 ? -13.657 8.033 -7.992 1.00 88.06 444 THR A N 1
ATOM 3521 C CA . THR A 1 444 ? -14.320 7.547 -9.209 1.00 88.06 444 THR A CA 1
ATOM 3522 C C . THR A 1 444 ? -13.937 6.095 -9.502 1.00 88.06 444 THR A C 1
ATOM 3524 O O . THR A 1 444 ? -12.874 5.630 -9.097 1.00 88.06 444 THR A O 1
ATOM 3527 N N . SER A 1 445 ? -14.743 5.392 -10.305 1.00 89.94 445 SER A N 1
ATOM 3528 C CA . SER A 1 445 ? -14.489 3.984 -10.650 1.00 89.94 445 SER A CA 1
ATOM 3529 C C . SER A 1 445 ? -13.180 3.723 -11.402 1.00 89.94 445 SER A C 1
ATOM 3531 O O . SER A 1 445 ? -12.828 2.573 -11.644 1.00 89.94 445 SER A O 1
ATOM 3533 N N . SER A 1 446 ? -12.456 4.769 -11.817 1.00 87.69 446 SER A N 1
ATOM 3534 C CA . SER A 1 446 ? -11.104 4.623 -12.356 1.00 87.69 446 SER A CA 1
ATOM 3535 C C . SER A 1 446 ? -10.078 4.216 -11.300 1.00 87.69 446 SER A C 1
ATOM 3537 O O . SER A 1 446 ? -8.939 3.977 -11.677 1.00 87.69 446 SER A O 1
ATOM 3539 N N . TYR A 1 447 ? -10.436 4.177 -10.018 1.00 90.44 447 TYR A N 1
ATOM 3540 C CA . TYR A 1 447 ? -9.574 3.721 -8.925 1.00 90.44 447 TYR A CA 1
ATOM 3541 C C . TYR A 1 447 ? -9.941 2.323 -8.429 1.00 90.44 447 TYR A C 1
ATOM 3543 O O . TYR A 1 447 ? -9.259 1.808 -7.556 1.00 90.44 447 TYR A O 1
ATOM 3551 N N . ASP A 1 448 ? -10.996 1.702 -8.964 1.00 96.44 448 ASP A N 1
ATOM 3552 C CA . ASP A 1 448 ? -11.395 0.371 -8.515 1.00 96.44 448 ASP A CA 1
ATOM 3553 C C . ASP A 1 448 ? -10.288 -0.653 -8.800 1.00 96.44 448 ASP A C 1
ATOM 3555 O O . ASP A 1 448 ? -9.702 -0.648 -9.885 1.00 96.44 448 ASP A O 1
ATOM 3559 N N . GLN A 1 449 ? -10.049 -1.554 -7.849 1.00 98.19 449 GLN A N 1
ATOM 3560 C CA . GLN A 1 449 ? -8.972 -2.546 -7.909 1.00 98.19 449 GLN A CA 1
ATOM 3561 C C . GLN A 1 449 ? -9.502 -3.958 -7.656 1.00 98.19 449 GLN A C 1
ATOM 3563 O O . GLN A 1 449 ? -10.476 -4.157 -6.918 1.00 98.19 449 GLN A O 1
ATOM 3568 N N . TYR A 1 450 ? -8.859 -4.954 -8.268 1.00 98.50 450 TYR A N 1
ATOM 3569 C CA . TYR A 1 450 ? -9.148 -6.363 -8.020 1.00 98.50 450 TYR A CA 1
ATOM 3570 C C . TYR A 1 450 ? -8.329 -6.919 -6.857 1.00 98.50 450 TYR A C 1
ATOM 3572 O O . TYR A 1 450 ? -7.115 -6.749 -6.778 1.00 98.50 450 TYR A O 1
ATOM 3580 N N . PHE A 1 451 ? -9.005 -7.685 -6.004 1.00 97.88 451 PHE A N 1
ATOM 3581 C CA . PHE A 1 451 ? -8.407 -8.426 -4.897 1.00 97.88 451 PHE A CA 1
ATOM 3582 C C . PHE A 1 451 ? -8.917 -9.857 -4.912 1.00 97.88 451 PHE A C 1
ATOM 3584 O O . PHE A 1 451 ? -10.086 -10.094 -5.205 1.00 97.88 451 PHE A O 1
ATOM 3591 N N . ASP A 1 452 ? -8.090 -10.829 -4.538 1.00 96.50 452 ASP A N 1
ATOM 3592 C CA . ASP A 1 452 ? -8.652 -12.113 -4.120 1.00 96.50 452 ASP A CA 1
ATOM 3593 C C . ASP A 1 452 ? -9.461 -11.929 -2.830 1.00 96.50 452 ASP A C 1
ATOM 3595 O O . ASP A 1 452 ? -9.075 -11.152 -1.960 1.00 96.50 452 ASP A O 1
ATOM 3599 N N . TYR A 1 453 ? -10.570 -12.655 -2.674 1.00 95.31 453 TYR A N 1
ATOM 3600 C CA . TYR A 1 453 ? -11.402 -12.554 -1.467 1.00 95.31 453 TYR A CA 1
ATOM 3601 C C . TYR A 1 453 ? -10.666 -12.972 -0.178 1.00 95.31 453 TYR A C 1
ATOM 3603 O O . TYR A 1 453 ? -11.138 -12.679 0.918 1.00 95.31 453 TYR A O 1
ATOM 3611 N N . GLN A 1 454 ? -9.536 -13.681 -0.291 1.00 92.31 454 GLN A N 1
ATOM 3612 C CA . GLN A 1 454 ? -8.648 -14.026 0.822 1.00 92.31 454 GLN A CA 1
ATOM 3613 C C . GLN A 1 454 ? -7.423 -13.105 0.911 1.00 92.31 454 GLN A C 1
ATOM 3615 O O . GLN A 1 454 ? -6.481 -13.440 1.629 1.00 92.31 454 GLN A O 1
ATOM 3620 N N . SER A 1 455 ? -7.397 -11.992 0.172 1.00 93.19 455 SER A N 1
ATOM 3621 C CA . SER A 1 455 ? -6.274 -11.059 0.199 1.00 93.19 455 SER A CA 1
ATOM 3622 C C . SER A 1 455 ? -6.065 -10.505 1.614 1.00 93.19 455 SER A C 1
ATOM 3624 O O . SER A 1 455 ? -7.038 -10.102 2.257 1.00 93.19 455 SER A O 1
ATOM 3626 N N . PRO A 1 456 ? -4.816 -10.461 2.107 1.00 90.62 456 PRO A N 1
ATOM 3627 C CA . PRO A 1 456 ? -4.492 -9.863 3.398 1.00 90.62 456 PRO A CA 1
ATOM 3628 C C . PRO A 1 456 ? -4.559 -8.323 3.360 1.00 90.62 456 PRO A C 1
ATOM 3630 O O . PRO A 1 456 ? -4.482 -7.696 4.410 1.00 90.62 456 PRO A O 1
ATOM 3633 N N . ASP A 1 457 ? -4.718 -7.743 2.165 1.00 93.94 457 ASP A N 1
ATOM 3634 C CA . ASP A 1 457 ? -4.878 -6.307 1.899 1.00 93.94 457 ASP A CA 1
ATOM 3635 C C . ASP A 1 457 ? -6.353 -5.851 1.935 1.00 93.94 457 ASP A C 1
ATOM 3637 O O . ASP A 1 457 ? -6.673 -4.695 1.650 1.00 93.94 457 ASP A O 1
ATOM 3641 N N . LEU A 1 458 ? -7.261 -6.771 2.284 1.00 96.44 458 LEU A N 1
ATOM 3642 C CA . LEU A 1 458 ? -8.644 -6.479 2.645 1.00 96.44 458 LEU A CA 1
ATOM 3643 C C . LEU A 1 458 ? -8.824 -6.688 4.148 1.00 96.44 458 LEU A C 1
ATOM 3645 O O . LEU A 1 458 ? -8.576 -7.776 4.675 1.00 96.44 458 LEU A O 1
ATOM 3649 N N . MET A 1 459 ? -9.322 -5.664 4.831 1.00 96.19 459 MET A N 1
ATOM 3650 C CA . MET A 1 459 ? -9.493 -5.649 6.277 1.00 96.19 459 MET A CA 1
ATOM 3651 C C . MET A 1 459 ? -10.948 -5.351 6.661 1.00 96.19 459 MET A C 1
ATOM 3653 O O . MET A 1 459 ? -11.647 -4.595 5.981 1.00 96.19 459 MET A O 1
ATOM 3657 N N . PRO A 1 460 ? -11.444 -5.920 7.773 1.00 96.94 460 PRO A N 1
ATOM 3658 C CA . PRO A 1 460 ? -12.752 -5.549 8.288 1.00 96.94 460 PRO A CA 1
ATOM 3659 C C . PRO A 1 460 ? -12.792 -4.077 8.701 1.00 96.94 460 PRO A C 1
ATOM 3661 O O . PRO A 1 460 ? -11.821 -3.546 9.233 1.00 96.94 460 PRO A O 1
ATOM 3664 N N . LEU A 1 461 ? -13.963 -3.457 8.558 1.00 96.00 461 LEU A N 1
ATOM 3665 C CA . LEU A 1 461 ? -14.223 -2.111 9.063 1.00 96.00 461 LEU A CA 1
ATOM 3666 C C . LEU A 1 461 ? -13.806 -1.980 10.540 1.00 96.00 461 LEU A C 1
ATOM 3668 O O . LEU A 1 461 ? -14.227 -2.786 11.375 1.00 96.00 461 LEU A O 1
ATOM 3672 N N . GLY A 1 462 ? -13.033 -0.947 10.876 1.00 92.25 462 GLY A N 1
ATOM 3673 C CA . GLY A 1 462 ? -12.519 -0.685 12.222 1.00 92.25 462 GLY A CA 1
ATOM 3674 C C . GLY A 1 462 ? -11.181 -1.364 12.531 1.00 92.25 462 GLY A C 1
ATOM 3675 O O . GLY A 1 462 ? -10.784 -1.384 13.699 1.00 92.25 462 GLY A O 1
ATOM 3676 N N . TRP A 1 463 ? -10.499 -1.933 11.529 1.00 91.94 463 TRP A N 1
ATOM 3677 C CA . TRP A 1 463 ? -9.178 -2.537 11.700 1.00 91.94 463 TRP A CA 1
ATOM 3678 C C . TRP A 1 463 ? -8.114 -1.470 11.955 1.00 91.94 463 TRP A C 1
ATOM 3680 O O . TRP A 1 463 ? -7.393 -1.589 12.944 1.00 91.94 463 TRP A O 1
ATOM 3690 N N . CYS A 1 464 ? -8.081 -0.394 11.159 1.00 87.12 464 CYS A N 1
ATOM 3691 C CA . CYS A 1 464 ? -7.165 0.735 11.349 1.00 87.12 464 CYS A CA 1
ATOM 3692 C C . CYS A 1 464 ? -7.288 1.334 12.757 1.00 87.12 464 CYS A C 1
ATOM 3694 O O . CYS A 1 464 ? -6.286 1.499 13.449 1.00 87.12 464 CYS A O 1
ATOM 3696 N N . GLU A 1 465 ? -8.521 1.552 13.231 1.00 85.44 465 GLU A N 1
ATOM 3697 C CA . GLU A 1 465 ? -8.789 2.001 14.606 1.00 85.44 465 GLU A CA 1
ATOM 3698 C C . GLU A 1 465 ? -8.233 1.027 15.658 1.00 85.44 465 GLU A C 1
ATOM 3700 O O . GLU A 1 465 ? -7.691 1.452 16.674 1.00 85.44 465 GLU A O 1
ATOM 3705 N N . MET A 1 466 ? -8.376 -0.282 15.433 1.00 85.19 466 MET A N 1
ATOM 3706 C CA . MET A 1 466 ? -7.943 -1.315 16.376 1.00 85.19 466 MET A CA 1
ATOM 3707 C C . MET A 1 466 ? -6.416 -1.414 16.489 1.00 85.19 466 MET A C 1
ATOM 3709 O O . MET A 1 466 ? -5.909 -1.642 17.588 1.00 85.19 466 MET A O 1
ATOM 3713 N N . VAL A 1 467 ? -5.692 -1.297 15.372 1.00 79.56 467 VAL A N 1
ATOM 3714 C CA . VAL A 1 467 ? -4.226 -1.454 15.344 1.00 79.56 467 VAL A CA 1
ATOM 3715 C C . VAL A 1 467 ? -3.468 -0.127 15.432 1.00 79.56 467 VAL A C 1
ATOM 3717 O O . VAL A 1 467 ? -2.242 -0.142 15.494 1.00 79.56 467 VAL A O 1
ATOM 3720 N N . GLY A 1 468 ? -4.175 1.008 15.436 1.00 74.38 468 GLY A N 1
ATOM 3721 C CA . GLY A 1 468 ? -3.570 2.342 15.441 1.00 74.38 468 GLY A CA 1
ATOM 3722 C C . GLY A 1 468 ? -2.976 2.755 14.089 1.00 74.38 468 GLY A C 1
ATOM 3723 O O . GLY A 1 468 ? -2.043 3.550 14.054 1.00 74.38 468 GLY A O 1
ATOM 3724 N N . HIS A 1 469 ? -3.483 2.213 12.978 1.00 76.50 469 HIS A N 1
ATOM 3725 C CA . HIS A 1 469 ? -3.063 2.615 11.633 1.00 76.50 469 HIS A CA 1
ATOM 3726 C C . HIS A 1 469 ? -3.905 3.796 11.137 1.00 76.50 469 HIS A C 1
ATOM 3728 O O . HIS A 1 469 ? -5.093 3.903 11.444 1.00 76.50 469 HIS A O 1
ATOM 3734 N N . PHE A 1 470 ? -3.306 4.675 10.333 1.00 76.81 470 PHE A N 1
ATOM 3735 C CA . PHE A 1 470 ? -4.029 5.773 9.700 1.00 76.81 470 PHE A CA 1
ATOM 3736 C C . PHE A 1 470 ? -4.990 5.246 8.623 1.00 76.81 470 PHE A C 1
ATOM 3738 O O . PHE A 1 470 ? -4.599 4.442 7.775 1.00 76.81 470 PHE A O 1
ATOM 3745 N N . LEU A 1 471 ? -6.240 5.705 8.658 1.00 82.62 471 LEU A N 1
ATOM 3746 C CA . LEU A 1 471 ? -7.246 5.455 7.628 1.00 82.62 471 LEU A CA 1
ATOM 3747 C C . LEU A 1 471 ? -7.409 6.739 6.810 1.00 82.62 471 LEU A C 1
ATOM 3749 O O . LEU A 1 471 ? -7.703 7.793 7.376 1.00 82.62 471 LEU A O 1
ATOM 3753 N N . VAL A 1 472 ? -7.194 6.667 5.498 1.00 81.56 472 VAL A N 1
ATOM 3754 C CA . VAL A 1 472 ? -7.297 7.832 4.609 1.00 81.56 472 VAL A CA 1
ATOM 3755 C C . VAL A 1 472 ? -8.771 8.210 4.429 1.00 81.56 472 VAL A C 1
ATOM 3757 O O . VAL A 1 472 ? -9.576 7.327 4.143 1.00 81.56 472 VAL A O 1
ATOM 3760 N N . PRO A 1 473 ? -9.170 9.483 4.599 1.00 80.44 473 PRO A N 1
ATOM 3761 C CA . PRO A 1 473 ? -10.560 9.890 4.404 1.00 80.44 473 PRO A CA 1
ATOM 3762 C C . PRO A 1 473 ? -11.036 9.677 2.953 1.00 80.44 473 PRO A C 1
ATOM 3764 O O . PRO A 1 473 ? -10.226 9.751 2.025 1.00 80.44 473 PRO A O 1
ATOM 3767 N N . PRO A 1 474 ? -12.349 9.472 2.730 1.00 84.31 474 PRO A N 1
ATOM 3768 C CA . PRO A 1 474 ? -12.941 9.521 1.393 1.00 84.31 474 PRO A CA 1
ATOM 3769 C C . PRO A 1 474 ? -12.648 10.857 0.693 1.00 84.31 474 PRO A C 1
ATOM 3771 O O . PRO A 1 474 ? -12.572 11.896 1.351 1.00 84.31 474 PRO A O 1
ATOM 3774 N N . ALA A 1 475 ? -12.524 10.858 -0.637 1.00 76.25 475 ALA A N 1
ATOM 3775 C CA . ALA A 1 475 ? -12.401 12.111 -1.387 1.00 76.25 475 ALA A CA 1
ATOM 3776 C C . ALA A 1 475 ? -13.713 12.927 -1.352 1.00 76.25 475 ALA A C 1
ATOM 3778 O O . ALA A 1 475 ? -14.808 12.363 -1.373 1.00 76.25 475 ALA A O 1
ATOM 3779 N N . GLU A 1 476 ? -13.607 14.260 -1.303 1.00 60.88 476 GLU A N 1
ATOM 3780 C CA . GLU A 1 476 ? -14.769 15.159 -1.328 1.00 60.88 476 GLU A CA 1
ATOM 3781 C C . GLU A 1 476 ? -15.453 15.129 -2.710 1.00 60.88 476 GLU A C 1
ATOM 3783 O O . GLU A 1 476 ? -14.809 15.348 -3.741 1.00 60.88 476 GLU A O 1
ATOM 3788 N N . GLU A 1 477 ? -16.769 14.887 -2.751 1.00 40.81 477 GLU A N 1
ATOM 3789 C CA . GLU A 1 477 ? -17.553 14.961 -3.989 1.00 40.81 477 GLU A CA 1
ATOM 3790 C C . GLU A 1 477 ? -17.537 16.395 -4.537 1.00 40.81 477 GLU A C 1
ATOM 3792 O O . GLU A 1 477 ? -18.145 17.310 -3.977 1.00 40.81 477 GLU A O 1
ATOM 3797 N N . SER A 1 478 ? -16.888 16.616 -5.683 1.00 31.80 478 SER A N 1
ATOM 3798 C CA . SER A 1 478 ? -17.065 17.864 -6.420 1.00 31.80 478 SER A CA 1
ATOM 3799 C C . SER A 1 478 ? -18.501 17.921 -6.956 1.00 31.80 478 SER A C 1
ATOM 3801 O O . SER A 1 478 ? -18.857 17.159 -7.856 1.00 31.80 478 SER A O 1
ATOM 3803 N N . VAL A 1 479 ? -19.320 18.826 -6.416 1.00 30.48 479 VAL A N 1
ATOM 3804 C CA . VAL A 1 479 ? -20.684 19.122 -6.881 1.00 30.48 479 VAL A CA 1
ATOM 3805 C C . VAL A 1 479 ? -20.636 19.648 -8.324 1.00 30.48 479 VAL A C 1
ATOM 3807 O O . VAL A 1 479 ? -20.576 20.854 -8.568 1.00 30.48 479 VAL A O 1
ATOM 3810 N N . GLU A 1 480 ? -20.664 18.757 -9.314 1.00 29.27 480 GLU A N 1
ATOM 3811 C CA . GLU A 1 480 ? -20.975 19.130 -10.695 1.00 29.27 480 GLU A CA 1
ATOM 3812 C C . GLU A 1 480 ? -22.502 19.268 -10.816 1.00 29.27 480 GLU A C 1
ATOM 3814 O O . GLU A 1 480 ? -23.254 18.298 -10.877 1.00 29.27 480 GLU A O 1
ATOM 3819 N N . ASN A 1 481 ? -22.955 20.524 -10.784 1.00 30.58 481 ASN A N 1
ATOM 3820 C CA . ASN A 1 481 ? -24.351 20.932 -10.905 1.00 30.58 481 ASN A CA 1
ATOM 3821 C C . ASN A 1 481 ? -25.085 20.265 -12.080 1.00 30.58 481 ASN A C 1
ATOM 3823 O O . ASN A 1 481 ? -24.683 20.361 -13.240 1.00 30.58 481 ASN A O 1
ATOM 3827 N N . SER A 1 482 ? -26.266 19.741 -11.763 1.00 32.75 482 SER A N 1
ATOM 3828 C CA . SER A 1 482 ? -27.333 19.376 -12.689 1.00 32.75 482 SER A CA 1
ATOM 3829 C C . SER A 1 482 ? -27.602 20.460 -13.745 1.00 32.75 482 SER A C 1
ATOM 3831 O O . SER A 1 482 ? -28.039 21.566 -13.409 1.00 32.75 482 SER A O 1
ATOM 3833 N N . ARG A 1 483 ? -27.452 20.124 -15.033 1.00 29.62 483 ARG A N 1
ATOM 3834 C CA . ARG A 1 483 ? -28.166 20.783 -16.141 1.00 29.62 483 ARG A CA 1
ATOM 3835 C C . ARG A 1 483 ? -28.716 19.739 -17.117 1.00 29.62 483 ARG A C 1
ATOM 3837 O O . ARG A 1 483 ? -28.050 18.765 -17.443 1.00 29.62 483 ARG A O 1
ATOM 3844 N N . ASN A 1 484 ? -29.972 19.966 -17.502 1.00 27.66 484 ASN A N 1
ATOM 3845 C CA . ASN A 1 484 ? -30.883 19.081 -18.234 1.00 27.66 484 ASN A CA 1
ATOM 3846 C C . ASN A 1 484 ? -30.365 18.554 -19.591 1.00 27.66 484 ASN A C 1
ATOM 3848 O O . ASN A 1 484 ? -29.575 19.229 -20.251 1.00 27.66 484 ASN A O 1
ATOM 3852 N N . PRO A 1 485 ? -30.895 17.404 -20.061 1.00 31.41 485 PRO A N 1
ATOM 3853 C CA . PRO A 1 485 ? -30.551 16.803 -21.343 1.00 31.41 485 PRO A CA 1
ATOM 3854 C C . PRO A 1 485 ? -31.446 17.331 -22.478 1.00 31.41 485 PRO A C 1
ATOM 3856 O O . PRO A 1 485 ? -32.612 16.955 -22.578 1.00 31.41 485 PRO A O 1
ATOM 3859 N N . SER A 1 486 ? -30.902 18.143 -23.385 1.00 28.81 486 SER A N 1
ATOM 3860 C CA . SER A 1 486 ? -31.412 18.218 -24.761 1.00 28.81 486 SER A CA 1
ATOM 3861 C C . SER A 1 486 ? -30.343 18.738 -25.721 1.00 28.81 486 SER A C 1
ATOM 3863 O O . SER A 1 486 ? -30.056 19.929 -25.735 1.00 28.81 486 SER A O 1
ATOM 3865 N N . GLU A 1 487 ? -29.756 17.819 -26.485 1.00 28.33 487 GLU A N 1
ATOM 3866 C CA . GLU A 1 487 ? -29.482 17.889 -27.932 1.00 28.33 487 GLU A CA 1
ATOM 3867 C C . GLU A 1 487 ? -28.332 16.935 -28.266 1.00 28.33 487 GLU A C 1
ATOM 3869 O O . GLU A 1 487 ? -27.193 17.097 -27.835 1.00 28.33 487 GLU A O 1
ATOM 3874 N N . ALA A 1 488 ? -28.667 15.888 -29.016 1.00 30.47 488 ALA A N 1
ATOM 3875 C CA . ALA A 1 488 ? -27.732 14.896 -29.515 1.00 30.47 488 ALA A CA 1
ATOM 3876 C C . ALA A 1 488 ? -27.306 15.248 -30.947 1.00 30.47 488 ALA A C 1
ATOM 3878 O O . ALA A 1 488 ? -28.161 15.408 -31.816 1.00 30.47 488 ALA A O 1
ATOM 3879 N N . ALA A 1 489 ? -25.994 15.276 -31.198 1.00 25.97 489 ALA A N 1
ATOM 3880 C CA . ALA A 1 489 ? -25.364 15.074 -32.508 1.00 25.97 489 ALA A CA 1
ATOM 3881 C C . ALA A 1 489 ? -23.885 14.635 -32.315 1.00 25.97 489 ALA A C 1
ATOM 3883 O O . ALA A 1 489 ? -23.334 14.845 -31.235 1.00 25.97 489 ALA A O 1
ATOM 3884 N N . PRO A 1 490 ? -23.262 13.938 -33.289 1.00 32.53 490 PRO A N 1
ATOM 3885 C CA . PRO A 1 490 ? -22.450 12.750 -33.016 1.00 32.53 490 PRO A CA 1
ATOM 3886 C C . PRO A 1 490 ? -20.946 12.988 -32.786 1.00 32.53 490 PRO A C 1
ATOM 3888 O O . PRO A 1 490 ? -20.346 13.953 -33.248 1.00 32.53 490 PRO A O 1
ATOM 3891 N N . SER A 1 491 ? -20.353 12.012 -32.094 1.00 24.78 491 SER A N 1
ATOM 3892 C CA . SER A 1 491 ? -18.936 11.860 -31.737 1.00 24.78 491 SER A CA 1
ATOM 3893 C C . SER A 1 491 ? -17.970 11.795 -32.933 1.00 24.78 491 SER A C 1
ATOM 3895 O O . SER A 1 491 ? -18.271 11.158 -33.944 1.00 24.78 491 SER A O 1
ATOM 3897 N N . PRO A 1 492 ? -16.731 12.288 -32.738 1.00 26.75 492 PRO A N 1
ATOM 3898 C CA . PRO A 1 492 ? -15.518 11.582 -33.122 1.00 26.75 492 PRO A CA 1
ATOM 3899 C C . PRO A 1 492 ? -14.772 11.025 -31.884 1.00 26.75 492 PRO A C 1
ATOM 3901 O O . PRO A 1 492 ? -14.982 11.464 -30.754 1.00 26.75 492 PRO A O 1
ATOM 3904 N N . ALA A 1 493 ? -13.943 10.007 -32.130 1.00 26.34 493 ALA A N 1
ATOM 3905 C CA . ALA A 1 493 ? -13.240 9.117 -31.193 1.00 26.34 493 ALA A CA 1
ATOM 3906 C C . ALA A 1 493 ? -12.398 9.805 -30.079 1.00 26.34 493 ALA A C 1
ATOM 3908 O O . ALA A 1 493 ? -12.000 10.960 -30.234 1.00 26.34 493 ALA A O 1
ATOM 3909 N N . PRO A 1 494 ? -12.083 9.109 -28.960 1.00 26.94 494 PRO A N 1
ATOM 3910 C CA . PRO A 1 494 ? -11.673 9.760 -27.720 1.00 26.94 494 PRO A CA 1
ATOM 3911 C C . PRO A 1 494 ? -10.190 10.154 -27.720 1.00 26.94 494 PRO A C 1
ATOM 3913 O O . PRO A 1 494 ? -9.294 9.312 -27.813 1.00 26.94 494 PRO A O 1
ATOM 3916 N N . ALA A 1 495 ? -9.941 11.450 -27.538 1.00 25.23 495 ALA A N 1
ATOM 3917 C CA . ALA A 1 495 ? -8.680 11.979 -27.037 1.00 25.23 495 ALA A CA 1
ATOM 3918 C C . ALA A 1 495 ? -8.634 11.809 -25.508 1.00 25.23 495 ALA A C 1
ATOM 3920 O O . ALA A 1 495 ? -9.623 12.047 -24.815 1.00 25.23 495 ALA A O 1
ATOM 3921 N N . LYS A 1 496 ? -7.484 11.373 -24.983 1.00 27.92 496 LYS A N 1
ATOM 3922 C CA . LYS A 1 496 ? -7.238 11.195 -23.546 1.00 27.92 496 LYS A CA 1
ATOM 3923 C C . LYS A 1 496 ? -7.340 12.550 -22.836 1.00 27.92 496 LYS A C 1
ATOM 3925 O O . LYS A 1 496 ? -6.521 13.432 -23.079 1.00 27.92 496 LYS A O 1
ATOM 3930 N N . SER A 1 497 ? -8.354 12.699 -21.985 1.00 25.89 497 SER A N 1
ATOM 3931 C CA . SER A 1 497 ? -8.586 13.895 -21.176 1.00 25.89 497 SER A CA 1
ATOM 3932 C C . SER A 1 497 ? -7.636 13.919 -19.983 1.00 25.89 497 SER A C 1
ATOM 3934 O O . SER A 1 497 ? -7.723 13.090 -19.083 1.00 25.89 497 SER A O 1
ATOM 3936 N N . THR A 1 498 ? -6.760 14.913 -19.971 1.00 29.34 498 THR A N 1
ATOM 3937 C CA . THR A 1 498 ? -6.134 15.491 -18.783 1.00 29.34 498 THR A CA 1
ATOM 3938 C C . THR A 1 498 ? -7.217 16.003 -17.823 1.00 29.34 498 THR A C 1
ATOM 3940 O O . THR A 1 498 ? -8.166 16.658 -18.258 1.00 29.34 498 THR A O 1
ATOM 3943 N N . ARG A 1 499 ? -7.090 15.729 -16.518 1.00 27.44 499 ARG A N 1
ATOM 3944 C CA . ARG A 1 499 ? -7.825 16.443 -15.461 1.00 27.44 499 ARG A CA 1
ATOM 3945 C C . ARG A 1 499 ? -6.836 17.064 -14.480 1.00 27.44 499 ARG A C 1
ATOM 3947 O O . ARG A 1 499 ? -5.880 16.435 -14.043 1.00 27.44 499 ARG A O 1
ATOM 3954 N N . ILE A 1 500 ? -7.106 18.333 -14.213 1.00 32.88 500 ILE A N 1
ATOM 3955 C CA . ILE A 1 500 ? -6.538 19.194 -13.184 1.00 32.88 500 ILE A CA 1
ATOM 3956 C C . ILE A 1 500 ? -7.156 18.762 -11.847 1.00 32.88 500 ILE A C 1
ATOM 3958 O O . ILE A 1 500 ? -8.377 18.645 -11.766 1.00 32.88 500 ILE A O 1
ATOM 3962 N N . SER A 1 501 ? -6.338 18.558 -10.815 1.00 27.36 501 SER A N 1
ATOM 3963 C CA . SER A 1 501 ? -6.773 18.353 -9.428 1.00 27.36 501 SER A CA 1
ATOM 3964 C C . SER A 1 501 ? -6.143 19.418 -8.530 1.00 27.36 501 SER A C 1
ATOM 3966 O O . SER A 1 501 ? -4.921 19.554 -8.465 1.00 27.36 501 SER A O 1
ATOM 3968 N N . THR A 1 502 ? -6.980 20.193 -7.846 1.00 24.30 502 THR A N 1
ATOM 3969 C CA . THR A 1 502 ? -6.594 20.999 -6.680 1.00 24.30 502 THR A CA 1
ATOM 3970 C C . THR A 1 502 ? -6.615 20.127 -5.412 1.00 24.30 502 THR A C 1
ATOM 3972 O O . THR A 1 502 ? -7.487 19.265 -5.334 1.00 24.30 502 THR A O 1
ATOM 3975 N N . PRO A 1 503 ? -5.704 20.321 -4.433 1.00 28.58 503 PRO A N 1
ATOM 3976 C CA . PRO A 1 503 ? -5.490 19.381 -3.326 1.00 28.58 503 PRO A CA 1
ATOM 3977 C C . PRO A 1 503 ? -6.164 19.799 -2.001 1.00 28.58 503 PRO A C 1
ATOM 3979 O O . PRO A 1 503 ? -6.251 20.990 -1.705 1.00 28.58 503 PRO A O 1
ATOM 3982 N N . ILE A 1 504 ? -6.554 18.811 -1.183 1.00 25.20 504 ILE A N 1
ATOM 3983 C CA . ILE A 1 504 ? -6.816 18.898 0.273 1.00 25.20 504 ILE A CA 1
ATOM 3984 C C . ILE A 1 504 ? -6.036 17.727 0.936 1.00 25.20 504 ILE A C 1
ATOM 3986 O O . ILE A 1 504 ? -5.862 16.695 0.287 1.00 25.20 504 ILE A O 1
ATOM 3990 N N . PRO A 1 505 ? -5.432 17.901 2.132 1.00 29.25 505 PRO A N 1
ATOM 3991 C CA . PRO A 1 505 ? -4.062 17.455 2.403 1.00 29.25 505 PRO A CA 1
ATOM 3992 C C . PRO A 1 505 ? -3.930 16.064 3.051 1.00 29.25 505 PRO A C 1
ATOM 3994 O O . PRO A 1 505 ? -4.527 15.782 4.087 1.00 29.25 505 PRO A O 1
ATOM 3997 N N . MET A 1 506 ? -3.039 15.240 2.488 1.00 26.77 506 MET A N 1
ATOM 3998 C CA . MET A 1 506 ? -2.318 14.177 3.201 1.00 26.77 506 MET A CA 1
ATOM 3999 C C . MET A 1 506 ? -1.285 14.818 4.138 1.00 26.77 506 MET A C 1
ATOM 4001 O O . MET A 1 506 ? -0.800 15.919 3.860 1.00 26.77 506 MET A O 1
ATOM 4005 N N . THR A 1 507 ? -0.858 14.123 5.194 1.00 33.22 507 THR A N 1
ATOM 4006 C CA . THR A 1 507 ? 0.496 14.342 5.726 1.00 33.22 507 THR A CA 1
ATOM 4007 C C . THR A 1 507 ? 1.465 14.134 4.565 1.00 33.22 507 THR A C 1
ATOM 4009 O O . THR A 1 507 ? 1.664 13.012 4.103 1.00 33.22 507 THR A O 1
ATOM 4012 N N . ALA A 1 508 ? 1.927 15.251 4.006 1.00 32.66 508 ALA A N 1
ATOM 4013 C CA . ALA A 1 508 ? 2.645 15.316 2.746 1.00 32.66 508 ALA A CA 1
ATOM 4014 C C . ALA A 1 508 ? 3.909 14.438 2.788 1.00 32.66 508 ALA A C 1
ATOM 4016 O O . ALA A 1 508 ? 4.511 14.309 3.861 1.00 32.66 508 ALA A O 1
ATOM 4017 N N . PRO A 1 509 ? 4.376 13.902 1.639 1.00 42.25 509 PRO A N 1
ATOM 4018 C CA . PRO A 1 509 ? 5.786 13.545 1.507 1.00 42.25 509 PRO A CA 1
ATOM 4019 C C . PRO A 1 509 ? 6.589 14.708 2.077 1.00 42.25 509 PRO A C 1
ATOM 4021 O O . PRO A 1 509 ? 6.256 15.855 1.770 1.00 42.25 509 PRO A O 1
ATOM 4024 N N . SER A 1 510 ? 7.572 14.446 2.939 1.00 53.91 510 SER A N 1
ATOM 4025 C CA . SER A 1 510 ? 8.343 15.522 3.553 1.00 53.91 510 SER A CA 1
ATOM 4026 C C . SER A 1 510 ? 8.994 16.341 2.430 1.00 53.91 510 SER A C 1
ATOM 4028 O O . SER A 1 510 ? 9.953 15.924 1.780 1.00 53.91 510 SER A O 1
ATOM 4030 N N . LEU A 1 511 ? 8.376 17.481 2.110 1.00 67.12 511 LEU A N 1
ATOM 4031 C CA . LEU A 1 511 ? 8.747 18.294 0.960 1.00 67.12 511 LEU A CA 1
ATOM 4032 C C . LEU A 1 511 ? 10.191 18.721 1.164 1.00 67.12 511 LEU A C 1
ATOM 4034 O O . LEU A 1 511 ? 10.528 19.240 2.226 1.00 67.12 511 LEU A O 1
ATOM 4038 N N . PHE A 1 512 ? 11.047 18.436 0.183 1.00 79.06 512 PHE A N 1
ATOM 4039 C CA . PHE A 1 512 ? 12.481 18.718 0.282 1.00 79.06 512 PHE A CA 1
ATOM 4040 C C . PHE A 1 512 ? 13.100 18.211 1.600 1.00 79.06 512 PHE A C 1
ATOM 4042 O O . PHE A 1 512 ? 13.778 18.960 2.301 1.00 79.06 512 PHE A O 1
ATOM 4049 N N . ASN A 1 513 ? 12.835 16.946 1.947 1.00 75.00 513 ASN A N 1
ATOM 4050 C CA . ASN A 1 513 ? 13.330 16.283 3.161 1.00 75.00 513 ASN A CA 1
ATOM 4051 C C . ASN A 1 513 ? 12.800 16.895 4.473 1.00 75.00 513 ASN A C 1
ATOM 4053 O O . ASN A 1 513 ? 13.441 16.799 5.516 1.00 75.00 513 ASN A O 1
ATOM 4057 N N . GLY A 1 514 ? 11.612 17.509 4.430 1.00 77.94 514 GLY A N 1
ATOM 4058 C CA . GLY A 1 514 ? 10.924 18.077 5.596 1.00 77.94 514 GLY A CA 1
ATOM 4059 C C . GLY A 1 514 ? 11.191 19.561 5.828 1.00 77.94 514 GLY A C 1
ATOM 4060 O O . GLY A 1 514 ? 10.629 20.133 6.760 1.00 77.94 514 GLY A O 1
ATOM 4061 N N . CYS A 1 515 ? 11.996 20.199 4.976 1.00 80.00 515 CYS A N 1
ATOM 4062 C CA . CYS A 1 515 ? 12.272 21.626 5.054 1.00 80.00 515 CYS A CA 1
ATOM 4063 C C . CYS A 1 515 ? 11.088 22.456 4.535 1.00 80.00 515 CYS A C 1
ATOM 4065 O O . CYS A 1 515 ? 10.643 22.311 3.395 1.00 80.00 515 CYS A O 1
ATOM 4067 N N . ARG A 1 516 ? 10.620 23.412 5.342 1.00 84.88 516 ARG A N 1
ATOM 4068 C CA . ARG A 1 516 ? 9.549 24.352 4.963 1.00 84.88 516 ARG A CA 1
ATOM 4069 C C . ARG A 1 516 ? 10.073 25.606 4.274 1.00 84.88 516 ARG A C 1
ATOM 4071 O O . ARG A 1 516 ? 9.283 26.386 3.735 1.00 84.88 516 ARG A O 1
ATOM 4078 N N . ARG A 1 517 ? 11.391 25.816 4.274 1.00 92.06 517 ARG A N 1
ATOM 4079 C CA . ARG A 1 517 ? 12.057 26.963 3.648 1.00 92.06 517 ARG A CA 1
ATOM 4080 C C . ARG A 1 517 ? 13.028 26.483 2.578 1.00 92.06 517 ARG A C 1
ATOM 4082 O O . ARG A 1 517 ? 13.809 25.565 2.812 1.00 92.06 517 ARG A O 1
ATOM 4089 N N . VAL A 1 518 ? 13.024 27.134 1.417 1.00 94.62 518 VAL A N 1
ATOM 4090 C CA . VAL A 1 518 ? 13.891 26.760 0.292 1.00 94.62 518 VAL A CA 1
ATOM 4091 C C . VAL A 1 518 ? 14.626 27.948 -0.309 1.00 94.62 518 VAL A C 1
ATOM 4093 O O . VAL A 1 518 ? 14.098 29.059 -0.390 1.00 94.62 518 VAL A O 1
ATOM 4096 N N . VAL A 1 519 ? 15.837 27.685 -0.792 1.00 96.94 519 VAL A N 1
ATOM 4097 C CA . VAL A 1 519 ? 16.563 28.556 -1.720 1.00 96.94 519 VAL A CA 1
ATOM 4098 C C . VAL A 1 519 ? 16.600 27.888 -3.086 1.00 96.94 519 VAL A C 1
ATOM 4100 O O . VAL A 1 519 ? 17.014 26.736 -3.196 1.00 96.94 519 VAL A O 1
ATOM 4103 N N . LEU A 1 520 ? 16.188 28.608 -4.127 1.00 98.38 520 LEU A N 1
ATOM 4104 C CA . LEU A 1 520 ? 16.221 28.118 -5.505 1.00 98.38 520 LEU A CA 1
ATOM 4105 C C . LEU A 1 520 ? 17.548 28.500 -6.159 1.00 98.38 520 LEU A C 1
ATOM 4107 O O . LEU A 1 520 ? 17.909 29.675 -6.168 1.00 98.38 520 LEU A O 1
ATOM 4111 N N . ILE A 1 521 ? 18.254 27.541 -6.755 1.00 98.31 521 ILE A N 1
ATOM 4112 C CA . ILE A 1 521 ? 19.494 27.805 -7.498 1.00 98.31 521 ILE A CA 1
ATOM 4113 C C . ILE A 1 521 ? 19.347 27.309 -8.932 1.00 98.31 521 ILE A C 1
ATOM 4115 O O . ILE A 1 521 ? 19.114 26.124 -9.156 1.00 98.31 521 ILE A O 1
ATOM 4119 N N . ALA A 1 522 ? 19.538 28.201 -9.905 1.00 97.81 522 ALA A N 1
ATOM 4120 C CA . ALA A 1 522 ? 19.606 27.847 -11.320 1.00 97.81 522 ALA A CA 1
ATOM 4121 C C . ALA A 1 522 ? 21.029 28.061 -11.844 1.00 97.81 522 ALA A C 1
ATOM 4123 O O . ALA A 1 522 ? 21.523 29.190 -11.886 1.00 97.81 522 ALA A O 1
ATOM 4124 N N . CYS A 1 523 ? 21.671 26.973 -12.265 1.00 95.06 523 CYS A N 1
ATOM 4125 C CA . CYS A 1 523 ? 22.982 27.001 -12.916 1.00 95.06 523 CYS A CA 1
ATOM 4126 C C . CYS A 1 523 ? 22.785 27.104 -14.431 1.00 95.06 523 CYS A C 1
ATOM 4128 O O . CYS A 1 523 ? 21.900 26.450 -14.992 1.00 95.06 523 CYS A O 1
ATOM 4130 N N . GLY A 1 524 ? 23.603 27.890 -15.127 1.00 91.94 524 GLY A N 1
ATOM 4131 C CA . GLY A 1 524 ? 23.472 27.967 -16.578 1.00 91.94 524 GLY A CA 1
ATOM 4132 C C . GLY A 1 524 ? 24.366 28.978 -17.268 1.00 91.94 524 GLY A C 1
ATOM 4133 O O . GLY A 1 524 ? 25.034 29.808 -16.662 1.00 91.94 524 GLY A O 1
ATOM 4134 N N . SER A 1 525 ? 24.364 28.925 -18.602 1.00 92.12 525 SER A N 1
ATOM 4135 C CA . SER A 1 525 ? 25.188 29.853 -19.380 1.00 92.12 525 SER A CA 1
ATOM 4136 C C . SER A 1 525 ? 24.706 31.305 -19.298 1.00 92.12 525 SER A C 1
ATOM 4138 O O . SER A 1 525 ? 25.544 32.179 -19.434 1.00 92.12 525 SER A O 1
ATOM 4140 N N . PHE A 1 526 ? 23.398 31.563 -19.129 1.00 95.00 526 PHE A N 1
ATOM 4141 C CA . PHE A 1 526 ? 22.779 32.905 -19.110 1.00 95.00 526 PHE A CA 1
ATOM 4142 C C . PHE A 1 526 ? 23.397 33.895 -20.115 1.00 95.00 526 PHE A C 1
ATOM 4144 O O . PHE A 1 526 ? 23.879 34.968 -19.768 1.00 95.00 526 PHE A O 1
ATOM 4151 N N . ASN A 1 527 ? 23.412 33.512 -21.393 1.00 94.88 527 ASN A N 1
ATOM 4152 C CA . ASN A 1 527 ? 24.216 34.176 -22.419 1.00 94.88 527 ASN A CA 1
ATOM 4153 C C . ASN A 1 527 ? 23.357 34.740 -23.568 1.00 94.88 527 ASN A C 1
ATOM 4155 O O . ASN A 1 527 ? 23.343 34.139 -24.642 1.00 94.88 527 ASN A O 1
ATOM 4159 N N . PRO A 1 528 ? 22.592 35.830 -23.398 1.00 96.44 528 PRO A N 1
ATOM 4160 C CA . PRO A 1 528 ? 22.348 36.582 -22.161 1.00 96.44 528 PRO A CA 1
ATOM 4161 C C . PRO A 1 528 ? 21.197 35.976 -21.322 1.00 96.44 528 PRO A C 1
ATOM 4163 O O . PRO A 1 528 ? 20.480 35.100 -21.827 1.00 96.44 528 PRO A O 1
ATOM 4166 N N . PRO A 1 529 ? 20.974 36.414 -20.066 1.00 96.81 529 PRO A N 1
ATOM 4167 C CA . PRO A 1 529 ? 19.733 36.120 -19.350 1.00 96.81 529 PRO A CA 1
ATOM 4168 C C . PRO A 1 529 ? 18.521 36.669 -20.120 1.00 96.81 529 PRO A C 1
ATOM 4170 O O . PRO A 1 529 ? 18.624 37.640 -20.874 1.00 96.81 529 PRO A O 1
ATOM 4173 N N . THR A 1 530 ? 17.366 36.030 -19.941 1.00 95.31 530 THR A N 1
ATOM 4174 C CA . THR A 1 530 ? 16.100 36.374 -20.617 1.00 95.31 530 THR A CA 1
ATOM 4175 C C . THR A 1 530 ? 14.988 36.554 -19.595 1.00 95.31 530 THR A C 1
ATOM 4177 O O . THR A 1 530 ? 15.109 36.076 -18.465 1.00 95.31 530 THR A O 1
ATOM 4180 N N . VAL A 1 531 ? 13.875 37.171 -20.000 1.00 93.31 531 VAL A N 1
ATOM 4181 C CA . VAL A 1 531 ? 12.665 37.259 -19.163 1.00 93.31 531 VAL A CA 1
ATOM 4182 C C . VAL A 1 531 ? 12.170 35.870 -18.752 1.00 93.31 531 VAL A C 1
ATOM 4184 O O . VAL A 1 531 ? 11.735 35.706 -17.618 1.00 93.31 531 VAL A O 1
ATOM 4187 N N . MET A 1 532 ? 12.322 34.848 -19.603 1.00 90.62 532 MET A N 1
ATOM 4188 C CA . MET A 1 532 ? 11.944 33.469 -19.268 1.00 90.62 532 MET A CA 1
ATOM 4189 C C . MET A 1 532 ? 12.727 32.914 -18.069 1.00 90.62 532 MET A C 1
ATOM 4191 O O . MET A 1 532 ? 12.155 32.199 -17.254 1.00 90.62 532 MET A O 1
ATOM 4195 N N . HIS A 1 533 ? 14.010 33.264 -17.914 1.00 94.19 533 HIS A N 1
ATOM 4196 C CA . HIS A 1 533 ? 14.776 32.853 -16.733 1.00 94.19 533 HIS A CA 1
ATOM 4197 C C . HIS A 1 533 ? 14.185 33.465 -15.458 1.00 94.19 533 HIS A C 1
ATOM 4199 O O . HIS A 1 533 ? 14.059 32.769 -14.462 1.00 94.19 533 HIS A O 1
ATOM 4205 N N . MET A 1 534 ? 13.757 34.730 -15.500 1.00 94.44 534 MET A N 1
ATOM 4206 C CA . MET A 1 534 ? 13.133 35.392 -14.347 1.00 94.44 534 MET A CA 1
ATOM 4207 C C . MET A 1 534 ? 11.724 34.848 -14.083 1.00 94.44 534 MET A C 1
ATOM 4209 O O . MET A 1 534 ? 11.381 34.552 -12.942 1.00 94.44 534 MET A O 1
ATOM 4213 N N . ARG A 1 535 ? 10.930 34.628 -15.142 1.00 92.94 535 ARG A N 1
ATOM 4214 C CA . ARG A 1 535 ? 9.618 33.970 -15.057 1.00 92.94 535 ARG A CA 1
ATOM 4215 C C . ARG A 1 535 ? 9.718 32.580 -14.442 1.00 92.94 535 ARG A C 1
ATOM 4217 O O . ARG A 1 535 ? 8.879 32.240 -13.623 1.00 92.94 535 ARG A O 1
ATOM 4224 N N . MET A 1 536 ? 10.749 31.809 -14.786 1.00 94.50 536 MET A N 1
ATOM 4225 C CA . MET A 1 536 ? 10.985 30.479 -14.221 1.00 94.50 536 MET A CA 1
ATOM 4226 C C . MET A 1 536 ? 11.114 30.520 -12.693 1.00 94.50 536 MET A C 1
ATOM 4228 O O . MET A 1 536 ? 10.511 29.690 -12.012 1.00 94.50 536 MET A O 1
ATOM 4232 N N . PHE A 1 537 ? 11.842 31.500 -12.151 1.00 97.38 537 PHE A N 1
ATOM 4233 C CA . PHE A 1 537 ? 11.936 31.718 -10.705 1.00 97.38 537 PHE A CA 1
ATOM 4234 C C . PHE A 1 537 ? 10.597 32.153 -10.104 1.00 97.38 537 PHE A C 1
ATOM 4236 O O . PHE A 1 537 ? 10.152 31.553 -9.131 1.00 97.38 537 PHE A O 1
ATOM 4243 N N . GLU A 1 538 ? 9.929 33.141 -10.700 1.00 95.75 538 GLU A N 1
ATOM 4244 C CA . GLU A 1 538 ? 8.648 33.658 -10.201 1.00 95.75 538 GLU A CA 1
ATOM 4245 C C . GLU A 1 538 ? 7.539 32.594 -10.203 1.00 95.75 538 GLU A C 1
ATOM 4247 O O . GLU A 1 538 ? 6.935 32.339 -9.168 1.00 95.75 538 GLU A O 1
ATOM 4252 N N . CYS A 1 539 ? 7.329 31.892 -11.322 1.00 94.62 539 CYS A N 1
ATOM 4253 C CA . CYS A 1 539 ? 6.379 30.777 -11.417 1.00 94.62 539 CYS A CA 1
ATOM 4254 C C . CYS A 1 539 ? 6.677 29.681 -10.396 1.00 94.62 539 CYS A C 1
ATOM 4256 O O . CYS A 1 539 ? 5.760 29.100 -9.820 1.00 94.62 539 CYS A O 1
ATOM 4258 N N . THR A 1 540 ? 7.960 29.373 -10.193 1.00 96.38 540 THR A N 1
ATOM 4259 C CA . THR A 1 540 ? 8.351 28.350 -9.227 1.00 96.38 540 THR A CA 1
ATOM 4260 C C . THR A 1 540 ? 8.067 28.806 -7.805 1.00 96.38 540 THR A C 1
ATOM 4262 O O . THR A 1 540 ? 7.506 28.040 -7.028 1.00 96.38 540 THR A O 1
ATOM 4265 N N . ARG A 1 541 ? 8.381 30.058 -7.469 1.00 96.62 541 ARG A N 1
ATOM 4266 C CA . ARG A 1 541 ? 8.052 30.637 -6.167 1.00 96.62 541 ARG A CA 1
ATOM 4267 C C . ARG A 1 541 ? 6.549 30.640 -5.908 1.00 96.62 541 ARG A C 1
ATOM 4269 O O . ARG A 1 541 ? 6.131 30.206 -4.838 1.00 96.62 541 ARG A O 1
ATOM 4276 N N . ASP A 1 542 ? 5.749 31.060 -6.885 1.00 93.62 542 ASP A N 1
ATOM 4277 C CA . ASP A 1 542 ? 4.289 31.039 -6.787 1.00 93.62 542 ASP A CA 1
ATOM 4278 C C . ASP A 1 542 ? 3.771 29.620 -6.546 1.00 93.62 542 ASP A C 1
ATOM 4280 O O . ASP A 1 542 ? 2.984 29.400 -5.628 1.00 93.62 542 ASP A O 1
ATOM 4284 N N . TYR A 1 543 ? 4.255 28.639 -7.312 1.00 92.56 543 TYR A N 1
ATOM 4285 C CA . TYR A 1 543 ? 3.877 27.238 -7.138 1.00 92.56 543 TYR A CA 1
ATOM 4286 C C . TYR A 1 543 ? 4.244 26.710 -5.744 1.00 92.56 543 TYR A C 1
ATOM 4288 O O . TYR A 1 543 ? 3.375 26.202 -5.039 1.00 92.56 543 TYR A O 1
ATOM 4296 N N . LEU A 1 544 ? 5.499 26.864 -5.312 1.00 89.69 544 LEU A N 1
ATOM 4297 C CA . LEU A 1 544 ? 5.959 26.329 -4.027 1.00 89.69 544 LEU A CA 1
ATOM 4298 C C . LEU A 1 544 ? 5.222 26.973 -2.844 1.00 89.69 544 LEU A C 1
ATOM 4300 O O . LEU A 1 544 ? 4.773 26.265 -1.944 1.00 89.69 544 LEU A O 1
ATOM 4304 N N . GLN A 1 545 ? 5.015 28.290 -2.873 1.00 90.56 545 GLN A N 1
ATOM 4305 C CA . GLN A 1 545 ? 4.337 28.997 -1.784 1.00 90.56 545 GLN A CA 1
ATOM 4306 C C . GLN A 1 545 ? 2.828 28.742 -1.776 1.00 90.56 545 GLN A C 1
ATOM 4308 O O . GLN A 1 545 ? 2.260 28.474 -0.721 1.00 90.56 545 GLN A O 1
ATOM 4313 N N . GLN A 1 546 ? 2.161 28.814 -2.933 1.00 84.44 546 GLN A N 1
ATOM 4314 C CA . GLN A 1 546 ? 0.697 28.747 -3.000 1.00 84.44 546 GLN A CA 1
ATOM 4315 C C . GLN A 1 546 ? 0.159 27.316 -3.033 1.00 84.44 546 GLN A C 1
ATOM 4317 O O . GLN A 1 546 ? -0.960 27.083 -2.580 1.00 84.44 546 GLN A O 1
ATOM 4322 N N . LYS A 1 547 ? 0.899 26.365 -3.619 1.00 80.38 547 LYS A N 1
ATOM 4323 C CA . LYS A 1 547 ? 0.443 24.974 -3.775 1.00 80.38 547 LYS A CA 1
ATOM 4324 C C . LYS A 1 547 ? 1.028 24.033 -2.740 1.00 80.38 547 LYS A C 1
ATOM 4326 O O . LYS A 1 547 ? 0.344 23.085 -2.373 1.00 80.38 547 LYS A O 1
ATOM 4331 N N . LEU A 1 548 ? 2.253 24.286 -2.282 1.00 81.38 548 LEU A N 1
ATOM 4332 C CA . LEU A 1 548 ? 2.956 23.382 -1.371 1.00 81.38 548 LEU A CA 1
ATOM 4333 C C . LEU A 1 548 ? 3.183 23.960 0.032 1.00 81.38 548 LEU A C 1
ATOM 4335 O O . LEU A 1 548 ? 3.676 23.250 0.900 1.00 81.38 548 LEU A O 1
ATOM 4339 N N . GLY A 1 549 ? 2.845 25.231 0.276 1.00 83.69 549 GLY A N 1
ATOM 4340 C CA . GLY A 1 549 ? 3.069 25.876 1.575 1.00 83.69 549 GLY A CA 1
ATOM 4341 C C . GLY A 1 549 ? 4.550 26.047 1.942 1.00 83.69 549 GLY A C 1
ATOM 4342 O O . GLY A 1 549 ? 4.872 26.243 3.112 1.00 83.69 549 GLY A O 1
ATOM 4343 N N . VAL A 1 550 ? 5.454 25.973 0.959 1.00 87.38 550 VAL A N 1
ATOM 4344 C CA . VAL A 1 550 ? 6.907 26.091 1.141 1.00 87.38 550 VAL A CA 1
ATOM 4345 C C . VAL A 1 550 ? 7.346 27.529 0.885 1.00 87.38 550 VAL A C 1
ATOM 4347 O O . VAL A 1 550 ? 7.058 28.101 -0.165 1.00 87.38 550 VAL A O 1
ATOM 4350 N N . THR A 1 551 ? 8.091 28.116 1.821 1.00 92.75 551 THR A N 1
ATOM 4351 C CA . THR A 1 551 ? 8.575 29.500 1.718 1.00 92.75 551 THR A CA 1
ATOM 4352 C C . THR A 1 551 ? 9.862 29.567 0.903 1.00 92.75 551 THR A C 1
ATOM 4354 O O . THR A 1 551 ? 10.880 29.004 1.304 1.00 92.75 551 THR A O 1
ATOM 4357 N N . VAL A 1 552 ? 9.863 30.310 -0.207 1.00 96.00 552 VAL A N 1
ATOM 4358 C CA . VAL A 1 552 ? 11.092 30.572 -0.970 1.00 96.00 552 VAL A CA 1
ATOM 4359 C C . VAL A 1 552 ? 11.771 31.817 -0.412 1.00 96.00 552 VAL A C 1
ATOM 4361 O O . VAL A 1 552 ? 11.251 32.922 -0.544 1.00 96.00 552 VAL A O 1
ATOM 4364 N N . VAL A 1 553 ? 12.933 31.648 0.220 1.00 95.12 553 VAL A N 1
ATOM 4365 C CA . VAL A 1 553 ? 13.624 32.751 0.916 1.00 95.12 553 VAL A CA 1
ATOM 4366 C C . VAL A 1 553 ? 14.625 33.492 0.033 1.00 95.12 553 VAL A C 1
ATOM 4368 O O . VAL A 1 553 ? 14.962 34.638 0.321 1.00 95.12 553 VAL A O 1
ATOM 4371 N N . GLU A 1 554 ? 15.126 32.842 -1.020 1.00 97.19 554 GLU A N 1
ATOM 4372 C CA . GLU A 1 554 ? 16.080 33.424 -1.964 1.00 97.19 554 GLU A CA 1
ATOM 4373 C C . GLU A 1 554 ? 16.083 32.643 -3.287 1.00 97.19 554 GLU A C 1
ATOM 4375 O O . GLU A 1 554 ? 15.855 31.431 -3.316 1.00 97.19 554 GLU A O 1
ATOM 4380 N N . GLY A 1 555 ? 16.360 33.339 -4.387 1.00 98.06 555 GLY A N 1
ATOM 4381 C CA . GLY A 1 555 ? 16.676 32.756 -5.685 1.00 98.06 555 GLY A CA 1
ATOM 4382 C C . GLY A 1 555 ? 18.070 33.186 -6.138 1.00 98.06 555 GLY A C 1
ATOM 4383 O O . GLY A 1 555 ? 18.434 34.357 -6.014 1.00 98.06 555 GLY A O 1
ATOM 4384 N N . ILE A 1 556 ? 18.853 32.257 -6.686 1.00 98.44 556 ILE A N 1
ATOM 4385 C CA . ILE A 1 556 ? 20.223 32.509 -7.141 1.00 98.44 556 ILE A CA 1
ATOM 4386 C C . ILE A 1 556 ? 20.382 32.067 -8.594 1.00 98.44 556 ILE A C 1
ATOM 4388 O O . ILE A 1 556 ? 20.256 30.885 -8.922 1.00 98.44 556 ILE A O 1
ATOM 4392 N N . LEU A 1 557 ? 20.726 33.017 -9.463 1.00 98.38 557 LEU A N 1
ATOM 4393 C CA . LEU A 1 557 ? 21.294 32.723 -10.774 1.00 98.38 557 LEU A CA 1
ATOM 4394 C C . LEU A 1 557 ? 22.797 32.501 -10.602 1.00 98.38 557 LEU A C 1
ATOM 4396 O O . LEU A 1 557 ? 23.499 33.409 -10.153 1.00 98.38 557 LEU A O 1
ATOM 4400 N N . SER A 1 558 ? 23.280 31.316 -10.977 1.00 97.44 558 SER A N 1
ATOM 4401 C CA . SER A 1 558 ? 24.699 30.948 -10.935 1.00 97.44 558 SER A CA 1
ATOM 4402 C C . SER A 1 558 ? 25.230 30.778 -12.366 1.00 97.44 558 SER A C 1
ATOM 4404 O O . SER A 1 558 ? 24.942 29.778 -13.031 1.00 97.44 558 SER A O 1
ATOM 4406 N N . PRO A 1 559 ? 25.896 31.801 -12.936 1.00 96.12 559 PRO A N 1
ATOM 4407 C CA . PRO A 1 559 ? 26.470 31.702 -14.269 1.00 96.12 559 PRO A CA 1
ATOM 4408 C C . PRO A 1 559 ? 27.663 30.750 -14.297 1.00 96.12 559 PRO A C 1
ATOM 4410 O O . PRO A 1 559 ? 28.531 30.797 -13.432 1.00 96.12 559 PRO A O 1
ATOM 4413 N N . THR A 1 560 ? 27.747 29.931 -15.341 1.00 92.69 560 THR A N 1
ATOM 4414 C CA . THR A 1 560 ? 28.857 28.981 -15.514 1.00 92.69 560 THR A CA 1
ATOM 4415 C C . THR A 1 560 ? 30.186 29.688 -15.811 1.00 92.69 560 THR A C 1
ATOM 4417 O O . THR A 1 560 ? 30.197 30.744 -16.447 1.00 92.69 560 THR A O 1
ATOM 4420 N N . ALA A 1 561 ? 31.323 29.075 -15.467 1.00 90.00 561 ALA A N 1
ATOM 4421 C CA . ALA A 1 561 ? 32.659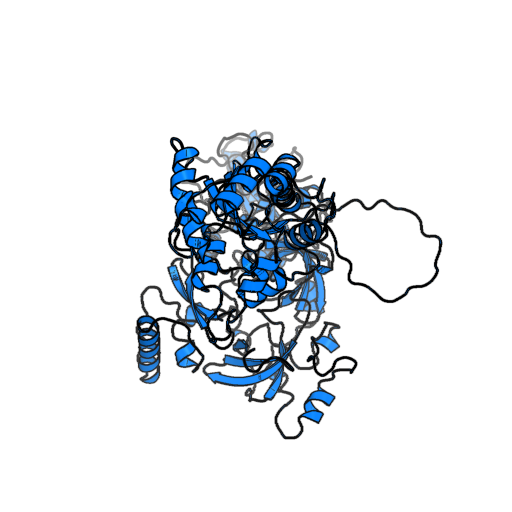 29.541 -15.871 1.00 90.00 561 ALA A CA 1
ATOM 4422 C C . ALA A 1 561 ? 32.889 29.493 -17.402 1.00 90.00 561 ALA A C 1
ATOM 4424 O O . ALA A 1 561 ? 32.135 28.863 -18.150 1.00 90.00 561 ALA A O 1
ATOM 4425 N N . ASP A 1 562 ? 33.930 30.176 -17.895 1.00 87.12 562 ASP A N 1
ATOM 4426 C CA . ASP A 1 562 ? 34.217 30.303 -19.342 1.00 87.12 562 ASP A CA 1
ATOM 4427 C C . ASP A 1 562 ? 34.714 29.011 -19.997 1.00 87.12 562 ASP A C 1
ATOM 4429 O O . ASP A 1 562 ? 34.491 28.754 -21.182 1.00 87.12 562 ASP A O 1
ATOM 4433 N N . ASN A 1 563 ? 35.302 28.128 -19.199 1.00 80.56 563 ASN A N 1
ATOM 4434 C CA . ASN A 1 563 ? 35.676 26.771 -19.596 1.00 80.56 563 ASN A CA 1
ATOM 4435 C C . ASN A 1 563 ? 34.471 25.848 -19.893 1.00 80.56 563 ASN A C 1
ATOM 4437 O O . ASN A 1 563 ? 34.682 24.707 -20.303 1.00 80.56 563 ASN A O 1
ATOM 4441 N N . TYR A 1 564 ? 33.231 26.340 -19.766 1.00 72.19 564 TYR A N 1
ATOM 4442 C CA . TYR A 1 564 ? 32.020 25.665 -20.239 1.00 72.19 564 TYR A CA 1
ATOM 4443 C C . TYR A 1 564 ? 32.024 25.431 -21.765 1.00 72.19 564 TYR A C 1
ATOM 4445 O O . TYR A 1 564 ? 31.283 24.584 -22.256 1.00 72.19 564 TYR A O 1
ATOM 4453 N N . LYS A 1 565 ? 32.877 26.144 -22.526 1.00 69.75 565 LYS A N 1
ATOM 4454 C CA . LYS A 1 565 ? 33.197 25.872 -23.949 1.00 69.75 565 LYS A CA 1
ATOM 4455 C C . LYS A 1 565 ? 31.985 25.816 -24.899 1.00 69.75 565 LYS A C 1
ATOM 4457 O O . LYS A 1 565 ? 32.051 25.212 -25.968 1.00 69.75 565 LYS A O 1
ATOM 4462 N N . LYS A 1 566 ? 30.879 26.477 -24.549 1.00 77.00 566 LYS A N 1
ATOM 4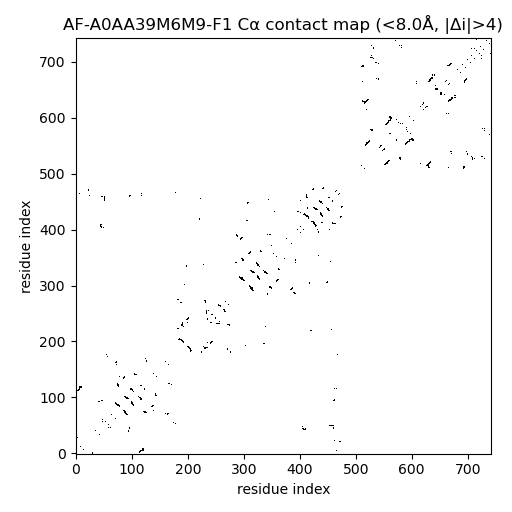463 C CA . LYS A 1 566 ? 29.719 26.641 -25.437 1.00 77.00 566 LYS A CA 1
ATOM 4464 C C . LYS A 1 566 ? 30.058 27.614 -26.582 1.00 77.00 566 LYS A C 1
ATOM 4466 O O . LYS A 1 566 ? 30.692 28.634 -26.316 1.00 77.00 566 LYS A O 1
ATOM 4471 N N . PRO A 1 567 ? 29.611 27.365 -27.827 1.00 74.69 567 PRO A N 1
ATOM 4472 C CA . PRO A 1 567 ? 29.769 28.329 -28.914 1.00 74.69 567 PRO A CA 1
ATOM 4473 C C . PRO A 1 567 ? 29.122 29.679 -28.576 1.00 74.69 567 PRO A C 1
ATOM 4475 O O . PRO A 1 567 ? 28.041 29.724 -27.978 1.00 74.69 567 PRO A O 1
ATOM 4478 N N . ASP A 1 568 ? 29.770 30.769 -28.988 1.00 82.88 568 ASP A N 1
ATOM 4479 C CA . ASP A 1 568 ? 29.307 32.153 -28.801 1.00 82.88 568 ASP A CA 1
ATOM 4480 C C . ASP A 1 568 ? 29.136 32.602 -27.338 1.00 82.88 568 ASP A C 1
ATOM 4482 O O . ASP A 1 568 ? 28.308 33.471 -27.041 1.00 82.88 568 ASP A O 1
ATOM 4486 N N . LEU A 1 569 ? 29.861 31.986 -26.403 1.00 88.38 569 LEU A N 1
ATOM 4487 C CA . LEU A 1 569 ? 29.803 32.326 -24.982 1.00 88.38 569 LEU A CA 1
ATOM 4488 C C . LEU A 1 569 ? 30.504 33.668 -24.714 1.00 88.38 569 LEU A C 1
ATOM 4490 O O . LEU A 1 569 ? 31.699 33.798 -24.967 1.00 88.38 569 LEU A O 1
ATOM 4494 N N . ALA A 1 570 ? 29.773 34.663 -24.200 1.00 92.31 570 ALA A N 1
ATOM 4495 C CA . ALA A 1 570 ? 30.381 35.886 -23.675 1.00 92.31 570 ALA A CA 1
ATOM 4496 C C . ALA A 1 570 ? 31.197 35.574 -22.409 1.00 92.31 570 ALA A C 1
ATOM 4498 O O . ALA A 1 570 ? 30.971 34.544 -21.765 1.00 92.31 570 ALA A O 1
ATOM 4499 N N . LYS A 1 571 ? 32.124 36.462 -22.029 1.00 93.94 571 LYS A N 1
ATOM 4500 C CA . LYS A 1 571 ? 32.976 36.246 -20.851 1.00 93.94 571 LYS A CA 1
ATOM 4501 C C . LYS A 1 571 ? 32.137 36.070 -19.589 1.00 93.94 571 LYS A C 1
ATOM 4503 O O . LYS A 1 571 ? 31.089 36.698 -19.437 1.00 93.94 571 LYS A O 1
ATOM 4508 N N . ALA A 1 572 ? 32.627 35.264 -18.659 1.00 93.44 572 ALA A N 1
ATOM 4509 C CA . ALA A 1 572 ? 32.005 34.983 -17.370 1.00 93.44 572 ALA A CA 1
ATOM 4510 C C . ALA A 1 572 ? 31.663 36.279 -16.628 1.00 93.44 572 ALA A C 1
ATOM 4512 O O . ALA A 1 572 ? 30.560 36.419 -16.107 1.00 93.44 572 ALA A O 1
ATOM 4513 N N . THR A 1 573 ? 32.566 37.261 -16.681 1.00 95.69 573 THR A N 1
ATOM 4514 C CA . THR A 1 573 ? 32.374 38.601 -16.112 1.00 95.69 573 THR A CA 1
ATOM 4515 C C . THR A 1 573 ? 31.190 39.342 -16.730 1.00 95.69 573 THR A C 1
ATOM 4517 O O . THR A 1 573 ? 30.391 39.927 -16.003 1.00 95.69 573 THR A O 1
ATOM 4520 N N . ASP A 1 574 ? 31.034 39.280 -18.054 1.00 97.19 574 ASP A N 1
ATOM 4521 C CA . ASP A 1 574 ? 29.928 39.936 -18.759 1.00 97.19 574 ASP A CA 1
ATOM 4522 C C . ASP A 1 574 ? 28.604 39.228 -18.445 1.00 97.19 574 ASP A C 1
ATOM 4524 O O . ASP A 1 574 ? 27.578 39.869 -18.220 1.00 97.19 574 ASP A O 1
ATOM 4528 N N . ARG A 1 575 ? 28.617 37.890 -18.390 1.00 97.12 575 ARG A N 1
ATOM 4529 C CA . ARG A 1 575 ? 27.435 37.066 -18.090 1.00 97.12 575 ARG A CA 1
ATOM 4530 C C . ARG A 1 575 ? 26.962 37.255 -16.654 1.00 97.12 575 ARG A C 1
ATOM 4532 O O . ARG A 1 575 ? 25.762 37.438 -16.445 1.00 97.12 575 ARG A O 1
ATOM 4539 N N . LEU A 1 576 ? 27.885 37.294 -15.693 1.00 97.94 576 LEU A N 1
ATOM 4540 C CA . LEU A 1 576 ? 27.586 37.655 -14.310 1.00 97.94 576 LEU A CA 1
ATOM 4541 C C . LEU A 1 576 ? 26.979 39.052 -14.241 1.00 97.94 576 LEU A C 1
ATOM 4543 O O . LEU A 1 576 ? 25.898 39.213 -13.677 1.00 97.94 576 LEU A O 1
ATOM 4547 N N . ARG A 1 577 ? 27.602 40.037 -14.898 1.00 98.25 577 ARG A N 1
ATOM 4548 C CA . ARG A 1 577 ? 27.102 41.410 -14.880 1.00 98.25 577 ARG A CA 1
ATOM 4549 C C . ARG A 1 577 ? 25.703 41.535 -15.480 1.00 98.25 577 ARG A C 1
ATOM 4551 O O . ARG A 1 577 ? 24.848 42.209 -14.911 1.00 98.25 577 ARG A O 1
ATOM 4558 N N . MET A 1 578 ? 25.433 40.860 -16.595 1.00 98.50 578 MET A N 1
ATOM 4559 C CA . MET A 1 578 ? 24.088 40.819 -17.172 1.00 98.50 578 MET A CA 1
ATOM 4560 C C . MET A 1 578 ? 23.078 40.147 -16.234 1.00 98.50 578 MET A C 1
ATOM 4562 O O . MET A 1 578 ? 21.943 40.610 -16.156 1.00 98.50 578 MET A O 1
ATOM 4566 N N . CYS A 1 579 ? 23.458 39.092 -15.504 1.00 98.38 579 CYS A N 1
ATOM 4567 C CA . CYS A 1 579 ? 22.574 38.466 -14.517 1.00 98.38 579 CYS A CA 1
ATOM 4568 C C . CYS A 1 579 ? 22.277 39.407 -13.343 1.00 98.38 579 CYS A C 1
ATOM 4570 O O . CYS A 1 579 ? 21.115 39.551 -12.982 1.00 98.38 579 CYS A O 1
ATOM 4572 N N . GLU A 1 580 ? 23.280 40.113 -12.810 1.00 98.38 580 GLU A N 1
ATOM 4573 C CA . GLU A 1 580 ? 23.088 41.128 -11.762 1.00 98.38 580 GLU A CA 1
ATOM 4574 C C . GLU A 1 580 ? 22.130 42.238 -12.211 1.00 98.38 580 GLU A C 1
ATOM 4576 O O . GLU A 1 580 ? 21.236 42.640 -11.467 1.00 98.38 580 GLU A O 1
ATOM 4581 N N . LEU A 1 581 ? 22.297 42.735 -13.442 1.00 98.31 581 LEU A N 1
ATOM 4582 C CA . LEU A 1 581 ? 21.408 43.744 -14.020 1.00 98.31 581 LEU A CA 1
ATOM 4583 C C . LEU A 1 581 ? 19.991 43.202 -14.219 1.00 98.31 581 LEU A C 1
ATOM 4585 O O . LEU A 1 581 ? 19.028 43.937 -14.001 1.00 98.31 581 LEU A O 1
ATOM 4589 N N . ALA A 1 582 ? 19.857 41.929 -14.600 1.00 97.81 582 ALA A N 1
ATOM 4590 C CA . ALA A 1 582 ? 18.562 41.296 -14.798 1.00 97.81 582 ALA A CA 1
ATOM 4591 C C . ALA A 1 582 ? 17.785 41.110 -13.487 1.00 97.81 582 ALA A C 1
ATOM 4593 O O . ALA A 1 582 ? 16.562 41.223 -13.487 1.00 97.81 582 ALA A O 1
ATOM 4594 N N . THR A 1 583 ? 18.485 40.861 -12.378 1.00 97.44 583 THR A N 1
ATOM 4595 C CA . THR A 1 583 ? 17.875 40.651 -11.059 1.00 97.44 583 THR A CA 1
ATOM 4596 C C . THR A 1 583 ? 17.816 41.914 -10.203 1.00 97.44 583 THR A C 1
ATOM 4598 O O . THR A 1 583 ? 17.236 41.884 -9.127 1.00 97.44 583 THR A O 1
ATOM 4601 N N . LYS A 1 584 ? 18.384 43.039 -10.657 1.00 94.75 584 LYS A N 1
ATOM 4602 C CA . LYS A 1 584 ? 18.523 44.282 -9.873 1.00 94.75 584 LYS A CA 1
ATOM 4603 C C . LYS A 1 584 ? 17.211 44.808 -9.277 1.00 94.75 584 LYS A C 1
ATOM 4605 O O . LYS A 1 584 ? 17.237 45.464 -8.242 1.00 94.75 584 LYS A O 1
ATOM 4610 N N . GLY A 1 585 ? 16.089 44.578 -9.957 1.00 91.56 585 GLY A N 1
ATOM 4611 C CA . GLY A 1 585 ? 14.762 45.014 -9.514 1.00 91.56 585 GLY A CA 1
ATOM 4612 C C . GLY A 1 585 ? 14.043 44.040 -8.576 1.00 91.56 585 GLY A C 1
ATOM 4613 O O . GLY A 1 585 ? 12.914 44.327 -8.196 1.00 91.56 585 GLY A O 1
ATOM 4614 N N . SER A 1 586 ? 14.647 42.896 -8.246 1.00 96.19 586 SER A N 1
ATOM 4615 C CA . SER A 1 586 ? 14.059 41.887 -7.365 1.00 96.19 586 SER A CA 1
ATOM 4616 C C . SER A 1 586 ? 14.563 42.044 -5.931 1.00 96.19 586 SER A C 1
ATOM 4618 O O . SER A 1 586 ? 15.727 42.361 -5.698 1.00 96.19 586 SER A O 1
ATOM 4620 N N . ASP A 1 587 ? 13.680 41.799 -4.969 1.00 94.88 587 ASP A N 1
ATOM 4621 C CA . ASP A 1 587 ? 13.961 41.776 -3.532 1.00 94.88 587 ASP A CA 1
ATOM 4622 C C . ASP A 1 587 ? 14.417 40.397 -3.021 1.00 94.88 587 ASP A C 1
ATOM 4624 O O . ASP A 1 587 ? 14.940 40.293 -1.912 1.00 94.88 587 ASP A O 1
ATOM 4628 N N . TRP A 1 588 ? 14.254 39.345 -3.829 1.00 96.75 588 TRP A N 1
ATOM 4629 C CA . TRP A 1 588 ? 14.504 37.955 -3.434 1.00 96.75 588 TRP A CA 1
ATOM 4630 C C . TRP A 1 588 ? 15.401 37.181 -4.411 1.00 96.75 588 TRP A C 1
ATOM 4632 O O . TRP A 1 588 ? 15.969 36.152 -4.043 1.00 96.75 588 TRP A O 1
ATOM 4642 N N . LEU A 1 589 ? 15.532 37.656 -5.652 1.00 97.75 589 LEU A N 1
ATOM 4643 C CA . LEU A 1 589 ? 16.344 37.045 -6.699 1.00 97.75 589 LEU A CA 1
ATOM 4644 C C . LEU A 1 589 ? 17.652 37.820 -6.870 1.00 97.75 589 LEU A C 1
ATOM 4646 O O . LEU A 1 589 ? 17.647 39.044 -6.994 1.00 97.75 589 LEU A O 1
ATOM 4650 N N . ARG A 1 590 ? 18.778 37.111 -6.951 1.00 97.44 590 ARG A N 1
ATOM 4651 C CA . ARG A 1 590 ? 20.088 37.714 -7.229 1.00 97.44 590 ARG A CA 1
ATOM 4652 C C . ARG A 1 590 ? 20.952 36.838 -8.124 1.00 97.44 590 ARG A C 1
ATOM 4654 O O . ARG A 1 590 ? 20.705 35.646 -8.279 1.00 97.44 590 ARG A O 1
ATOM 4661 N N . ALA A 1 591 ? 22.007 37.428 -8.671 1.00 97.62 591 ALA A N 1
ATOM 4662 C CA . ALA A 1 591 ? 23.106 36.687 -9.272 1.00 97.62 591 ALA A CA 1
ATOM 4663 C C . ALA A 1 591 ? 24.229 36.452 -8.248 1.00 97.62 591 ALA A C 1
ATOM 4665 O O . ALA A 1 591 ? 24.402 37.236 -7.310 1.00 97.62 591 ALA A O 1
ATOM 4666 N N . ASP A 1 592 ? 24.995 35.380 -8.428 1.00 97.44 592 ASP A N 1
ATOM 4667 C CA . ASP A 1 592 ? 26.184 35.093 -7.627 1.00 97.44 592 ASP A CA 1
ATOM 4668 C C . ASP A 1 592 ? 27.336 34.598 -8.508 1.00 97.44 592 ASP A C 1
ATOM 4670 O O . ASP A 1 592 ? 27.135 33.819 -9.440 1.00 97.44 592 ASP A O 1
ATOM 4674 N N . GLY A 1 593 ? 28.544 35.085 -8.222 1.00 95.12 593 GLY A N 1
ATOM 4675 C CA . GLY A 1 593 ? 29.725 34.874 -9.053 1.00 95.12 593 GLY A CA 1
ATOM 4676 C C . GLY A 1 593 ? 30.578 33.660 -8.695 1.00 95.12 593 GLY A C 1
ATOM 4677 O O . GLY A 1 593 ? 31.607 33.461 -9.344 1.00 95.12 593 GLY A O 1
ATOM 4678 N N . TRP A 1 594 ? 30.211 32.852 -7.691 1.00 96.44 594 TRP A N 1
ATOM 4679 C CA . TRP A 1 594 ? 31.073 31.746 -7.268 1.00 96.44 594 TRP A CA 1
ATOM 4680 C C . TRP A 1 594 ? 31.344 30.748 -8.402 1.00 96.44 594 TRP A C 1
ATOM 4682 O O . TRP A 1 594 ? 32.508 30.493 -8.709 1.00 96.44 594 TRP A O 1
ATOM 4692 N N . GLU A 1 595 ? 30.311 30.250 -9.091 1.00 94.75 595 GLU A N 1
ATOM 4693 C CA . GLU A 1 595 ? 30.486 29.273 -10.179 1.00 94.75 595 GLU A CA 1
ATOM 4694 C C . GLU A 1 595 ? 31.347 29.837 -11.322 1.00 94.75 595 GLU A C 1
ATOM 4696 O O . GLU A 1 595 ? 32.263 29.165 -11.798 1.00 94.75 595 GLU A O 1
ATOM 4701 N N . CYS A 1 596 ? 31.117 31.091 -11.724 1.00 93.62 596 CYS A N 1
ATOM 4702 C CA . CYS A 1 596 ? 31.851 31.709 -12.829 1.00 93.62 596 CYS A CA 1
ATOM 4703 C C . CYS A 1 596 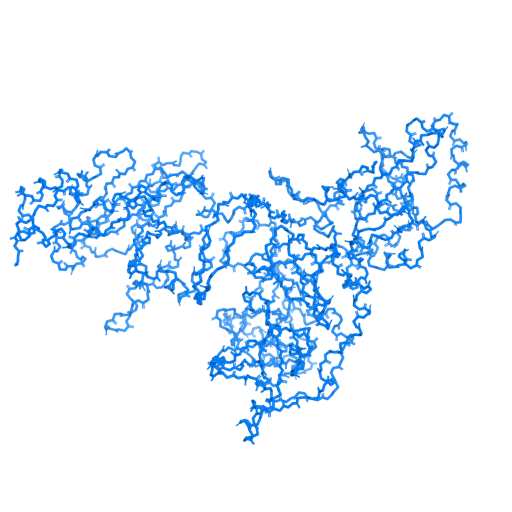? 33.278 32.160 -12.485 1.00 93.62 596 CYS A C 1
ATOM 4705 O O . CYS A 1 596 ? 34.044 32.470 -13.395 1.00 93.62 596 CYS A O 1
ATOM 4707 N N . SER A 1 597 ? 33.635 32.194 -11.197 1.00 91.75 597 SER A N 1
ATOM 4708 C CA . SER A 1 597 ? 34.991 32.523 -10.733 1.00 91.75 597 SER A CA 1
ATOM 4709 C C . SER A 1 597 ? 35.914 31.304 -10.637 1.00 91.75 597 SER A C 1
ATOM 4711 O O . SER A 1 597 ? 37.101 31.463 -10.363 1.00 91.75 597 SER A O 1
ATOM 4713 N N . GLN A 1 598 ? 35.399 30.093 -10.876 1.00 92.69 598 GLN A N 1
ATOM 4714 C CA . GLN A 1 598 ? 36.207 28.875 -10.857 1.00 92.69 598 GLN A CA 1
ATOM 4715 C C . GLN A 1 598 ? 37.131 28.790 -12.083 1.00 92.69 598 GLN A C 1
ATOM 4717 O O . GLN A 1 598 ? 36.717 29.044 -13.215 1.00 92.69 598 GLN A O 1
ATOM 4722 N N . GLU A 1 599 ? 38.380 28.366 -11.869 1.00 82.12 599 GLU A N 1
ATOM 4723 C CA . GLU A 1 599 ? 39.375 28.192 -12.942 1.00 82.12 599 GLU A CA 1
ATOM 4724 C C . GLU A 1 599 ? 39.004 27.046 -13.909 1.00 82.12 599 GLU A C 1
ATOM 4726 O O . GLU A 1 599 ? 39.304 27.096 -15.107 1.00 82.12 599 GLU A O 1
ATOM 4731 N N . GLY A 1 600 ? 38.315 26.018 -13.397 1.00 82.12 600 GLY A N 1
ATOM 4732 C CA . GLY A 1 600 ? 37.918 24.790 -14.099 1.00 82.12 600 GLY A CA 1
ATOM 4733 C C . GLY A 1 600 ? 36.402 24.638 -14.277 1.00 82.12 600 GLY A C 1
ATOM 4734 O O . GLY A 1 600 ? 35.621 25.418 -13.733 1.00 82.12 600 GLY A O 1
ATOM 4735 N N . TRP A 1 601 ? 35.987 23.680 -15.115 1.00 81.56 601 TRP A N 1
ATOM 4736 C CA . TRP A 1 601 ? 34.564 23.386 -15.304 1.00 81.56 601 TRP A CA 1
ATOM 4737 C C . TRP A 1 601 ? 33.989 22.803 -14.016 1.00 81.56 601 TRP A C 1
ATOM 4739 O O . TRP A 1 601 ? 34.559 21.873 -13.440 1.00 81.56 601 TRP A O 1
ATOM 4749 N N . THR A 1 602 ? 32.850 23.340 -13.592 1.00 87.81 602 THR A N 1
ATOM 4750 C CA . THR A 1 602 ? 32.219 23.004 -12.317 1.00 87.81 602 THR A CA 1
ATOM 4751 C C . THR A 1 602 ? 30.964 22.179 -12.561 1.00 87.81 602 THR A C 1
ATOM 4753 O O . THR A 1 602 ? 30.109 22.539 -13.367 1.00 87.81 602 THR A O 1
ATOM 4756 N N . ARG A 1 603 ? 30.835 21.062 -11.841 1.00 90.25 603 ARG A N 1
ATOM 4757 C CA . ARG A 1 603 ? 29.607 20.256 -11.843 1.00 90.25 603 ARG A CA 1
ATOM 4758 C C . ARG A 1 603 ? 28.509 20.960 -11.056 1.00 90.25 603 ARG A C 1
ATOM 4760 O O . ARG A 1 603 ? 28.786 21.500 -9.989 1.00 90.25 603 ARG A O 1
ATOM 4767 N N . THR A 1 604 ? 27.256 20.830 -11.487 1.00 93.50 604 THR A N 1
ATOM 4768 C CA . THR A 1 604 ? 26.088 21.373 -10.768 1.00 93.50 604 THR A CA 1
ATOM 4769 C C . THR A 1 604 ? 26.057 20.952 -9.297 1.00 93.50 604 THR A C 1
ATOM 4771 O O . THR A 1 604 ? 25.838 21.788 -8.426 1.00 93.50 604 THR A O 1
ATOM 4774 N N . LEU A 1 605 ? 26.371 19.687 -8.987 1.00 94.56 605 LEU A N 1
ATOM 4775 C CA . LEU A 1 605 ? 26.424 19.219 -7.599 1.00 94.56 605 LEU A CA 1
ATOM 4776 C C . LEU A 1 605 ? 27.449 19.989 -6.745 1.00 94.56 605 LEU A C 1
ATOM 4778 O O . LEU A 1 605 ? 27.202 20.240 -5.568 1.00 94.56 605 LEU A O 1
ATOM 4782 N N . ALA A 1 606 ? 28.589 20.385 -7.319 1.00 93.50 606 ALA A N 1
ATOM 4783 C CA . ALA A 1 606 ? 29.598 21.164 -6.603 1.00 93.50 606 ALA A CA 1
ATOM 4784 C C . ALA A 1 606 ? 29.097 22.582 -6.280 1.00 93.50 606 ALA A C 1
ATOM 4786 O O . ALA A 1 606 ? 29.379 23.089 -5.197 1.00 93.50 606 ALA A O 1
ATOM 4787 N N . VAL A 1 607 ? 28.297 23.177 -7.173 1.00 94.94 607 VAL A N 1
ATOM 4788 C CA . VAL A 1 607 ? 27.626 24.466 -6.943 1.00 94.94 607 VAL A CA 1
ATOM 4789 C C . VAL A 1 607 ? 26.636 24.363 -5.783 1.00 94.94 607 VAL A C 1
ATOM 4791 O O . VAL A 1 607 ? 26.709 25.146 -4.837 1.00 94.94 607 VAL A O 1
ATOM 4794 N N . LEU A 1 608 ? 25.763 23.352 -5.787 1.00 96.38 608 LEU A N 1
ATOM 4795 C CA . LEU A 1 608 ? 24.791 23.151 -4.705 1.00 96.38 608 LEU A CA 1
ATOM 4796 C C . LEU A 1 608 ? 25.482 22.885 -3.354 1.00 96.38 608 LEU A C 1
ATOM 4798 O O . LEU A 1 608 ? 25.136 23.503 -2.345 1.00 96.38 608 LEU A O 1
ATOM 4802 N N . LYS A 1 609 ? 26.519 22.033 -3.343 1.00 93.56 609 LYS A N 1
ATOM 4803 C CA . LYS A 1 609 ? 27.339 21.751 -2.150 1.00 93.56 609 LYS A CA 1
ATOM 4804 C C . LYS A 1 609 ? 28.070 22.985 -1.619 1.00 93.56 609 LYS A C 1
ATOM 4806 O O . LYS A 1 609 ? 28.259 23.084 -0.410 1.00 93.56 609 LYS A O 1
ATOM 4811 N N . HIS A 1 610 ? 28.472 23.913 -2.487 1.00 95.06 610 HIS A N 1
ATOM 4812 C CA . HIS A 1 610 ? 29.087 25.171 -2.070 1.00 95.06 610 HIS A CA 1
ATOM 4813 C C . HIS A 1 610 ? 28.090 26.080 -1.341 1.00 95.06 610 HIS A C 1
ATOM 4815 O O . HIS A 1 610 ? 28.392 26.591 -0.261 1.00 95.06 610 HIS A O 1
ATOM 4821 N N . TYR A 1 611 ? 26.895 26.268 -1.906 1.00 94.25 611 TYR A N 1
ATOM 4822 C CA . TYR A 1 611 ? 25.923 27.205 -1.346 1.00 94.25 611 TYR A CA 1
ATOM 4823 C C . TYR A 1 611 ? 25.215 26.685 -0.096 1.00 94.25 611 TYR A C 1
ATOM 4825 O O . TYR A 1 611 ? 24.901 27.490 0.777 1.00 94.25 611 TYR A O 1
ATOM 4833 N N . LEU A 1 612 ? 24.996 25.374 0.040 1.00 92.25 612 LEU A N 1
ATOM 4834 C CA . LEU A 1 612 ? 24.290 24.792 1.188 1.00 92.25 612 LEU A CA 1
ATOM 4835 C C . LEU A 1 612 ? 24.785 25.288 2.561 1.00 92.25 612 LEU A C 1
ATOM 4837 O O . LEU A 1 612 ? 23.975 25.855 3.298 1.00 92.25 612 LEU A O 1
ATOM 4841 N N . PRO A 1 613 ? 26.075 25.164 2.929 1.00 89.56 613 PRO A N 1
ATOM 4842 C CA . PRO A 1 613 ? 26.550 25.644 4.226 1.00 89.56 613 PRO A CA 1
ATOM 4843 C C . PRO A 1 613 ? 26.484 27.173 4.363 1.00 89.56 613 PRO A C 1
ATOM 4845 O O . PRO A 1 613 ? 26.224 27.679 5.455 1.00 89.56 613 PRO A O 1
ATOM 4848 N N . LEU A 1 614 ? 26.685 27.928 3.275 1.00 92.12 614 LEU A N 1
ATOM 4849 C CA . LEU A 1 614 ? 26.615 29.394 3.293 1.00 92.12 614 LEU A CA 1
ATOM 4850 C C . LEU A 1 614 ? 25.190 29.889 3.546 1.00 92.12 614 LEU A C 1
ATOM 4852 O O . LEU A 1 614 ? 24.980 30.804 4.342 1.00 92.12 614 LEU A O 1
ATOM 4856 N N . LEU A 1 615 ? 24.214 29.262 2.894 1.00 92.25 615 LEU A N 1
ATOM 4857 C CA . LEU A 1 615 ? 22.802 29.605 3.004 1.00 92.25 615 LEU A CA 1
ATOM 4858 C C . LEU A 1 615 ? 22.225 29.143 4.338 1.00 92.25 615 LEU A C 1
ATOM 4860 O O . LEU A 1 615 ? 21.544 29.930 4.992 1.00 92.25 615 LEU A O 1
ATOM 4864 N N . LYS A 1 616 ? 22.585 27.942 4.813 1.00 88.25 616 LYS A N 1
ATOM 4865 C CA . LYS A 1 616 ? 22.245 27.508 6.176 1.00 88.25 616 LYS A CA 1
ATOM 4866 C C . LYS A 1 616 ? 22.807 28.462 7.225 1.00 88.25 616 LYS A C 1
ATOM 4868 O O . LYS A 1 616 ? 22.098 28.825 8.151 1.00 88.25 616 LYS A O 1
ATOM 4873 N N . LYS A 1 617 ? 24.033 28.966 7.054 1.00 88.19 617 LYS A N 1
ATOM 4874 C CA . LYS A 1 617 ? 24.595 29.986 7.954 1.00 88.19 617 LYS A CA 1
ATOM 4875 C C . LYS A 1 617 ? 23.868 31.333 7.859 1.00 88.19 617 LYS A C 1
ATOM 4877 O O . LYS A 1 617 ? 23.668 31.987 8.877 1.00 88.19 617 LYS A O 1
ATOM 4882 N N . LYS A 1 618 ? 23.502 31.768 6.650 1.00 89.25 618 LYS A N 1
ATOM 4883 C CA . LYS A 1 618 ? 22.813 33.046 6.407 1.00 89.25 618 LYS A CA 1
ATOM 4884 C C . LYS A 1 618 ? 21.386 33.054 6.968 1.00 89.25 618 LYS A C 1
ATOM 4886 O O . LYS A 1 618 ? 20.937 34.090 7.447 1.00 89.25 618 LYS A O 1
ATOM 4891 N N . TYR A 1 619 ? 20.691 31.918 6.905 1.00 85.75 619 TYR A N 1
ATOM 4892 C CA . TYR A 1 619 ? 19.258 31.812 7.192 1.00 85.75 619 TYR A CA 1
ATOM 4893 C C . TYR A 1 619 ? 18.895 30.935 8.404 1.00 85.75 619 TYR A C 1
ATOM 4895 O O . TYR A 1 619 ? 17.722 30.918 8.783 1.00 85.75 619 TYR A O 1
ATOM 4903 N N . GLY A 1 620 ? 19.857 30.221 8.995 1.00 67.25 620 GLY A N 1
ATOM 4904 C CA . GLY A 1 620 ? 19.670 29.237 10.068 1.00 67.25 620 GLY A CA 1
ATOM 4905 C C . GLY A 1 620 ? 20.222 29.688 11.421 1.00 67.25 620 GLY A C 1
ATOM 4906 O O . GLY A 1 620 ? 21.204 29.134 11.915 1.00 67.25 620 GLY A O 1
ATOM 4907 N N . GLY A 1 621 ? 19.591 30.694 12.033 1.00 58.16 621 GLY A N 1
ATOM 4908 C CA . GLY A 1 621 ? 19.794 31.002 13.455 1.00 58.16 621 GLY A CA 1
ATOM 4909 C C . GLY A 1 621 ? 19.289 29.872 14.369 1.00 58.16 621 GLY A C 1
ATOM 4910 O O . GLY A 1 621 ? 18.625 28.961 13.894 1.00 58.16 621 GLY A O 1
ATOM 4911 N N . ALA A 1 622 ? 19.637 29.928 15.664 1.00 48.31 622 ALA A N 1
ATOM 4912 C CA . ALA A 1 622 ? 19.376 28.931 16.719 1.00 48.31 622 ALA A CA 1
ATOM 4913 C C . ALA A 1 622 ? 18.141 28.018 16.498 1.00 48.31 622 ALA A C 1
ATOM 4915 O O . ALA A 1 622 ? 17.045 28.347 16.939 1.00 48.31 622 ALA A O 1
ATOM 4916 N N . GLY A 1 623 ? 18.349 26.861 15.855 1.00 56.78 623 GLY A N 1
ATOM 4917 C CA . GLY A 1 623 ? 17.333 25.819 15.630 1.00 56.78 623 GLY A CA 1
ATOM 4918 C C . GLY A 1 623 ? 16.758 25.720 14.207 1.00 56.78 623 GLY A C 1
ATOM 4919 O O . GLY A 1 623 ? 16.251 24.664 13.853 1.00 56.78 623 GLY A O 1
ATOM 4920 N N . ASP A 1 624 ? 16.902 26.747 13.362 1.00 58.31 624 ASP A N 1
ATOM 4921 C CA . ASP A 1 624 ? 16.234 26.829 12.045 1.00 58.31 624 ASP A CA 1
ATOM 4922 C C . ASP A 1 624 ? 17.095 26.351 10.859 1.00 58.31 624 ASP A C 1
ATOM 4924 O O . ASP A 1 624 ? 16.631 26.311 9.718 1.00 58.31 624 ASP A O 1
ATOM 4928 N N . ALA A 1 625 ? 18.372 26.018 11.084 1.00 62.66 625 ALA A N 1
ATOM 4929 C CA . ALA A 1 625 ? 19.289 25.586 10.019 1.00 62.66 625 ALA A CA 1
ATOM 4930 C C . ALA A 1 625 ? 18.894 24.242 9.378 1.00 62.66 625 ALA A C 1
ATOM 4932 O O . ALA A 1 625 ? 19.291 23.955 8.244 1.00 62.66 625 ALA A O 1
ATOM 4933 N N . ASP A 1 626 ? 18.111 23.439 10.095 1.00 70.25 626 ASP A N 1
ATOM 4934 C CA . ASP A 1 626 ? 17.625 22.137 9.640 1.00 70.25 626 ASP A CA 1
ATOM 4935 C C . ASP A 1 626 ? 16.278 22.236 8.896 1.00 70.25 626 ASP A C 1
ATOM 4937 O O . ASP A 1 626 ? 15.882 21.290 8.226 1.00 70.25 626 ASP A O 1
ATOM 4941 N N . ASP A 1 627 ? 15.638 23.414 8.894 1.00 83.12 627 ASP A N 1
ATOM 4942 C CA . ASP A 1 627 ? 14.390 23.707 8.161 1.00 83.12 627 ASP A CA 1
ATOM 4943 C C . ASP A 1 627 ? 14.632 24.366 6.781 1.00 83.12 627 ASP A C 1
ATOM 4945 O O . ASP A 1 627 ? 13.694 24.821 6.123 1.00 83.12 627 ASP A O 1
ATOM 4949 N N . LEU A 1 628 ? 15.893 24.448 6.329 1.00 87.56 628 LEU A N 1
ATOM 4950 C CA . LEU A 1 628 ? 16.286 25.079 5.063 1.00 87.56 628 LEU A CA 1
ATOM 4951 C C . LEU A 1 628 ? 16.858 24.069 4.055 1.00 87.56 628 LEU A C 1
ATOM 4953 O O . LEU A 1 628 ? 17.945 23.522 4.268 1.00 87.56 628 LEU A O 1
ATOM 4957 N N . ALA A 1 629 ? 16.196 23.942 2.903 1.00 91.69 629 ALA A N 1
ATOM 4958 C CA . ALA A 1 629 ? 16.679 23.180 1.754 1.00 91.69 629 ALA A CA 1
ATOM 4959 C C . ALA A 1 629 ? 17.227 24.085 0.636 1.00 91.69 629 ALA A C 1
ATOM 4961 O O . ALA A 1 629 ? 16.798 25.224 0.434 1.00 91.69 629 ALA A O 1
ATOM 4962 N N . VAL A 1 630 ? 18.194 23.561 -0.117 1.00 95.00 630 VAL A N 1
ATOM 4963 C CA . VAL A 1 630 ? 18.726 24.195 -1.330 1.00 95.00 630 VAL A CA 1
ATOM 4964 C C . VAL A 1 630 ? 18.293 23.355 -2.510 1.00 95.00 630 VAL A C 1
ATOM 4966 O O . VAL A 1 630 ? 18.729 22.220 -2.620 1.00 95.00 630 VAL A O 1
ATOM 4969 N N . VAL A 1 631 ? 17.479 23.924 -3.391 1.00 97.25 631 VAL A N 1
ATOM 4970 C CA . VAL A 1 631 ? 16.772 23.195 -4.444 1.00 97.25 631 VAL A CA 1
ATOM 4971 C C . VAL A 1 631 ? 17.290 23.622 -5.811 1.00 97.25 631 VAL A C 1
ATOM 4973 O O . VAL A 1 631 ? 17.404 24.817 -6.109 1.00 97.25 631 VAL A O 1
ATOM 4976 N N . PHE A 1 632 ? 17.592 22.648 -6.668 1.00 98.19 632 PHE A N 1
ATOM 4977 C CA . PHE A 1 632 ? 18.039 22.914 -8.028 1.00 98.19 632 PHE A CA 1
ATOM 4978 C C . PHE A 1 632 ? 16.850 23.234 -8.940 1.00 98.19 632 PHE A C 1
ATOM 4980 O O . PHE A 1 632 ? 15.938 22.425 -9.084 1.00 98.19 632 PHE A O 1
ATOM 4987 N N . LEU A 1 633 ? 16.862 24.406 -9.575 1.00 98.00 633 LEU A N 1
ATOM 4988 C CA . LEU A 1 633 ? 15.841 24.853 -10.522 1.00 98.00 633 LEU A CA 1
ATOM 4989 C C . LEU A 1 633 ? 16.403 24.837 -11.945 1.00 98.00 633 LEU A C 1
ATOM 4991 O O . LEU A 1 633 ? 17.386 25.519 -12.241 1.00 98.00 633 LEU A O 1
ATOM 4995 N N . CYS A 1 634 ? 15.760 24.102 -12.849 1.00 95.19 634 CYS A N 1
ATOM 4996 C CA . CYS A 1 634 ? 16.181 24.047 -14.248 1.00 95.19 634 CYS A CA 1
ATOM 4997 C C . CYS A 1 634 ? 15.014 23.849 -15.222 1.00 95.19 634 CYS A C 1
ATOM 4999 O O . CYS A 1 634 ? 13.905 23.507 -14.825 1.00 95.19 634 CYS A O 1
ATOM 5001 N N . GLY A 1 635 ? 15.267 24.080 -16.512 1.00 91.44 635 GLY A N 1
ATOM 5002 C CA . GLY A 1 635 ? 14.312 23.758 -17.574 1.00 91.44 635 GLY A CA 1
ATOM 5003 C C . GLY A 1 635 ? 14.282 22.261 -17.883 1.00 91.44 635 GLY A C 1
ATOM 5004 O O . GLY A 1 635 ? 15.297 21.576 -17.736 1.00 91.44 635 GLY A O 1
ATOM 5005 N N . GLY A 1 636 ? 13.141 21.758 -18.361 1.00 90.00 636 GLY A N 1
ATOM 5006 C CA . GLY A 1 636 ? 12.984 20.351 -18.753 1.00 90.00 636 GLY A CA 1
ATOM 5007 C C . GLY A 1 636 ? 13.989 19.881 -19.812 1.00 90.00 636 GLY A C 1
ATOM 5008 O O . GLY A 1 636 ? 14.425 18.735 -19.780 1.00 90.00 636 GLY A O 1
ATOM 5009 N N . ASP A 1 637 ? 14.450 20.785 -20.681 1.00 87.12 637 ASP A N 1
ATOM 5010 C CA . ASP A 1 637 ? 15.489 20.515 -21.678 1.00 87.12 637 ASP A CA 1
ATOM 5011 C C . ASP A 1 637 ? 16.844 20.147 -21.062 1.00 87.12 637 ASP A C 1
ATOM 5013 O O . ASP A 1 637 ? 17.606 19.402 -21.673 1.00 87.12 637 ASP A O 1
ATOM 5017 N N . LEU A 1 638 ? 17.151 20.629 -19.851 1.00 91.00 638 LEU A N 1
ATOM 5018 C CA . LEU A 1 638 ? 18.350 20.207 -19.128 1.00 91.00 638 LEU A CA 1
ATOM 5019 C C . LEU A 1 638 ? 18.185 18.790 -18.574 1.00 91.00 638 LEU A C 1
ATOM 5021 O O . LEU A 1 638 ? 19.108 17.986 -18.684 1.00 91.00 638 LEU A O 1
ATOM 5025 N N . VAL A 1 639 ? 17.017 18.481 -18.008 1.00 93.75 639 VAL A N 1
ATOM 5026 C CA . VAL A 1 639 ? 16.717 17.161 -17.432 1.00 93.75 639 VAL A CA 1
ATOM 5027 C C . VAL A 1 639 ? 16.802 16.079 -18.500 1.00 93.75 639 VAL A C 1
ATOM 5029 O O . VAL A 1 639 ? 17.409 15.044 -18.250 1.00 93.75 639 VAL A O 1
ATOM 5032 N N . ASP A 1 640 ? 16.317 16.344 -19.714 1.00 91.38 640 ASP A N 1
ATOM 5033 C CA . ASP A 1 640 ? 16.439 15.417 -20.847 1.00 91.38 640 ASP A CA 1
ATOM 5034 C C . ASP A 1 640 ? 17.893 15.031 -21.161 1.00 91.38 640 ASP A C 1
ATOM 5036 O O . ASP A 1 640 ? 18.158 13.954 -21.695 1.00 91.38 640 ASP A O 1
ATOM 5040 N N . THR A 1 641 ? 18.868 15.861 -20.770 1.00 90.75 641 THR A N 1
ATOM 5041 C CA . THR A 1 641 ? 20.286 15.532 -20.950 1.00 90.75 641 THR A CA 1
ATOM 5042 C C . THR A 1 641 ? 20.831 14.516 -19.943 1.00 90.75 641 THR A C 1
ATOM 5044 O O . THR A 1 641 ? 21.928 14.003 -20.159 1.00 90.75 641 THR A O 1
ATOM 5047 N N . PHE A 1 642 ? 20.091 14.159 -18.886 1.00 92.19 642 PHE A N 1
ATOM 5048 C CA . PHE A 1 642 ? 20.523 13.169 -17.884 1.00 92.19 642 PHE A CA 1
ATOM 5049 C C . PHE A 1 642 ? 20.766 11.776 -18.470 1.00 92.19 642 PHE A C 1
ATOM 5051 O O . PHE A 1 642 ? 21.553 11.010 -17.921 1.00 92.19 642 PHE A O 1
ATOM 5058 N N . THR A 1 643 ? 20.129 11.458 -19.597 1.00 89.00 643 THR A N 1
ATOM 5059 C CA . THR A 1 643 ? 20.296 10.181 -20.310 1.00 89.00 643 THR A CA 1
ATOM 5060 C C . THR A 1 643 ? 21.291 10.262 -21.470 1.00 89.00 643 THR A C 1
ATOM 5062 O O . THR A 1 643 ? 21.563 9.252 -22.118 1.00 89.00 643 THR A O 1
ATOM 5065 N N . VAL A 1 644 ? 21.855 11.444 -21.753 1.00 89.00 644 VAL A N 1
ATOM 5066 C CA . VAL A 1 644 ? 22.757 11.635 -22.895 1.00 89.00 644 VAL A CA 1
ATOM 5067 C C . VAL A 1 644 ? 24.086 10.931 -22.646 1.00 89.00 644 VAL A C 1
ATOM 5069 O O . VAL A 1 644 ? 24.766 11.169 -21.648 1.00 89.00 644 VAL A O 1
ATOM 5072 N N . ILE A 1 645 ? 24.482 10.112 -23.617 1.00 86.00 645 ILE A N 1
ATOM 5073 C CA . ILE A 1 645 ? 25.807 9.503 -23.704 1.00 86.00 645 ILE A CA 1
ATOM 5074 C C . ILE A 1 645 ? 26.647 10.327 -24.682 1.00 86.00 645 ILE A C 1
ATOM 5076 O O . ILE A 1 645 ? 26.205 10.649 -25.787 1.00 86.00 645 ILE A O 1
ATOM 5080 N N . THR A 1 646 ? 27.850 10.710 -24.268 1.00 82.94 646 THR A N 1
ATOM 5081 C CA . THR A 1 646 ? 28.788 11.467 -25.096 1.00 82.94 646 THR A CA 1
ATOM 5082 C C . THR A 1 646 ? 29.318 10.603 -26.250 1.00 82.94 646 THR A C 1
ATOM 5084 O O . THR A 1 646 ? 29.251 9.373 -26.197 1.00 82.94 646 THR A O 1
ATOM 5087 N N . PRO A 1 647 ? 29.919 11.203 -27.296 1.00 81.38 647 PRO A N 1
ATOM 5088 C CA . PRO A 1 647 ? 30.545 10.436 -28.376 1.00 81.38 647 PRO A CA 1
ATOM 5089 C C . PRO A 1 647 ? 31.657 9.478 -27.919 1.00 81.38 647 PRO A C 1
ATOM 5091 O O . PRO A 1 647 ? 31.976 8.541 -28.646 1.00 81.38 647 PRO A O 1
ATOM 5094 N N . SER A 1 648 ? 32.246 9.692 -26.735 1.00 79.00 648 SER A N 1
ATOM 5095 C CA . SER A 1 648 ? 33.231 8.782 -26.136 1.00 79.00 648 SER A CA 1
ATOM 5096 C C . SER A 1 648 ? 32.604 7.583 -25.412 1.00 79.00 648 SER A C 1
ATOM 5098 O O . SER A 1 648 ? 33.338 6.744 -24.902 1.00 79.00 648 SER A O 1
ATOM 5100 N N . GLY A 1 649 ? 31.270 7.472 -25.383 1.00 77.88 649 GLY A N 1
ATOM 5101 C CA . GLY A 1 649 ? 30.549 6.378 -24.727 1.00 77.88 649 GLY A CA 1
ATOM 5102 C C . GLY A 1 649 ? 30.327 6.579 -23.226 1.00 77.88 649 GLY A C 1
ATOM 5103 O O . GLY A 1 649 ? 29.840 5.670 -22.559 1.00 77.88 649 GLY A O 1
ATOM 5104 N N . GLU A 1 650 ? 30.657 7.754 -22.689 1.00 78.31 650 GLU A N 1
ATOM 5105 C CA . GLU A 1 650 ? 30.489 8.071 -21.269 1.00 78.31 650 GLU A CA 1
ATOM 5106 C C . GLU A 1 650 ? 29.184 8.844 -21.026 1.00 78.31 650 GLU A C 1
ATOM 5108 O O . GLU A 1 650 ? 28.808 9.681 -21.849 1.00 78.31 650 GLU A O 1
ATOM 5113 N N . PRO A 1 651 ? 28.480 8.626 -19.903 1.00 84.06 651 PRO A N 1
ATOM 5114 C CA . PRO A 1 651 ? 27.353 9.470 -19.521 1.00 84.06 651 PRO A CA 1
ATOM 5115 C C . PRO A 1 651 ? 27.772 10.938 -19.390 1.00 84.06 651 PRO A C 1
ATOM 5117 O O . PRO A 1 651 ? 28.749 11.251 -18.709 1.00 84.06 651 PRO A O 1
ATOM 5120 N N . LEU A 1 652 ? 27.018 11.849 -20.013 1.00 86.44 652 LEU A N 1
ATOM 5121 C CA . LEU A 1 652 ? 27.255 13.293 -19.903 1.00 86.44 652 LEU A CA 1
ATOM 5122 C C . LEU A 1 652 ? 27.137 13.768 -18.448 1.00 86.44 652 LEU A C 1
ATOM 5124 O O . LEU A 1 652 ? 27.890 14.633 -18.001 1.00 86.44 652 LEU A O 1
ATOM 5128 N N . TRP A 1 653 ? 26.198 13.175 -17.714 1.00 89.62 653 TRP A N 1
ATOM 5129 C CA . TRP A 1 653 ? 26.008 13.382 -16.289 1.00 89.62 653 TRP A CA 1
ATOM 5130 C C . TRP A 1 653 ? 26.482 12.162 -15.523 1.00 89.62 653 TRP A C 1
ATOM 5132 O O . TRP A 1 653 ? 26.158 11.029 -15.871 1.00 89.62 653 TRP A O 1
ATOM 5142 N N . ASN A 1 654 ? 27.204 12.389 -14.429 1.00 88.19 654 ASN A N 1
ATOM 5143 C CA . ASN A 1 654 ? 27.507 11.307 -13.511 1.00 88.19 654 ASN A CA 1
ATOM 5144 C C . ASN A 1 654 ? 26.193 10.831 -12.846 1.00 88.19 654 ASN A C 1
ATOM 5146 O O . ASN A 1 654 ? 25.516 11.649 -12.216 1.00 88.19 654 ASN A O 1
ATOM 5150 N N . PRO A 1 655 ? 25.825 9.538 -12.940 1.00 83.81 655 PRO A N 1
ATOM 5151 C CA . PRO A 1 655 ? 24.565 9.044 -12.382 1.00 83.81 655 PRO A CA 1
ATOM 5152 C C . PRO A 1 655 ? 24.434 9.239 -10.867 1.00 83.81 655 PRO A C 1
ATOM 5154 O O . PRO A 1 655 ? 23.332 9.464 -10.369 1.00 83.81 655 PRO A O 1
ATOM 5157 N N . GLN A 1 656 ? 25.548 9.185 -10.132 1.00 82.56 656 GLN A N 1
ATOM 5158 C CA . GLN A 1 656 ? 25.551 9.442 -8.695 1.00 82.56 656 GLN A CA 1
ATOM 5159 C C . GLN A 1 656 ? 25.290 10.919 -8.399 1.00 82.56 656 GLN A C 1
ATOM 5161 O O . GLN A 1 656 ? 24.541 11.223 -7.475 1.00 82.56 656 GLN A O 1
ATOM 5166 N N . ASP A 1 657 ? 25.835 11.830 -9.212 1.00 88.69 657 ASP A N 1
ATOM 5167 C CA . ASP A 1 657 ? 25.564 13.259 -9.055 1.00 88.69 657 ASP A CA 1
ATOM 5168 C C . ASP A 1 657 ? 24.076 13.559 -9.271 1.00 88.69 657 ASP A C 1
ATOM 5170 O O . ASP A 1 657 ? 23.502 14.314 -8.495 1.00 88.69 657 ASP A O 1
ATOM 5174 N N . ILE A 1 658 ? 23.428 12.929 -10.261 1.00 88.88 658 ILE A N 1
ATOM 5175 C CA . ILE A 1 658 ? 21.979 13.074 -10.489 1.00 88.88 658 ILE A CA 1
ATOM 5176 C C . ILE A 1 658 ? 21.185 12.606 -9.263 1.00 88.88 658 ILE A C 1
ATOM 5178 O O . ILE A 1 658 ? 20.308 13.326 -8.787 1.00 88.88 658 ILE A O 1
ATOM 5182 N N . ARG A 1 659 ? 21.515 11.424 -8.724 1.00 84.56 659 ARG A N 1
ATOM 5183 C CA . ARG A 1 659 ? 20.852 10.879 -7.529 1.00 84.56 659 ARG A CA 1
ATOM 5184 C C . ARG A 1 659 ? 21.015 11.797 -6.322 1.00 84.56 659 ARG A C 1
ATOM 5186 O O . ARG A 1 659 ? 20.033 12.064 -5.648 1.00 84.56 659 ARG A O 1
ATOM 5193 N N . THR A 1 660 ? 22.218 12.319 -6.086 1.00 85.06 660 THR A N 1
ATOM 5194 C CA . THR A 1 660 ? 22.490 13.245 -4.977 1.00 85.06 660 THR A CA 1
ATOM 5195 C C . THR A 1 660 ? 21.800 14.595 -5.173 1.00 85.06 660 THR A C 1
ATOM 5197 O O . THR A 1 660 ? 21.231 15.123 -4.226 1.00 85.06 660 THR A O 1
ATOM 5200 N N . ILE A 1 661 ? 21.799 15.163 -6.385 1.00 90.81 661 ILE A N 1
ATOM 5201 C CA . ILE A 1 661 ? 21.077 16.415 -6.671 1.00 90.81 661 ILE A CA 1
ATOM 5202 C C . ILE A 1 661 ? 19.584 16.235 -6.375 1.00 90.81 661 ILE A C 1
ATOM 5204 O O . ILE A 1 661 ? 18.983 17.073 -5.714 1.00 90.81 661 ILE A O 1
ATOM 5208 N N . ILE A 1 662 ? 18.979 15.141 -6.835 1.00 89.81 662 ILE A N 1
ATOM 5209 C CA . ILE A 1 662 ? 17.535 14.946 -6.691 1.00 89.81 662 ILE A CA 1
ATOM 5210 C C . ILE A 1 662 ? 17.150 14.505 -5.272 1.00 89.81 662 ILE A C 1
ATOM 5212 O O . ILE A 1 662 ? 16.149 14.985 -4.748 1.00 89.81 662 ILE A O 1
ATOM 5216 N N . GLY A 1 663 ? 17.913 13.609 -4.649 1.00 79.94 663 GLY A N 1
ATOM 5217 C CA . GLY A 1 663 ? 17.621 13.091 -3.310 1.00 79.94 663 GLY A CA 1
ATOM 5218 C C . GLY A 1 663 ? 17.934 14.089 -2.195 1.00 79.94 663 GLY A C 1
ATOM 5219 O O . GLY A 1 663 ? 17.087 14.352 -1.345 1.00 79.94 663 GLY A O 1
ATOM 5220 N N . ASP A 1 664 ? 19.127 14.689 -2.215 1.00 85.19 664 ASP A N 1
ATOM 5221 C CA . ASP A 1 664 ? 19.635 15.446 -1.062 1.00 85.19 664 ASP A CA 1
ATOM 5222 C C . ASP A 1 664 ? 19.284 16.941 -1.143 1.00 85.19 664 ASP A C 1
ATOM 5224 O O . ASP A 1 664 ? 19.101 17.594 -0.117 1.00 85.19 664 ASP A O 1
ATOM 5228 N N . PHE A 1 665 ? 19.207 17.495 -2.359 1.00 90.06 665 PHE A N 1
ATOM 5229 C CA . PHE A 1 665 ? 18.948 18.922 -2.606 1.00 90.06 665 PHE A CA 1
ATOM 5230 C C . PHE A 1 665 ? 17.515 19.173 -3.103 1.00 90.06 665 PHE A C 1
ATOM 5232 O O . PHE A 1 665 ? 16.854 20.125 -2.693 1.00 90.06 665 PHE A O 1
ATOM 5239 N N . GLY A 1 666 ? 17.009 18.293 -3.965 1.00 93.81 666 GLY A N 1
ATOM 5240 C CA . GLY A 1 666 ? 15.724 18.447 -4.634 1.00 93.81 666 GLY A CA 1
ATOM 5241 C C . GLY A 1 666 ? 15.838 19.156 -5.982 1.00 93.81 666 GLY A C 1
ATOM 5242 O O . GLY A 1 666 ? 16.799 19.874 -6.275 1.00 93.81 666 GLY A O 1
ATOM 5243 N N . LEU A 1 667 ? 14.833 18.934 -6.823 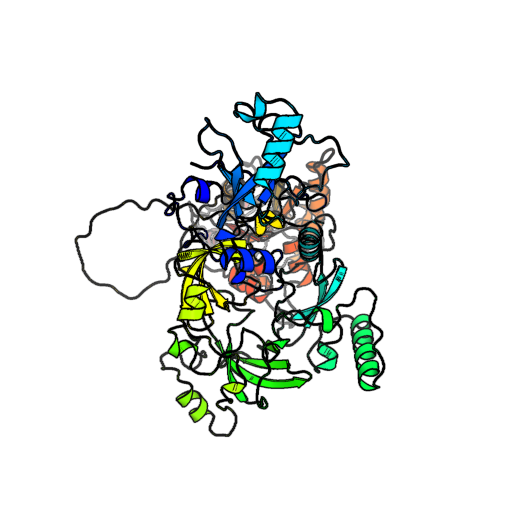1.00 96.75 667 LEU A N 1
ATOM 5244 C CA . LEU A 1 667 ? 14.790 19.352 -8.217 1.00 96.75 667 LEU A CA 1
ATOM 5245 C C . LEU A 1 667 ? 13.422 19.952 -8.553 1.00 96.75 667 LEU A C 1
ATOM 5247 O O . LEU A 1 667 ? 12.397 19.282 -8.480 1.00 96.75 667 LEU A O 1
ATOM 5251 N N . VAL A 1 668 ? 13.401 21.203 -9.001 1.00 97.12 668 VAL A N 1
ATOM 5252 C CA . VAL A 1 668 ? 12.217 21.800 -9.620 1.00 97.12 668 VAL A CA 1
ATOM 5253 C C . VAL A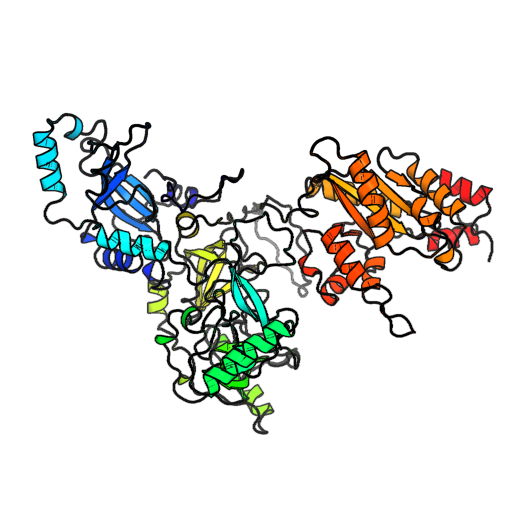 1 668 ? 12.463 21.975 -11.110 1.00 97.12 668 VAL A C 1
ATOM 5255 O O . VAL A 1 668 ? 13.457 22.568 -11.534 1.00 97.12 668 VAL A O 1
ATOM 5258 N N . ILE A 1 669 ? 11.543 21.440 -11.904 1.00 96.12 669 ILE A N 1
ATOM 5259 C CA . ILE A 1 669 ? 11.639 21.358 -13.354 1.00 96.12 669 ILE A CA 1
ATOM 5260 C C . ILE A 1 669 ? 10.616 22.302 -13.961 1.00 96.12 669 ILE A C 1
ATOM 5262 O O . ILE A 1 669 ? 9.409 22.103 -13.830 1.00 96.12 669 ILE A O 1
ATOM 5266 N N . PHE A 1 670 ? 11.110 23.310 -14.666 1.00 92.44 670 PHE A N 1
ATOM 5267 C CA . PHE A 1 670 ? 10.282 24.215 -15.437 1.00 92.44 670 PHE A CA 1
ATOM 5268 C C . PHE A 1 670 ? 9.995 23.609 -16.811 1.00 92.44 670 PHE A C 1
ATOM 5270 O O . PHE A 1 670 ? 10.883 23.501 -17.665 1.00 92.44 670 PHE A O 1
ATOM 5277 N N . ASP A 1 671 ? 8.755 23.176 -16.998 1.00 86.25 671 ASP A N 1
ATOM 5278 C CA . ASP A 1 671 ? 8.314 22.425 -18.161 1.00 86.25 671 ASP A CA 1
ATOM 5279 C C . ASP A 1 671 ? 8.287 23.295 -19.424 1.00 86.25 671 ASP A C 1
ATOM 5281 O O . ASP A 1 671 ? 7.955 24.486 -19.403 1.00 86.25 671 ASP A O 1
ATOM 5285 N N . ARG A 1 672 ? 8.663 22.686 -20.548 1.00 76.62 672 ARG A N 1
ATOM 5286 C CA . ARG A 1 672 ? 8.714 23.319 -21.868 1.00 76.62 672 ARG A CA 1
ATOM 5287 C C . ARG A 1 672 ? 8.135 22.357 -22.891 1.00 76.62 672 ARG A C 1
ATOM 5289 O O . ARG A 1 672 ? 8.461 21.176 -22.891 1.00 76.62 672 ARG A O 1
ATOM 5296 N N . ALA A 1 673 ? 7.352 22.883 -23.832 1.00 71.12 673 ALA A N 1
ATOM 5297 C CA . ALA A 1 673 ? 6.622 22.081 -24.819 1.00 71.12 673 ALA A CA 1
ATOM 5298 C C . ALA A 1 673 ? 7.502 21.135 -25.669 1.00 71.12 673 ALA A C 1
ATOM 5300 O O . ALA A 1 673 ? 6.993 20.175 -26.240 1.00 71.12 673 ALA A O 1
ATOM 5301 N N . SER A 1 674 ? 8.806 21.407 -25.777 1.00 73.12 674 SER A N 1
ATOM 5302 C CA . SER A 1 674 ? 9.761 20.610 -26.553 1.00 73.12 674 SER A CA 1
ATOM 5303 C C . SER A 1 674 ? 10.564 19.586 -25.739 1.00 73.12 674 SER A C 1
ATOM 5305 O O . SER A 1 674 ? 11.377 18.886 -26.337 1.00 73.12 674 SER A O 1
ATOM 5307 N N . SER A 1 675 ? 10.399 19.523 -24.414 1.00 83.19 675 SER A N 1
ATOM 5308 C CA . SER A 1 675 ? 11.143 18.613 -23.524 1.00 83.19 675 SER A CA 1
ATOM 5309 C C . SER A 1 675 ? 10.255 17.504 -22.959 1.00 83.19 675 SER A C 1
ATOM 5311 O O . SER A 1 675 ? 9.042 17.674 -22.854 1.00 83.19 675 SER A O 1
ATOM 5313 N N . LYS A 1 676 ? 10.855 16.372 -22.576 1.00 89.06 676 LYS A N 1
ATOM 5314 C CA . LYS A 1 676 ? 10.176 15.191 -22.012 1.00 89.06 676 LYS A CA 1
ATOM 5315 C C . LYS A 1 676 ? 10.773 14.774 -20.654 1.00 89.06 676 LYS A C 1
ATOM 5317 O O . LYS A 1 676 ? 11.057 13.594 -20.435 1.00 89.06 676 LYS A O 1
ATOM 5322 N N . PRO A 1 677 ? 10.894 15.700 -19.687 1.00 89.50 677 PRO A N 1
ATOM 5323 C CA . PRO A 1 677 ? 11.596 15.446 -18.429 1.00 89.50 677 PRO A CA 1
ATOM 5324 C C . PRO A 1 677 ? 10.988 14.306 -17.600 1.00 89.50 677 PRO A C 1
ATOM 5326 O O . PRO A 1 677 ? 11.718 13.613 -16.899 1.00 89.50 677 PRO A O 1
ATOM 5329 N N . LYS A 1 678 ? 9.670 14.071 -17.689 1.00 86.75 678 LYS A N 1
ATOM 5330 C CA . LYS A 1 678 ? 9.010 12.933 -17.021 1.00 86.75 678 LYS A CA 1
ATOM 5331 C C . LYS A 1 678 ? 9.481 11.586 -17.570 1.00 86.75 678 LYS A C 1
ATOM 5333 O O . LYS A 1 678 ? 9.931 10.755 -16.791 1.00 86.75 678 LYS A O 1
ATOM 5338 N N . GLU A 1 679 ? 9.469 11.420 -18.895 1.00 89.94 679 GLU A N 1
ATOM 5339 C CA . GLU A 1 679 ? 9.977 10.209 -19.562 1.00 89.94 679 GLU A CA 1
ATOM 5340 C C . GLU A 1 679 ? 11.459 9.988 -19.214 1.00 89.94 679 GLU A C 1
ATOM 5342 O O . GLU A 1 679 ? 11.898 8.862 -18.990 1.00 89.94 679 GLU A O 1
ATOM 5347 N N . THR A 1 680 ? 12.231 11.074 -19.109 1.00 88.50 680 THR A N 1
ATOM 5348 C CA . THR A 1 680 ? 13.640 11.013 -18.714 1.00 88.50 680 THR A CA 1
ATOM 5349 C C . THR A 1 680 ? 13.820 10.533 -17.270 1.00 88.50 680 THR A C 1
ATOM 5351 O O . THR A 1 680 ? 14.655 9.663 -17.024 1.00 88.50 680 THR A O 1
ATOM 5354 N N . LEU A 1 681 ? 13.036 11.048 -16.316 1.00 86.19 681 LEU A N 1
ATOM 5355 C CA . LEU A 1 681 ? 13.076 10.610 -14.914 1.00 86.19 681 LEU A CA 1
ATOM 5356 C C . LEU A 1 681 ? 12.632 9.152 -14.742 1.00 86.19 681 LEU A C 1
ATOM 5358 O O . LEU A 1 681 ? 13.219 8.429 -13.937 1.00 86.19 681 LEU A O 1
ATOM 5362 N N . GLU A 1 682 ? 11.635 8.713 -15.509 1.00 85.50 682 GLU A N 1
ATOM 5363 C CA . GLU A 1 682 ? 11.217 7.309 -15.582 1.00 85.50 682 GLU A CA 1
ATOM 5364 C C . GLU A 1 682 ? 12.362 6.427 -16.092 1.00 85.50 682 GLU A C 1
ATOM 5366 O O . GLU A 1 682 ? 12.715 5.438 -15.449 1.00 85.50 682 GLU A O 1
ATOM 5371 N N . ALA A 1 683 ? 13.014 6.827 -17.188 1.00 79.00 683 ALA A N 1
ATOM 5372 C CA . ALA A 1 683 ? 14.106 6.071 -17.800 1.00 79.00 683 ALA A CA 1
ATOM 5373 C C . ALA A 1 683 ? 15.320 5.880 -16.873 1.00 79.00 683 ALA A C 1
ATOM 5375 O O . ALA A 1 683 ? 16.015 4.869 -16.976 1.00 79.00 683 ALA A O 1
ATOM 5376 N N . ILE A 1 684 ? 15.576 6.825 -15.962 1.00 81.50 684 ILE A N 1
ATOM 5377 C CA . ILE A 1 684 ? 16.668 6.733 -14.977 1.00 81.50 684 ILE A CA 1
ATOM 5378 C C . ILE A 1 684 ? 16.217 6.202 -13.606 1.00 81.50 684 ILE A C 1
ATOM 5380 O O . ILE A 1 684 ? 17.020 6.168 -12.671 1.00 81.50 684 ILE A O 1
ATOM 5384 N N . GLY A 1 685 ? 14.955 5.777 -13.474 1.00 77.00 685 GLY A N 1
ATOM 5385 C CA . GLY A 1 685 ? 14.414 5.166 -12.257 1.00 77.00 685 GLY A CA 1
ATOM 5386 C C . GLY A 1 685 ? 14.170 6.140 -11.099 1.00 77.00 685 GLY A C 1
ATOM 5387 O O . GLY A 1 685 ? 14.165 5.721 -9.943 1.00 77.00 685 GLY A O 1
ATOM 5388 N N . LEU A 1 686 ? 13.980 7.433 -11.378 1.00 81.06 686 LEU A N 1
ATOM 5389 C CA . LEU A 1 686 ? 13.782 8.490 -10.372 1.00 81.06 686 LEU A CA 1
ATOM 5390 C C . LEU A 1 686 ? 12.365 9.088 -10.372 1.00 81.06 686 LEU A C 1
ATOM 5392 O O . LEU A 1 686 ? 12.104 10.048 -9.652 1.00 81.06 686 LEU A O 1
ATOM 5396 N N . ALA A 1 687 ? 11.425 8.502 -11.121 1.00 75.62 687 ALA A N 1
ATOM 5397 C CA . ALA A 1 687 ? 10.017 8.916 -11.118 1.00 75.62 687 ALA A CA 1
ATOM 5398 C C . ALA A 1 687 ? 9.329 8.761 -9.744 1.00 75.62 687 ALA A C 1
ATOM 5400 O O . ALA A 1 687 ? 8.389 9.487 -9.442 1.00 75.62 687 ALA A O 1
ATOM 5401 N N . HIS A 1 688 ? 9.831 7.882 -8.872 1.00 75.25 688 HIS A N 1
ATOM 5402 C CA . HIS A 1 688 ? 9.327 7.723 -7.501 1.00 75.25 688 HIS A CA 1
ATOM 5403 C C . HIS A 1 688 ? 9.568 8.954 -6.601 1.00 75.25 688 HIS A C 1
ATOM 5405 O O . HIS A 1 688 ? 8.982 9.049 -5.529 1.00 75.25 688 HIS A O 1
ATOM 5411 N N . LEU A 1 689 ? 10.427 9.896 -7.019 1.00 74.12 689 LEU A N 1
ATOM 5412 C CA . LEU A 1 689 ? 10.708 11.145 -6.296 1.00 74.12 689 LEU A CA 1
ATOM 5413 C C . LEU A 1 689 ? 9.778 12.299 -6.719 1.00 74.12 689 LEU A C 1
ATOM 5415 O O . LEU A 1 689 ? 9.896 13.417 -6.210 1.00 74.12 689 LEU A O 1
ATOM 5419 N N . LEU A 1 690 ? 8.853 12.052 -7.655 1.00 79.06 690 LEU A N 1
ATOM 5420 C CA . LEU A 1 690 ? 7.844 13.026 -8.067 1.00 79.06 690 LEU A CA 1
ATOM 5421 C C . LEU A 1 690 ? 6.890 13.342 -6.911 1.00 79.06 690 LEU A C 1
ATOM 5423 O O . LEU A 1 690 ? 6.335 12.449 -6.283 1.00 79.06 690 LEU A O 1
ATOM 5427 N N . GLY A 1 691 ? 6.688 14.632 -6.645 1.00 72.62 691 GLY A N 1
ATOM 5428 C CA . GLY A 1 691 ? 5.827 15.110 -5.562 1.00 72.62 691 GLY A CA 1
ATOM 5429 C C . GLY A 1 691 ? 6.504 15.169 -4.189 1.00 72.62 691 GLY A C 1
ATOM 5430 O O . GLY A 1 691 ? 5.951 15.801 -3.292 1.00 72.62 691 GLY A O 1
ATOM 5431 N N . SER A 1 692 ? 7.704 14.599 -4.024 1.00 83.00 692 SER A N 1
ATOM 5432 C CA . SER A 1 692 ? 8.519 14.724 -2.808 1.00 83.00 692 SER A CA 1
ATOM 5433 C C . SER A 1 692 ? 9.667 15.716 -3.009 1.00 83.00 692 SER A C 1
ATOM 5435 O O . SER A 1 692 ? 9.530 16.898 -2.681 1.00 83.00 692 SER A O 1
ATOM 5437 N N . THR A 1 693 ? 10.779 15.274 -3.597 1.00 87.88 693 THR A N 1
ATOM 5438 C CA . THR A 1 693 ? 11.945 16.115 -3.894 1.00 87.88 693 THR A CA 1
ATOM 5439 C C . THR A 1 693 ? 11.969 16.607 -5.340 1.00 87.88 693 THR A C 1
ATOM 5441 O O . THR A 1 693 ? 12.717 17.539 -5.636 1.00 87.88 693 THR A O 1
ATOM 5444 N N . VAL A 1 694 ? 11.132 16.054 -6.232 1.00 92.44 694 VAL A N 1
ATOM 5445 C CA . VAL A 1 694 ? 10.977 16.506 -7.623 1.00 92.44 694 VAL A CA 1
ATOM 5446 C C . VAL A 1 694 ? 9.616 17.152 -7.860 1.00 92.44 694 VAL A C 1
ATOM 5448 O O . VAL A 1 694 ? 8.577 16.525 -7.655 1.00 92.44 694 VAL A O 1
ATOM 5451 N N . HIS A 1 695 ? 9.610 18.376 -8.390 1.00 92.94 695 HIS A N 1
ATOM 5452 C CA . HIS A 1 695 ? 8.382 19.115 -8.704 1.00 92.94 695 HIS A CA 1
ATOM 5453 C C . HIS A 1 695 ? 8.407 19.713 -10.106 1.00 92.94 695 HIS A C 1
ATOM 5455 O O . HIS A 1 695 ? 9.459 20.109 -10.599 1.00 92.94 695 HIS A O 1
ATOM 5461 N N . PHE A 1 696 ? 7.236 19.821 -10.733 1.00 92.88 696 PHE A N 1
ATOM 5462 C CA . PHE A 1 696 ? 7.073 20.443 -12.048 1.00 92.88 696 PHE A CA 1
ATOM 5463 C C . PHE A 1 696 ? 6.377 21.793 -11.939 1.00 92.88 696 PHE A C 1
ATOM 5465 O O . PHE A 1 696 ? 5.364 21.924 -11.254 1.00 92.88 696 PHE A O 1
ATOM 5472 N N . THR A 1 697 ? 6.886 22.779 -12.669 1.00 91.56 697 THR A N 1
ATOM 5473 C CA . THR A 1 697 ? 6.299 24.117 -12.773 1.00 91.56 697 THR A CA 1
ATOM 5474 C C . THR A 1 697 ? 6.227 24.542 -14.235 1.00 91.56 697 THR A C 1
ATOM 5476 O O . THR A 1 697 ? 6.919 23.999 -15.090 1.00 91.56 697 THR A O 1
ATOM 5479 N N . SER A 1 698 ? 5.346 25.483 -14.563 1.00 89.62 698 SER A N 1
ATOM 5480 C CA . SER A 1 698 ? 5.247 26.071 -15.904 1.00 89.62 698 SER A CA 1
ATOM 5481 C C . SER A 1 698 ? 4.644 27.473 -15.817 1.00 89.62 698 SER A C 1
ATOM 5483 O O . SER A 1 698 ? 4.014 27.819 -14.814 1.00 89.62 698 SER A O 1
ATOM 5485 N N . ASP A 1 699 ? 4.833 28.295 -16.853 1.00 87.44 699 ASP A N 1
ATOM 5486 C CA . ASP A 1 699 ? 4.148 29.589 -16.958 1.00 87.44 699 ASP A CA 1
ATOM 5487 C C . ASP A 1 699 ? 2.811 29.418 -17.680 1.00 87.44 699 ASP A C 1
ATOM 5489 O O . ASP A 1 699 ? 2.715 29.519 -18.902 1.00 87.44 699 ASP A O 1
ATOM 5493 N N . VAL A 1 700 ? 1.777 29.111 -16.897 1.00 81.50 700 VAL A N 1
ATOM 5494 C CA . VAL A 1 700 ? 0.402 28.951 -17.393 1.00 81.50 700 VAL A CA 1
ATOM 5495 C C . VAL A 1 700 ? -0.204 30.299 -17.794 1.00 81.50 700 VAL A C 1
ATOM 5497 O O . VAL A 1 700 ? -1.038 30.356 -18.694 1.00 81.50 700 VAL A O 1
ATOM 5500 N N . ALA A 1 701 ? 0.210 31.386 -17.137 1.00 82.62 701 ALA A N 1
ATOM 5501 C CA . ALA A 1 701 ? -0.337 32.717 -17.375 1.00 82.62 701 ALA A CA 1
ATOM 5502 C C . ALA A 1 701 ? 0.253 33.359 -18.638 1.00 82.62 701 ALA A C 1
ATOM 5504 O O . ALA A 1 701 ? -0.470 33.995 -19.405 1.00 82.62 701 ALA A O 1
ATOM 5505 N N . PHE A 1 702 ? 1.555 33.175 -18.865 1.00 84.62 702 PHE A N 1
ATOM 5506 C CA . PHE A 1 702 ? 2.304 33.818 -19.942 1.00 84.62 702 PHE A CA 1
ATOM 5507 C C . PHE A 1 702 ? 3.244 32.829 -20.651 1.00 84.62 702 PHE A C 1
ATOM 5509 O O . PHE A 1 702 ? 4.469 33.013 -20.630 1.00 84.62 702 PHE A O 1
ATOM 5516 N N . PRO A 1 703 ? 2.709 31.784 -21.310 1.00 79.69 703 PRO A N 1
ATOM 5517 C CA . PRO A 1 703 ? 3.534 30.835 -22.046 1.00 79.69 703 PRO A CA 1
ATOM 5518 C C . PRO A 1 703 ? 4.325 31.566 -23.139 1.00 79.69 703 PRO A C 1
ATOM 5520 O O . PRO A 1 703 ? 3.757 32.235 -24.001 1.00 79.69 703 PRO A O 1
ATOM 5523 N N . ASN A 1 704 ? 5.653 31.462 -23.090 1.00 75.12 704 ASN A N 1
ATOM 5524 C CA . ASN A 1 704 ? 6.558 32.079 -24.059 1.00 75.12 704 ASN A CA 1
ATOM 5525 C C . ASN A 1 704 ? 7.793 31.197 -24.293 1.00 75.12 704 ASN A C 1
ATOM 5527 O O . ASN A 1 704 ? 8.185 30.416 -23.428 1.00 75.12 704 ASN A O 1
ATOM 5531 N N . ASP A 1 705 ? 8.412 31.330 -25.465 1.00 77.06 705 ASP A N 1
ATOM 5532 C CA . ASP A 1 705 ? 9.549 30.526 -25.931 1.00 77.06 705 ASP A CA 1
ATOM 5533 C C . ASP A 1 705 ? 10.844 31.356 -26.073 1.00 77.06 705 ASP A C 1
ATOM 5535 O O . ASP A 1 705 ? 11.764 31.017 -26.829 1.00 77.06 705 ASP A O 1
ATOM 5539 N N . VAL A 1 706 ? 10.945 32.460 -25.320 1.00 88.62 706 VAL A N 1
ATOM 5540 C CA . VAL A 1 706 ? 12.077 33.391 -25.397 1.00 88.62 706 VAL A CA 1
ATOM 5541 C C . VAL A 1 706 ? 13.372 32.714 -24.938 1.00 88.62 706 VAL A C 1
ATOM 5543 O O . VAL A 1 706 ? 13.604 32.481 -23.750 1.00 88.62 706 VAL A O 1
ATOM 5546 N N . SER A 1 707 ? 14.282 32.477 -25.886 1.00 89.19 707 SER A N 1
ATOM 5547 C CA . SER A 1 707 ? 15.566 31.814 -25.640 1.00 89.19 707 SER A CA 1
ATOM 5548 C C . SER A 1 707 ? 16.764 32.741 -25.847 1.00 89.19 707 SER A C 1
ATOM 5550 O O . SER A 1 707 ? 16.800 33.549 -26.777 1.00 89.19 707 SER A O 1
ATOM 5552 N N . SER A 1 708 ? 17.819 32.569 -25.041 1.00 92.38 708 SER A N 1
ATOM 5553 C CA . SER A 1 708 ? 19.071 33.331 -25.193 1.00 92.38 708 SER A CA 1
ATOM 5554 C C . SER A 1 708 ? 19.669 33.195 -26.598 1.00 92.38 708 SER A C 1
ATOM 5556 O O . SER A 1 708 ? 20.290 34.122 -27.105 1.00 92.38 708 SER A O 1
ATOM 5558 N N . THR A 1 709 ? 19.483 32.039 -27.245 1.00 90.50 709 THR A N 1
ATOM 5559 C CA . THR A 1 709 ? 19.947 31.798 -28.618 1.00 90.50 709 THR A CA 1
ATOM 5560 C C . THR A 1 709 ? 19.228 32.689 -29.628 1.00 90.50 709 THR A C 1
ATOM 5562 O O . THR A 1 709 ? 19.887 33.250 -30.502 1.00 90.50 709 THR A O 1
ATOM 5565 N N . ASN A 1 710 ? 17.913 32.872 -29.494 1.00 91.88 710 ASN A N 1
ATOM 5566 C CA . ASN A 1 710 ? 17.158 33.767 -30.369 1.00 91.88 710 ASN A CA 1
ATOM 5567 C C . ASN A 1 710 ? 17.524 35.237 -30.124 1.00 91.88 710 ASN A C 1
ATOM 5569 O O . ASN A 1 710 ? 17.648 35.984 -31.089 1.00 91.88 710 ASN A O 1
ATOM 5573 N N . LEU A 1 711 ? 17.818 35.630 -28.878 1.00 94.56 711 LEU A N 1
ATOM 5574 C CA . LEU A 1 711 ? 18.320 36.978 -28.578 1.00 94.56 711 LEU A CA 1
ATOM 5575 C C . LEU A 1 711 ? 19.668 37.246 -29.254 1.00 94.56 711 LEU A C 1
ATOM 5577 O O . LEU A 1 711 ? 19.820 38.272 -29.909 1.00 94.56 711 LEU A O 1
ATOM 5581 N N . ARG A 1 712 ? 20.632 36.317 -29.161 1.00 94.88 712 ARG A N 1
ATOM 5582 C CA . ARG A 1 712 ? 21.929 36.472 -29.850 1.00 94.88 712 ARG A CA 1
ATOM 5583 C C . ARG A 1 712 ? 21.749 36.598 -31.367 1.00 94.88 712 ARG A C 1
ATOM 5585 O O . ARG A 1 712 ? 22.379 37.451 -31.983 1.00 94.88 712 ARG A O 1
ATOM 5592 N N . LYS A 1 713 ? 20.860 35.796 -31.968 1.00 93.31 713 LYS A N 1
ATOM 5593 C CA . LYS A 1 713 ? 20.522 35.899 -33.401 1.00 93.31 713 LYS A CA 1
ATOM 5594 C C . LYS A 1 713 ? 19.892 37.251 -33.752 1.00 93.31 713 LYS A C 1
ATOM 5596 O O . LYS A 1 713 ? 20.277 37.848 -34.749 1.00 93.31 713 LYS A O 1
ATOM 5601 N N . ALA A 1 714 ? 18.959 37.742 -32.937 1.00 94.12 714 ALA A N 1
ATOM 5602 C CA . ALA A 1 714 ? 18.328 39.042 -33.138 1.00 94.12 714 ALA A CA 1
ATOM 5603 C C . ALA A 1 714 ? 19.357 40.182 -33.092 1.00 94.12 714 ALA A C 1
ATOM 5605 O O . ALA A 1 714 ? 19.388 40.994 -34.011 1.00 94.12 714 ALA A O 1
ATOM 5606 N N . VAL A 1 715 ? 20.260 40.178 -32.103 1.00 94.88 715 VAL A N 1
ATOM 5607 C CA . VAL A 1 715 ? 21.345 41.170 -31.994 1.00 94.88 715 VAL A CA 1
ATOM 5608 C C . VAL A 1 715 ? 22.247 41.157 -33.233 1.00 94.88 715 VAL A C 1
ATOM 5610 O O . VAL A 1 715 ? 22.510 42.221 -33.789 1.00 94.88 715 VAL A O 1
ATOM 5613 N N . ARG A 1 716 ? 22.665 39.976 -33.718 1.00 93.19 716 ARG A N 1
ATOM 5614 C CA . ARG A 1 716 ? 23.466 39.850 -34.957 1.00 93.19 716 ARG A CA 1
ATOM 5615 C C . ARG A 1 716 ? 22.765 40.425 -36.180 1.00 93.19 716 ARG A C 1
ATOM 5617 O O . ARG A 1 716 ? 23.404 41.036 -37.026 1.00 93.19 716 ARG A O 1
ATOM 5624 N N . ASN A 1 717 ? 21.452 40.243 -36.250 1.00 93.62 717 ASN A N 1
ATOM 5625 C CA . ASN A 1 717 ? 20.633 40.702 -37.365 1.00 93.62 717 ASN A CA 1
ATOM 5626 C C . ASN A 1 717 ? 20.176 42.165 -37.215 1.00 93.62 717 ASN A C 1
ATOM 5628 O O . ASN A 1 717 ? 19.351 42.622 -38.002 1.00 93.62 717 ASN A O 1
ATOM 5632 N N . GLY A 1 718 ? 20.656 42.894 -36.199 1.00 93.19 718 GLY A N 1
ATOM 5633 C CA . GLY A 1 718 ? 20.239 44.275 -35.935 1.00 93.19 718 GLY A CA 1
ATOM 5634 C C . GLY A 1 718 ? 18.771 44.416 -35.512 1.00 93.19 718 GLY A C 1
ATOM 5635 O O . GLY A 1 718 ? 18.201 45.499 -35.622 1.00 93.19 718 GLY A O 1
ATOM 5636 N N . LEU A 1 719 ? 18.145 43.333 -35.044 1.00 95.12 719 LEU A N 1
ATOM 5637 C CA . LEU A 1 719 ? 16.762 43.312 -34.574 1.00 95.12 719 LEU A CA 1
ATOM 5638 C C . LEU A 1 719 ? 16.685 43.689 -33.089 1.00 95.12 719 LEU A C 1
ATOM 5640 O O . LEU A 1 719 ? 17.589 43.408 -32.300 1.00 95.12 719 LEU A O 1
ATOM 5644 N N . SER A 1 720 ? 15.572 44.308 -32.696 1.00 94.44 720 SER A N 1
ATOM 5645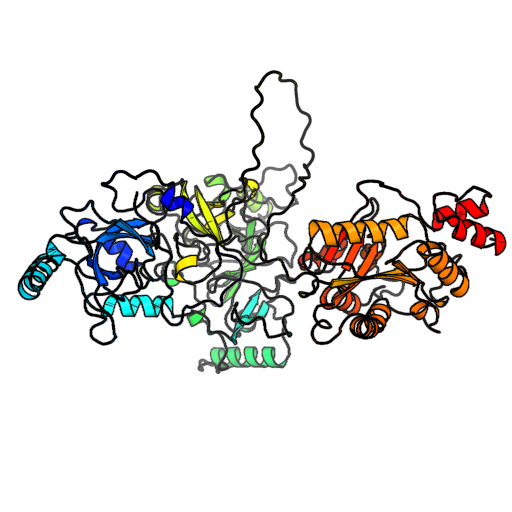 C CA . SER A 1 720 ? 15.318 44.669 -31.298 1.00 94.44 720 SER A CA 1
ATOM 5646 C C . SER A 1 720 ? 15.148 43.427 -30.418 1.00 94.44 720 SER A C 1
ATOM 5648 O O . SER A 1 720 ? 14.465 42.479 -30.799 1.00 94.44 720 SER A O 1
ATOM 5650 N N . ILE A 1 721 ? 15.716 43.476 -29.210 1.00 95.94 721 ILE A N 1
ATOM 5651 C CA . ILE A 1 721 ? 15.536 42.472 -28.146 1.00 95.94 721 ILE A CA 1
ATOM 5652 C C . ILE A 1 721 ? 14.774 43.019 -26.928 1.00 95.94 721 ILE A C 1
ATOM 5654 O O . ILE A 1 721 ? 14.702 42.351 -25.893 1.00 95.94 721 ILE A O 1
ATOM 5658 N N . LYS A 1 722 ? 14.204 44.231 -27.033 1.00 94.88 722 LYS A N 1
ATOM 5659 C CA . LYS A 1 722 ? 13.393 44.827 -25.959 1.00 94.88 722 LYS A CA 1
ATOM 5660 C C . LYS A 1 722 ? 12.245 43.901 -25.560 1.00 94.88 722 LYS A C 1
ATOM 5662 O O . LYS A 1 722 ? 11.714 43.171 -26.395 1.00 94.88 722 LYS A O 1
ATOM 5667 N N . TYR A 1 723 ? 11.883 43.933 -24.278 1.00 93.62 723 TYR A N 1
ATOM 5668 C CA . TYR A 1 723 ? 10.855 43.081 -23.658 1.00 93.62 723 TYR A CA 1
ATOM 5669 C C . TYR A 1 723 ? 11.155 41.571 -23.655 1.00 93.62 723 TYR A C 1
ATOM 5671 O O . TYR A 1 723 ? 10.404 40.803 -23.063 1.00 93.62 723 TYR A O 1
ATOM 5679 N N . CYS A 1 724 ? 12.270 41.131 -24.247 1.00 94.75 724 CYS A N 1
ATOM 5680 C CA . CYS A 1 724 ? 12.725 39.738 -24.195 1.00 94.75 724 CYS A CA 1
ATOM 5681 C C . CYS A 1 724 ? 13.791 39.514 -23.103 1.00 94.75 724 CYS A C 1
ATOM 5683 O O . CYS A 1 724 ? 14.039 38.388 -22.663 1.00 94.75 724 CYS A O 1
ATOM 5685 N N . THR A 1 725 ? 14.425 40.596 -22.652 1.00 95.88 725 THR A N 1
ATOM 5686 C CA . THR A 1 725 ? 15.349 40.684 -21.512 1.00 95.88 725 THR A CA 1
ATOM 5687 C C . THR A 1 725 ? 15.210 42.084 -20.886 1.00 95.88 725 THR A C 1
ATOM 5689 O O . THR A 1 725 ? 14.721 42.982 -21.578 1.00 95.88 725 THR A O 1
ATOM 5692 N N . PRO A 1 726 ? 15.569 42.304 -19.605 1.00 96.06 726 PRO A N 1
ATOM 5693 C CA . PRO A 1 726 ? 15.481 43.627 -18.986 1.00 96.06 726 PRO A CA 1
ATOM 5694 C C . PRO A 1 726 ? 16.234 44.713 -19.768 1.00 96.06 726 PRO A C 1
ATOM 5696 O O . PRO A 1 726 ? 17.290 44.454 -20.348 1.00 96.06 726 PRO A O 1
ATOM 5699 N N . ASP A 1 727 ? 15.719 45.945 -19.751 1.00 96.62 727 ASP A N 1
ATOM 5700 C CA . ASP A 1 727 ? 16.298 47.061 -20.517 1.00 96.62 727 ASP A CA 1
ATOM 5701 C C . ASP A 1 727 ? 17.764 47.324 -20.141 1.00 96.62 727 ASP A C 1
ATOM 5703 O O . ASP A 1 727 ? 18.599 47.499 -21.022 1.00 96.62 727 ASP A O 1
ATOM 5707 N N . LEU A 1 728 ? 18.117 47.205 -18.856 1.00 97.56 728 LEU A N 1
ATOM 5708 C CA . LEU A 1 728 ? 19.506 47.328 -18.397 1.00 97.56 728 LEU A CA 1
ATOM 5709 C C . LEU A 1 728 ? 20.443 46.287 -19.031 1.00 97.56 728 LEU A C 1
ATOM 5711 O O . LEU A 1 728 ? 21.617 46.566 -19.258 1.00 97.56 728 LEU A O 1
ATOM 5715 N N . VAL A 1 729 ? 19.936 45.088 -19.332 1.00 97.88 729 VAL A N 1
ATOM 5716 C CA . VAL A 1 729 ? 20.697 44.049 -20.042 1.00 97.88 729 VAL A CA 1
ATOM 5717 C C . VAL A 1 729 ? 20.807 44.395 -21.526 1.00 97.88 729 VAL A C 1
ATOM 5719 O O . VAL A 1 729 ? 21.871 44.209 -22.113 1.00 97.88 729 VAL A O 1
ATOM 5722 N N . CYS A 1 730 ? 19.744 44.934 -22.132 1.00 97.44 730 CYS A N 1
ATOM 5723 C CA . CYS A 1 730 ? 19.781 45.425 -23.513 1.00 97.44 730 CYS A CA 1
ATOM 5724 C C . CYS A 1 730 ? 20.839 46.525 -23.688 1.00 97.44 730 CYS A C 1
ATOM 5726 O O . CYS A 1 730 ? 21.634 46.471 -24.630 1.00 97.44 730 CYS A O 1
ATOM 5728 N N . ASP A 1 731 ? 20.866 47.489 -22.767 1.00 97.50 731 ASP A N 1
ATOM 5729 C CA . ASP A 1 731 ? 21.817 48.600 -22.765 1.00 97.50 731 ASP A CA 1
ATOM 5730 C C . ASP A 1 731 ? 23.250 48.090 -22.604 1.00 97.50 731 ASP A C 1
ATOM 5732 O O . ASP A 1 731 ? 24.118 48.448 -23.399 1.00 97.50 731 ASP A O 1
ATOM 5736 N N . TYR A 1 732 ? 23.476 47.164 -21.667 1.00 97.75 732 TYR A N 1
ATOM 5737 C CA . TYR A 1 732 ? 24.783 46.545 -21.453 1.00 97.75 732 TYR A CA 1
ATOM 5738 C C . TYR A 1 732 ? 25.292 45.801 -22.697 1.00 97.75 732 TYR A C 1
ATOM 5740 O O . TYR A 1 732 ? 26.432 45.990 -23.119 1.00 97.75 732 TYR A O 1
ATOM 5748 N N . ILE A 1 733 ? 24.440 44.993 -23.343 1.00 97.50 733 ILE A N 1
ATOM 5749 C CA . ILE A 1 733 ? 24.787 44.289 -24.591 1.00 97.50 733 ILE A CA 1
ATOM 5750 C C . ILE A 1 733 ? 25.199 45.284 -25.681 1.00 97.50 733 ILE A C 1
ATOM 5752 O O . ILE A 1 733 ? 26.165 45.040 -26.409 1.00 97.50 733 ILE A O 1
ATOM 5756 N N . LYS A 1 734 ? 24.477 46.404 -25.798 1.00 95.19 734 LYS A N 1
ATOM 5757 C CA . LYS A 1 734 ? 24.740 47.440 -26.799 1.00 95.19 734 LYS A CA 1
ATOM 5758 C C . LYS A 1 734 ? 26.039 48.197 -26.514 1.00 95.19 734 LYS A C 1
ATOM 5760 O O . LYS A 1 734 ? 26.833 48.376 -27.436 1.00 95.19 734 LYS A O 1
ATOM 5765 N N . GLU A 1 735 ? 26.254 48.615 -25.270 1.00 96.81 735 GLU A N 1
ATOM 5766 C CA . GLU A 1 735 ? 27.442 49.348 -24.817 1.00 96.81 735 GLU A CA 1
ATOM 5767 C C . GLU A 1 735 ? 28.719 48.516 -24.996 1.00 96.81 735 GLU A C 1
ATOM 5769 O O . GLU A 1 735 ? 29.703 48.990 -25.563 1.00 96.81 735 GLU A O 1
ATOM 5774 N N . HIS A 1 736 ? 28.669 47.240 -24.608 1.00 95.88 736 HIS A N 1
ATOM 5775 C CA . HIS A 1 736 ? 29.807 46.321 -24.667 1.00 95.88 736 HIS A CA 1
ATOM 5776 C C . HIS A 1 736 ? 29.937 45.579 -26.010 1.00 95.88 736 HIS A C 1
ATOM 5778 O O . HIS A 1 736 ? 30.815 44.730 -26.163 1.00 95.88 736 HIS A O 1
ATOM 5784 N N . LYS A 1 737 ? 29.084 45.897 -26.997 1.00 93.88 737 LYS A N 1
ATOM 5785 C CA . LYS A 1 737 ? 29.058 45.290 -28.344 1.00 93.88 737 LYS A CA 1
ATOM 5786 C C . LYS A 1 737 ? 29.001 43.756 -28.328 1.00 93.88 737 LYS A C 1
ATOM 5788 O O . LYS A 1 737 ? 29.558 43.084 -29.199 1.00 93.88 737 LYS A O 1
ATOM 5793 N N . LEU A 1 738 ? 28.312 43.189 -27.340 1.00 93.56 738 LEU A N 1
ATOM 5794 C CA . LEU A 1 738 ? 28.205 41.741 -27.189 1.00 93.56 738 LEU A CA 1
ATOM 5795 C C . LEU A 1 738 ? 27.349 41.150 -28.313 1.00 93.56 738 LEU A C 1
ATOM 5797 O O . LEU A 1 738 ? 26.342 41.727 -28.720 1.00 93.56 738 LEU A O 1
ATOM 5801 N N . TYR A 1 739 ? 27.746 39.974 -28.801 1.00 92.12 739 TYR A N 1
ATOM 5802 C CA . TYR A 1 739 ? 27.049 39.207 -29.845 1.00 92.12 739 TYR A CA 1
ATOM 5803 C C . TYR A 1 739 ? 26.962 39.878 -31.226 1.00 92.12 739 TYR A C 1
ATOM 5805 O O . TYR A 1 739 ? 26.282 39.350 -32.099 1.00 92.12 739 TYR A O 1
ATOM 5813 N N . GLN A 1 740 ? 27.662 40.993 -31.455 1.00 81.88 740 GLN A N 1
ATOM 5814 C CA . GLN A 1 740 ? 27.666 41.712 -32.738 1.00 81.88 740 GLN A CA 1
ATOM 5815 C C . GLN A 1 740 ? 28.674 41.140 -33.759 1.00 81.88 740 GLN A C 1
ATOM 5817 O O . GLN A 1 740 ? 28.761 41.650 -34.872 1.00 81.88 740 GLN A O 1
ATOM 5822 N N . GLN A 1 741 ? 29.426 40.085 -33.410 1.00 67.62 741 GLN A N 1
ATOM 5823 C CA . GLN A 1 741 ? 30.427 39.447 -34.277 1.00 67.62 741 GLN A CA 1
ATOM 5824 C C . GLN A 1 741 ? 30.364 37.910 -34.204 1.00 67.62 741 GLN A C 1
ATOM 5826 O O . GLN A 1 741 ? 30.615 37.326 -33.150 1.00 67.62 741 GLN A O 1
ATOM 5831 N N . HIS A 1 742 ? 29.985 37.289 -35.323 1.00 47.84 742 HIS A N 1
ATOM 5832 C CA . HIS A 1 742 ? 30.662 36.172 -35.996 1.00 47.84 742 HIS A CA 1
ATOM 5833 C C . HIS A 1 742 ? 30.060 36.008 -37.389 1.00 47.84 742 HIS A C 1
ATOM 5835 O O . HIS A 1 742 ? 28.814 35.890 -37.465 1.00 47.84 742 HIS A O 1
#

Sequence (742 aa):
MAAFREAKPLPGLETEKTDVAPYTWKEYFESRPSTSSEDFCAPDVVPVDSFSPALPFHRVLRKLRQNPSLGLIVETSLDEAGKNKRWFAKVVQLAGYRCKLRLLLVEPLAPVEFWVNWASMDVQPIGKFEERETKLAPPVGSALAKKTKTEVKSEIVKLLINRAVLSQAVYDDEIKVLKTRRLRINQRVEILNTASTTEVRPAIDMDPLDASDSQLIGGIYFNAESPLIYPVGWAFKMGFGIAANDSYVAHCKQIFEEEKKGRVPSYDANDARPEQLTPHGSSDFKPVGAWKAGDCLEVLDPLDDDFKSLRAAYVKKVLADGYLEIAFEGGSANEVLPIHCTSTHLFPPGYAEKYGIELEKPKKYRGMVFTWERQIQMWKKGKRFYPSKRLFRPVPPEEVIAEKFPIGAKLEATDQADVQRVICPASVKAIKGRLLLIAYDGWTSSYDQYFDYQSPDLMPLGWCEMVGHFLVPPAEESVENSRNPSEAAPSPAPAKSTRISTPIPMTAPSLFNGCRRVVLIACGSFNPPTVMHMRMFECTRDYLQQKLGVTVVEGILSPTADNYKKPDLAKATDRLRMCELATKGSDWLRADGWECSQEGWTRTLAVLKHYLPLLKKKYGGAGDADDLAVVFLCGGDLVDTFTVITPSGEPLWNPQDIRTIIGDFGLVIFDRASSKPKETLEAIGLAHLLGSTVHFTSDVAFPNDVSSTNLRKAVRNGLSIKYCTPDLVCDYIKEHKLYQQH

Organism: NCBI:txid289476

Secondary structure (DSSP, 8-state):
-PEE-PPPPPTT-PPP--SSPPP-THHHHHHS----TT-SB-TTB--GGGS-TTSTTHHHHHHHHH-GGG--EEEEE--SSSS-EEEEEEEEEEETTEEEEEETT-TTSPP-EEEEETTSTTSB-TTTTTTSS-EE-PPTTSGGGGS-HHHHHHHHHHHHTT--B--HHHHHHHHHHHH--SS-TT-EEEEE-TT-TTEEEEEE---TT-TT-TT-S------TT-TTEE-TTHHHHHT-EE---HHHHHHHHHHHHHHHTTPPP---TTBPPHHHHSPTTSTT----S---TTBEEEE--TT-SS--EEEEEEEEEE-GGGEEEEEETT--TT-EEEEETT-TTEE-TTHHHHHT-EEEPPGGGTTS---HHHHHHHTTTT--BPPPGGGS-----HHHHHHHS-TT-EEEEE-SSSTT--EEEEEEEEEETTEEEEEETTS-GGG-EEEETT-TTEE-TTHHHHHT--BPPPPP----------------PPP-----------S---GGGG-SEEEEEEEE--SS--HHHHHHHHHHHHHHHHHH--EEEEEEEEEPPGGG--TTPPPHHHHHHHHHHHHTT-SSEEE--TGGG-SS---HHHHHHHHHHHHHHHH--TT-GGGEEEEEEEEHHHHGGGGPBPTTSSBSS-HHHHHHIIIII-EEEE--TT--HHHHHHHTT-GGGBTTTEEEE--SSS-----HHHHHHHHHTT---BTTB-HHHHHHHHHTTTT---

Foldseek 3Di:
DAAEDFFDADPPLDDDDDPDDFDACRVVVVVPDPDPLPAQEDLQFFEQCLEFPLAFCNVVSVVCNVPVVLFEKFKFDPPPDPQQEIAIWTFRHDHFQKTKTWGPQQPPDDTHIYIDGCNGRGGHFPPPPPDDRHYYADHPNGPLNPDDPVVVVVVVCVVPPPHHYDHPVSVVVSVVSLPDDLADFQAKWWFQDLVFNQEIEIDTRHDPRCPPDPPDDDDFDDDLQDQGIHWQLVCVQQVTHYDDDPVSVVLSVQQNVCVVVVHHGDDDPRTDDPVSHQHRCLVVADFDDDFDAQAWWWFQDLSDLQQQAIFTWTFRDQTPPQWTWIDTAQDDPRRTDIGHLADPGIGFFCLCVQQVGHYDDRPVQVVHDDHPVVVVVVVVVPRHDGDDPSSYDDFDDPVVSCVSAPFSHWWWFFQSNDRHRAIAIWTFHDDRGQKTFIGGAQDDSSRTHIDGSHDPRIGTRCPCSNSVHRYHYHHDDDPPDDDDDDDDDDDDDDDDDDDDDQDDDDVFQLALVVALEEEEEEEELCLPPWVVVVVLVVQVQCCCCVRVVRHYQAYEYEHAAPQVPDPQRDHLVLNQVNQQLQCVPPPHYHYDSPRHPDPHGDDPLNVLVVCLVVVLVVPPDDPNSVNYAYAYEDELVVLQLQQDQDPVRHRPDDLVSVCCNCPNRAYEYEYDPPHDNCVSCVVSVNNVSERHRYYYGYCPPDDDDLDSVVVLVCLCVVHDCPPGTDVSSVVSCVVVVRSVDD

InterPro domains:
  IPR004092 Mbt repeat domain [PF02820] (297-366)
  IPR004092 Mbt repeat domain [PF02820] (410-476)
  IPR004092 Mbt repeat domain [PS51079] (23-139)
  IPR004092 Mbt repeat domain [PS51079] (370-474)
  IPR004092 Mbt repeat domain [SM00561] (246-362)
  IPR004092 Mbt repeat domain [SM00561] (370-474)
  IPR004821 Cytidyltransferase-like domain [PF01467] (521-713)
  IPR005248 Nicotinate/nicotinamide nucleotide adenylyltransferase [TIGR00482] (521-739)
  IPR014729 Rossmann-like alpha/beta/alpha sandwich fold [G3DSA:3.40.50.620] (516-742)
  IPR051182 Eukaryotic NMN adenylyltransferase [PTHR12039] (516-741)

Solvent-accessible surface area (backbone atoms only — not comparable to full-atom values): 42285 Å² total; per-residue (Å²): 133,60,48,80,49,80,64,52,63,45,94,91,52,72,68,84,88,64,99,63,85,66,56,64,69,54,64,57,65,68,69,45,71,83,63,66,97,78,57,44,58,41,79,59,27,26,47,46,63,47,42,60,81,82,45,57,54,23,72,60,52,41,53,42,70,78,38,65,86,51,44,43,33,28,30,24,63,64,69,86,76,85,68,54,33,26,40,54,24,31,52,64,32,39,41,28,41,27,32,30,34,33,52,64,75,39,47,90,50,74,86,56,39,34,37,37,38,59,70,14,72,52,48,33,35,68,79,77,54,87,85,58,100,49,44,83,46,64,59,87,87,17,57,55,55,77,49,53,75,68,57,45,51,55,51,51,50,67,67,51,60,100,48,43,61,44,47,62,68,62,52,51,54,32,51,48,46,66,71,57,67,78,67,53,74,65,25,30,32,27,31,62,29,87,94,43,44,62,23,30,26,76,45,64,40,68,61,97,80,66,86,80,66,89,85,74,79,80,86,77,67,72,63,86,64,41,76,56,56,41,30,61,34,45,39,63,66,53,73,47,38,69,62,70,55,72,69,58,52,50,50,24,49,49,30,42,54,29,45,76,69,76,41,85,53,80,71,61,97,42,49,35,47,62,86,61,53,61,46,88,68,41,87,79,51,74,61,57,79,79,88,52,61,19,28,39,28,28,28,52,52,93,81,44,74,61,39,65,44,31,37,43,30,27,28,67,38,70,43,61,97,55,28,30,33,31,32,46,52,73,52,57,98,61,44,40,47,67,37,52,62,69,46,84,42,54,38,56,73,62,51,36,68,75,52,73,45,50,60,55,71,34,72,90,43,76,97,52,91,86,47,72,67,58,55,38,56,74,34,65,88,78,58,44,40,86,57,64,72,50,44,40,80,83,67,66,62,62,68,65,49,40,72,36,51,34,73,64,12,32,30,29,30,45,38,79,54,45,74,73,40,51,34,28,51,24,26,33,66,43,79,43,68,52,32,32,35,36,36,47,46,58,54,63,79,91,66,32,30,59,40,45,65,75,39,87,57,51,42,36,30,54,44,38,73,64,72,59,47,75,36,48,68,61,46,80,79,78,84,77,76,90,76,84,94,86,86,90,81,86,86,79,82,89,74,88,78,86,79,89,81,87,89,82,86,66,91,63,60,50,38,44,84,58,22,51,30,34,32,41,37,32,75,41,71,44,60,52,56,30,45,52,62,54,46,52,53,52,40,41,46,51,45,36,40,75,74,66,68,28,44,69,74,36,34,36,43,30,32,44,21,65,69,65,71,56,85,91,64,65,55,31,69,58,30,39,51,36,34,40,49,60,26,65,88,48,95,46,39,40,48,47,60,68,53,29,68,40,92,55,74,77,55,71,58,58,53,54,63,58,46,45,64,54,48,32,63,74,69,26,58,101,83,44,39,78,34,55,30,49,27,40,38,45,49,15,66,60,50,46,42,62,77,37,61,42,99,88,73,44,62,70,42,60,69,65,52,53,51,45,38,36,71,78,31,11,32,38,32,36,59,46,99,90,40,53,36,65,63,40,30,48,76,72,70,50,51,87,36,56,74,32,29,29,45,81,36,58,57,83,89,66,74,76,86,70,44,34,69,57,47,42,52,29,48,56,69,75,42,86,56,77,89,48,28,49,67,64,32,54,51,48,35,62,75,69,54,56,58,66,77,133

Nearest PDB structures (foldseek):
  1kku-assembly1_A  TM=9.270E-01  e=6.919E-21  Homo sapiens
  5z9r-assembly1_A  TM=9.203E-01  e=1.630E-20  Mus musculus
  1kqn-assembly1_F  TM=9.254E-01  e=3.767E-19  Homo sapiens
  5z9r-assembly1_B  TM=8.972E-01  e=1.694E-19  Mus musculus
  1kqn-assembly1_A  TM=9.308E-01  e=1.323E-18  Homo sapiens

pLDDT: mean 82.85, std 17.49, range [24.3, 98.62]

Radius of gyration: 32.39 Å; Cα contacts (8 Å, |Δi|>4): 1275; chains: 1; bounding box: 76×82×86 Å

Mean predicted aligned error: 17.08 Å